Protein AF-0000000078901087 (afdb_homodimer)

Structure (mmCIF, N/CA/C/O backbone):
data_AF-0000000078901087-model_v1
#
loop_
_entity.id
_entity.type
_entity.pdbx_description
1 polymer 'Transport permease protein'
#
loop_
_atom_site.group_PDB
_atom_site.id
_atom_site.type_symbol
_atom_site.label_atom_id
_atom_site.label_alt_id
_atom_site.label_comp_id
_atom_site.label_asym_id
_atom_site.label_entity_id
_atom_site.label_seq_id
_atom_site.pdbx_PDB_ins_code
_atom_site.Cartn_x
_atom_site.Cartn_y
_atom_site.Cartn_z
_atom_site.occupancy
_atom_site.B_iso_or_equiv
_atom_site.auth_seq_id
_atom_site.auth_comp_id
_atom_site.auth_asym_id
_atom_site.auth_atom_id
_atom_site.pdbx_PDB_model_num
ATOM 1 N N . MET A 1 1 ? -42.688 49.938 19.875 1 32.69 1 MET A N 1
ATOM 2 C CA . MET A 1 1 ? -42.188 48.719 20.484 1 32.69 1 MET A CA 1
ATOM 3 C C . MET A 1 1 ? -41.594 47.781 19.422 1 32.69 1 MET A C 1
ATOM 5 O O . MET A 1 1 ? -42.25 47.469 18.438 1 32.69 1 MET A O 1
ATOM 9 N N . PRO A 1 2 ? -40.25 47.781 19.188 1 42.66 2 PRO A N 1
ATOM 10 C CA . PRO A 1 2 ? -39.625 47.094 18.047 1 42.66 2 PRO A CA 1
ATOM 11 C C . PRO A 1 2 ? -39.875 45.594 18.031 1 42.66 2 PRO A C 1
ATOM 13 O O . PRO A 1 2 ? -39.938 44.969 19.109 1 42.66 2 PRO A O 1
ATOM 16 N N . ASP A 1 3 ? -40.875 45 17.25 1 37.03 3 ASP A N 1
ATOM 17 C CA . ASP A 1 3 ? -41.25 43.594 17.047 1 37.03 3 ASP A CA 1
ATOM 18 C C . ASP A 1 3 ? -40.062 42.75 16.688 1 37.03 3 ASP A C 1
ATOM 20 O O . ASP A 1 3 ? -39.469 42.875 15.609 1 37.03 3 ASP A O 1
ATOM 24 N N . HIS A 1 4 ? -39.062 42.5 17.594 1 38.31 4 HIS A N 1
ATOM 25 C CA . HIS A 1 4 ? -37.906 41.625 17.422 1 38.31 4 HIS A CA 1
ATOM 26 C C . HIS A 1 4 ? -38.375 40.188 17.094 1 38.31 4 HIS A C 1
ATOM 28 O O . HIS A 1 4 ? -38.625 39.406 18 1 38.31 4 HIS A O 1
ATOM 34 N N . SER A 1 5 ? -39.188 39.906 16.078 1 38.16 5 SER A N 1
ATOM 35 C CA . SER A 1 5 ? -39.5 38.562 15.672 1 38.16 5 SER A CA 1
ATOM 36 C C . SER A 1 5 ? -38.25 37.719 15.523 1 38.16 5 SER A C 1
ATOM 38 O O . SER A 1 5 ? -37.375 38 14.695 1 38.16 5 SER A O 1
ATOM 40 N N . PHE A 1 6 ? -37.75 37.156 16.609 1 39.09 6 PHE A N 1
ATOM 41 C CA . PHE A 1 6 ? -36.688 36.188 16.594 1 39.09 6 PHE A CA 1
ATOM 42 C C . PHE A 1 6 ? -36.938 35.094 15.547 1 39.09 6 PHE A C 1
ATOM 44 O O . PHE A 1 6 ? -38.062 34.688 15.344 1 39.09 6 PHE A O 1
ATOM 51 N N . PRO A 1 7 ? -36.219 35.094 14.422 1 41.56 7 PRO A N 1
ATOM 52 C CA . PRO A 1 7 ? -36.438 34.031 13.438 1 41.56 7 PRO A CA 1
ATOM 53 C C . PRO A 1 7 ? -36.625 32.656 14.086 1 41.56 7 PRO A C 1
ATOM 55 O O . PRO A 1 7 ? -36.125 32.406 15.172 1 41.56 7 PRO A O 1
ATOM 58 N N . MET A 1 8 ? -37.844 32.062 14.078 1 38.94 8 MET A N 1
ATOM 59 C CA . MET A 1 8 ? -38.156 30.719 14.57 1 38.94 8 MET A CA 1
ATOM 60 C C . MET A 1 8 ? -37.062 29.719 14.219 1 38.94 8 MET A C 1
ATOM 62 O O . MET A 1 8 ? -36.531 29.75 13.117 1 38.94 8 MET A O 1
ATOM 66 N N . PRO A 1 9 ? -36.375 29.172 15.164 1 42.06 9 PRO A N 1
ATOM 67 C CA . PRO A 1 9 ? -35.469 28.062 14.836 1 42.06 9 PRO A CA 1
ATOM 68 C C . PRO A 1 9 ? -36.062 27.109 13.797 1 42.06 9 PRO A C 1
ATOM 70 O O . PRO A 1 9 ? -37.25 26.859 13.797 1 42.06 9 PRO A O 1
ATOM 73 N N . ARG A 1 10 ? -35.812 27.25 12.5 1 41.56 10 ARG A N 1
ATOM 74 C CA . ARG A 1 10 ? -36.25 26.234 11.547 1 41.56 10 ARG A CA 1
ATOM 75 C C . ARG A 1 10 ? -36.312 24.859 12.203 1 41.56 10 ARG A C 1
ATOM 77 O O . ARG A 1 10 ? -35.375 24.422 12.852 1 41.56 10 ARG A O 1
ATOM 84 N N . SER A 1 11 ? -37.375 24.344 12.594 1 41.78 11 SER A N 1
ATOM 85 C CA . SER A 1 11 ? -37.594 22.984 13.055 1 41.78 11 SER A CA 1
ATOM 86 C C . SER A 1 11 ? -36.906 21.969 12.148 1 41.78 11 SER A C 1
ATOM 88 O O . SER A 1 11 ? -37.281 21.797 10.992 1 41.78 11 SER A O 1
ATOM 90 N N . VAL A 1 12 ? -35.625 22.016 12 1 49.22 12 VAL A N 1
ATOM 91 C CA . VAL A 1 12 ? -35 20.922 11.266 1 49.22 12 VAL A CA 1
ATOM 92 C C . VAL A 1 12 ? -35.656 19.594 11.633 1 49.22 12 VAL A C 1
ATOM 94 O O . VAL A 1 12 ? -35.812 19.281 12.812 1 49.22 12 VAL A O 1
ATOM 97 N N . GLY A 1 13 ? -36.594 19.156 10.93 1 50.19 13 GLY A N 1
ATOM 98 C CA . GLY A 1 13 ? -37.219 17.859 11.164 1 50.19 13 GLY A CA 1
ATOM 99 C C . GLY A 1 13 ? -36.312 16.859 11.844 1 50.19 13 GLY A C 1
ATOM 100 O O . GLY A 1 13 ? -35.156 17.188 12.156 1 50.19 13 GLY A O 1
ATOM 101 N N . ALA A 1 14 ? -36.812 15.656 12.188 1 61.31 14 ALA A N 1
ATOM 102 C CA . ALA A 1 14 ? -36.094 14.578 12.883 1 61.31 14 ALA A CA 1
ATOM 103 C C . ALA A 1 14 ? -34.781 14.266 12.195 1 61.31 14 ALA A C 1
ATOM 105 O O . ALA A 1 14 ? -33.781 13.977 12.867 1 61.31 14 ALA A O 1
ATOM 106 N N . VAL A 1 15 ? -34.844 14.289 10.773 1 74.44 15 VAL A N 1
ATOM 107 C CA . VAL A 1 15 ? -33.625 14.031 9.977 1 74.44 15 VAL A CA 1
ATOM 108 C C . VAL A 1 15 ? -33.312 15.25 9.117 1 74.44 15 VAL A C 1
ATOM 110 O O . VAL A 1 15 ? -34.188 15.773 8.422 1 74.44 15 VAL A O 1
ATOM 113 N N . ASN A 1 16 ? -32.219 15.922 9.25 1 86.75 16 ASN A N 1
ATOM 114 C CA . ASN A 1 16 ? -31.734 17.016 8.422 1 86.75 16 ASN A CA 1
ATOM 115 C C . ASN A 1 16 ? -31.203 16.516 7.082 1 86.75 16 ASN A C 1
ATOM 117 O O . ASN A 1 16 ? -29.984 16.438 6.887 1 86.75 16 ASN A O 1
ATOM 121 N N . TRP A 1 17 ? -32.031 16.297 6.129 1 87.19 17 TRP A N 1
ATOM 122 C CA . TRP A 1 17 ? -31.703 15.719 4.828 1 87.19 17 TRP A CA 1
ATOM 123 C C . TRP A 1 17 ? -30.766 16.641 4.047 1 87.19 17 TRP A C 1
ATOM 125 O O . TRP A 1 17 ? -29.891 16.172 3.324 1 87.19 17 TRP A O 1
ATOM 135 N N . ILE A 1 18 ? -31.016 17.859 4.203 1 87.12 18 ILE A N 1
ATOM 136 C CA . ILE A 1 18 ? -30.203 18.828 3.469 1 87.12 18 ILE A CA 1
ATOM 137 C C . ILE A 1 18 ? -28.766 18.766 3.953 1 87.12 18 ILE A C 1
ATOM 139 O O . ILE A 1 18 ? -27.828 18.688 3.145 1 87.12 18 ILE A O 1
ATOM 143 N N . GLY A 1 19 ? -28.688 18.766 5.234 1 87.19 19 GLY A N 1
ATOM 144 C CA . GLY A 1 19 ? -27.344 18.656 5.805 1 87.19 19 GLY A CA 1
ATOM 145 C C . GLY A 1 19 ? -26.656 17.359 5.445 1 87.19 19 GLY A C 1
ATOM 146 O O . GLY A 1 19 ? -25.469 17.359 5.113 1 87.19 19 GLY A O 1
ATOM 147 N N . LEU A 1 20 ? -27.391 16.344 5.539 1 91.31 20 LEU A N 1
ATOM 148 C CA . LEU A 1 20 ? -26.859 15.023 5.188 1 91.31 20 LEU A CA 1
ATOM 149 C C . LEU A 1 20 ? -26.391 15 3.736 1 91.31 20 LEU A C 1
ATOM 151 O O . LEU A 1 20 ? -25.281 14.555 3.445 1 91.31 20 LEU A O 1
ATOM 155 N N . TRP A 1 21 ? -27.156 15.477 2.854 1 93.12 21 TRP A N 1
ATOM 156 C CA . TRP A 1 21 ? -26.828 15.453 1.431 1 93.12 21 TRP A CA 1
ATOM 157 C C . TRP A 1 21 ? -25.672 16.391 1.119 1 93.12 21 TRP A C 1
ATOM 159 O O . TRP A 1 21 ? -24.844 16.109 0.258 1 93.12 21 TRP A O 1
ATOM 169 N N . THR A 1 22 ? -25.641 17.469 1.812 1 92.12 22 THR A N 1
ATOM 170 C CA . THR A 1 22 ? -24.562 18.422 1.602 1 92.12 22 THR A CA 1
ATOM 171 C C . THR A 1 22 ? -23.219 17.828 2.002 1 92.12 22 THR A C 1
ATOM 173 O O . THR A 1 22 ? -22.234 17.922 1.26 1 92.12 22 THR A O 1
ATOM 176 N N . LEU A 1 23 ? -23.281 17.188 3.098 1 91.88 23 LEU A N 1
ATOM 177 C CA . LEU A 1 23 ? -22.047 16.562 3.559 1 91.88 23 LEU A CA 1
ATOM 178 C C . LEU A 1 23 ? -21.656 15.398 2.662 1 91.88 23 LEU A C 1
ATOM 180 O O . LEU A 1 23 ? -20.484 15.203 2.367 1 91.88 23 LEU A O 1
ATOM 184 N N . THR A 1 24 ? -22.609 14.664 2.309 1 95.25 24 THR A N 1
ATOM 185 C CA . THR A 1 24 ? -22.344 13.555 1.399 1 95.25 24 THR A CA 1
ATOM 186 C C . THR A 1 24 ? -21.766 14.062 0.083 1 95.25 24 THR A C 1
ATOM 188 O O . THR A 1 24 ? -20.781 13.516 -0.421 1 95.25 24 THR A O 1
ATOM 191 N N . ARG A 1 25 ? -22.297 15.055 -0.426 1 95.62 25 ARG A N 1
ATOM 192 C CA . ARG A 1 25 ? -21.828 15.648 -1.672 1 95.62 25 ARG A CA 1
ATOM 193 C C . ARG A 1 25 ? -20.406 16.188 -1.513 1 95.62 25 ARG A C 1
ATOM 195 O O . ARG A 1 25 ? -19.594 16.109 -2.439 1 95.62 25 ARG A O 1
ATOM 202 N N . ARG A 1 26 ? -20.25 16.672 -0.377 1 93.88 26 ARG A N 1
ATOM 203 C CA . ARG A 1 26 ? -18.922 17.172 -0.089 1 93.88 26 ARG A CA 1
ATOM 204 C C . ARG A 1 26 ? -17.891 16.047 -0.098 1 93.88 26 ARG A C 1
ATOM 206 O O . ARG A 1 26 ? -16.812 16.188 -0.669 1 93.88 26 ARG A O 1
ATOM 213 N N . GLU A 1 27 ? -18.266 15.016 0.495 1 94.69 27 GLU A N 1
ATOM 214 C CA . GLU A 1 27 ? -17.359 13.859 0.538 1 94.69 27 GLU A CA 1
ATOM 215 C C . GLU A 1 27 ? -17.109 13.32 -0.863 1 94.69 27 GLU A C 1
ATOM 217 O O . GLU A 1 27 ? -15.969 12.961 -1.191 1 94.69 27 GLU A O 1
ATOM 222 N N . ILE A 1 28 ? -18.094 13.297 -1.66 1 96.81 28 ILE A N 1
ATOM 223 C CA . ILE A 1 28 ? -17.984 12.773 -3.018 1 96.81 28 ILE A CA 1
ATOM 224 C C . ILE A 1 28 ? -17.156 13.742 -3.871 1 96.81 28 ILE A C 1
ATOM 226 O O . ILE A 1 28 ? -16.297 13.32 -4.648 1 96.81 28 ILE A O 1
ATOM 230 N N . ARG A 1 29 ? -17.391 14.984 -3.699 1 95.56 29 ARG A N 1
ATOM 231 C CA . ARG A 1 29 ? -16.656 16 -4.449 1 95.56 29 ARG A CA 1
ATOM 232 C C . ARG A 1 29 ? -15.18 16 -4.066 1 95.56 29 ARG A C 1
ATOM 234 O O . ARG A 1 29 ? -14.312 16.234 -4.914 1 95.56 29 ARG A O 1
ATOM 241 N N . ARG A 1 30 ? -15.008 15.742 -2.846 1 92.44 30 ARG A N 1
ATOM 242 C CA . ARG A 1 30 ? -13.641 15.742 -2.33 1 92.44 30 ARG A CA 1
ATOM 243 C C . ARG A 1 30 ? -12.781 14.719 -3.055 1 92.44 30 ARG A C 1
ATOM 245 O O . ARG A 1 30 ? -11.695 15.047 -3.545 1 92.44 30 ARG A O 1
ATOM 252 N N . PHE A 1 31 ? -13.211 13.5 -3.154 1 93 31 PHE A N 1
ATOM 253 C CA . PHE A 1 31 ? -12.352 12.516 -3.795 1 93 31 PHE A CA 1
ATOM 254 C C . PHE A 1 31 ? -12.398 12.648 -5.312 1 93 31 PHE A C 1
ATOM 256 O O . PHE A 1 31 ? -11.445 12.305 -6.004 1 93 31 PHE A O 1
ATOM 263 N N . LEU A 1 32 ? -13.477 13.172 -5.883 1 95 32 LEU A N 1
ATOM 264 C CA . LEU A 1 32 ? -13.578 13.336 -7.332 1 95 32 LEU A CA 1
ATOM 265 C C . LEU A 1 32 ? -12.672 14.469 -7.812 1 95 32 LEU A C 1
ATOM 267 O O . LEU A 1 32 ? -12.266 14.492 -8.977 1 95 32 LEU A O 1
ATOM 271 N N . LYS A 1 33 ? -12.391 15.406 -6.914 1 92.06 33 LYS A N 1
ATOM 272 C CA . LYS A 1 33 ? -11.477 16.5 -7.25 1 92.06 33 LYS A CA 1
ATOM 273 C C . LYS A 1 33 ? -10.07 15.977 -7.531 1 92.06 33 LYS A C 1
ATOM 275 O O . LYS A 1 33 ? -9.352 16.531 -8.359 1 92.06 33 LYS A O 1
ATOM 280 N N . VAL A 1 34 ? -9.766 14.922 -6.871 1 90.12 34 VAL A N 1
ATOM 281 C CA . VAL A 1 34 ? -8.461 14.305 -7.074 1 90.12 34 VAL A CA 1
ATOM 282 C C . VAL A 1 34 ? -8.641 12.875 -7.586 1 90.12 34 VAL A C 1
ATOM 284 O O . VAL A 1 34 ? -8 11.945 -7.09 1 90.12 34 VAL A O 1
ATOM 287 N N . TRP A 1 35 ? -9.461 12.719 -8.539 1 92.25 35 TRP A N 1
ATOM 288 C CA . TRP A 1 35 ? -9.883 11.414 -9.039 1 92.25 35 TRP A CA 1
ATOM 289 C C . TRP A 1 35 ? -8.68 10.625 -9.555 1 92.25 35 TRP A C 1
ATOM 291 O O . TRP A 1 35 ? -8.68 9.391 -9.508 1 92.25 35 TRP A O 1
ATOM 301 N N . VAL A 1 36 ? -7.703 11.25 -9.992 1 89.44 36 VAL A N 1
ATOM 302 C CA . VAL A 1 36 ? -6.512 10.57 -10.492 1 89.44 36 VAL A CA 1
ATOM 303 C C . VAL A 1 36 ? -5.859 9.773 -9.367 1 89.44 36 VAL A C 1
ATOM 305 O O . VAL A 1 36 ? -5.453 8.625 -9.57 1 89.44 36 VAL A O 1
ATOM 308 N N . GLN A 1 37 ?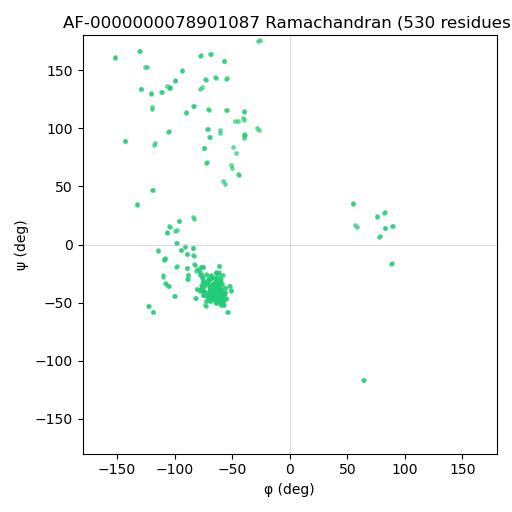 -5.887 10.352 -8.227 1 88.62 37 GLN A N 1
ATOM 309 C CA . GLN A 1 37 ? -5.242 9.719 -7.074 1 88.62 37 GLN A CA 1
ATOM 310 C C . GLN A 1 37 ? -6.207 8.789 -6.352 1 88.62 37 GLN A C 1
ATOM 312 O O . GLN A 1 37 ? -5.789 7.797 -5.75 1 88.62 37 GLN A O 1
ATOM 317 N N . THR A 1 38 ? -7.461 9.133 -6.426 1 92.81 38 THR A N 1
ATOM 318 C CA . THR A 1 38 ? -8.383 8.406 -5.559 1 92.81 38 THR A CA 1
ATOM 319 C C . THR A 1 38 ? -9.086 7.293 -6.328 1 92.81 38 THR A C 1
ATOM 321 O O . THR A 1 38 ? -9.602 6.348 -5.727 1 92.81 38 THR A O 1
ATOM 324 N N . VAL A 1 39 ? -9.07 7.402 -7.582 1 95.12 39 VAL A N 1
ATOM 325 C CA . VAL A 1 39 ? -9.758 6.387 -8.367 1 95.12 39 VAL A CA 1
ATOM 326 C C . VAL A 1 39 ? -8.773 5.734 -9.344 1 95.12 39 VAL A C 1
ATOM 328 O O . VAL A 1 39 ? -8.492 4.539 -9.242 1 95.12 39 VAL A O 1
ATOM 331 N N . ALA A 1 40 ? -8.117 6.492 -10.086 1 94.75 40 ALA A N 1
ATOM 332 C CA . ALA A 1 40 ? -7.25 5.957 -11.141 1 94.75 40 ALA A CA 1
ATOM 333 C C . ALA A 1 40 ? -6.07 5.199 -10.539 1 94.75 40 ALA A C 1
ATOM 335 O O . ALA A 1 40 ? -5.742 4.098 -10.992 1 94.75 40 ALA A O 1
ATOM 336 N N . ALA A 1 41 ? -5.492 5.773 -9.555 1 93.25 41 ALA A N 1
ATOM 337 C CA . ALA A 1 41 ? -4.289 5.168 -8.984 1 93.25 41 ALA A CA 1
ATOM 338 C C . ALA A 1 41 ? -4.594 3.797 -8.383 1 93.25 41 ALA A C 1
ATOM 340 O O . ALA A 1 41 ? -3.912 2.816 -8.688 1 93.25 41 ALA A O 1
ATOM 341 N N . PRO A 1 42 ? -5.629 3.74 -7.617 1 94.44 42 PRO A N 1
ATOM 342 C CA . PRO A 1 42 ? -5.957 2.422 -7.07 1 94.44 42 PRO A CA 1
ATOM 343 C C . PRO A 1 42 ? -6.309 1.405 -8.156 1 94.44 42 PRO A C 1
ATOM 345 O O . PRO A 1 42 ? -5.969 0.226 -8.031 1 94.44 42 PRO A O 1
ATOM 348 N N . VAL A 1 43 ? -6.938 1.827 -9.18 1 95.88 43 VAL A N 1
ATOM 349 C CA . VAL A 1 43 ? -7.285 0.936 -10.281 1 95.88 43 VAL A CA 1
ATOM 350 C C . VAL A 1 43 ? -6.012 0.427 -10.953 1 95.88 43 VAL A C 1
ATOM 352 O O . VAL A 1 43 ? -5.852 -0.778 -11.164 1 95.88 43 VAL A O 1
ATOM 355 N N . VAL A 1 44 ? -5.141 1.295 -11.195 1 93.69 44 VAL A N 1
ATOM 356 C CA . VAL A 1 44 ? -3.879 0.937 -11.836 1 93.69 44 VAL A CA 1
ATOM 357 C C . VAL A 1 44 ? -3.096 -0.021 -10.945 1 93.69 44 VAL A C 1
ATOM 359 O O . VAL A 1 44 ? -2.553 -1.021 -11.422 1 93.69 44 VAL A O 1
ATOM 362 N N . THR A 1 45 ? -3.084 0.266 -9.664 1 92.5 45 THR A N 1
ATOM 363 C CA . THR A 1 45 ? -2.357 -0.575 -8.719 1 92.5 45 THR A CA 1
ATOM 364 C C . THR A 1 45 ? -2.928 -1.99 -8.703 1 92.5 45 THR A C 1
ATOM 366 O O . THR A 1 45 ? -2.178 -2.969 -8.734 1 92.5 45 THR A O 1
ATOM 369 N N . THR A 1 46 ? -4.188 -2.033 -8.664 1 93.94 46 THR A N 1
ATOM 370 C CA . THR A 1 46 ? -4.828 -3.344 -8.656 1 93.94 46 THR A CA 1
ATOM 371 C C . THR A 1 46 ? -4.523 -4.105 -9.938 1 93.94 46 THR A C 1
ATOM 373 O O . THR A 1 46 ? -4.258 -5.309 -9.906 1 93.94 46 THR A O 1
ATOM 376 N N . LEU A 1 47 ? -4.547 -3.416 -11.039 1 93.69 47 LEU A N 1
ATOM 377 C CA . LEU A 1 47 ? -4.266 -4.055 -12.32 1 93.69 47 LEU A CA 1
ATOM 378 C C . LEU A 1 47 ? -2.814 -4.512 -12.398 1 93.69 47 LEU A C 1
ATOM 380 O O . LEU A 1 47 ? -2.516 -5.543 -13 1 93.69 47 LEU A O 1
ATOM 384 N N . LEU A 1 48 ? -1.991 -3.73 -11.805 1 88.75 48 LEU A N 1
ATOM 385 C CA . LEU A 1 48 ? -0.593 -4.141 -11.742 1 88.75 48 LEU A CA 1
ATOM 386 C C . LEU A 1 48 ? -0.433 -5.402 -10.898 1 88.75 48 LEU A C 1
ATOM 388 O O . LEU A 1 48 ? 0.292 -6.32 -11.289 1 88.75 48 LEU A O 1
ATOM 392 N N . PHE A 1 49 ? -1.132 -5.324 -9.844 1 87.88 49 PHE A N 1
ATOM 393 C CA . PHE A 1 49 ? -1.09 -6.496 -8.969 1 87.88 49 PHE A CA 1
ATOM 394 C C . PHE A 1 49 ? -1.624 -7.727 -9.695 1 87.88 49 PHE A C 1
ATOM 396 O O . PHE A 1 49 ? -1.027 -8.805 -9.625 1 87.88 49 PHE A O 1
ATOM 403 N N . TYR A 1 50 ? -2.701 -7.566 -10.344 1 90.12 50 TYR A N 1
ATOM 404 C CA . TYR A 1 50 ? -3.283 -8.641 -11.148 1 90.12 50 TYR A CA 1
ATOM 405 C C . TYR A 1 50 ? -2.293 -9.141 -12.188 1 90.12 50 TYR A C 1
ATOM 407 O O . TYR A 1 50 ? -2.119 -10.352 -12.367 1 90.12 50 TYR A O 1
ATOM 415 N N . SER A 1 51 ? -1.607 -8.273 -12.828 1 86.62 51 SER A N 1
ATOM 416 C CA . SER A 1 51 ? -0.662 -8.609 -13.891 1 86.62 51 SER A CA 1
ATOM 417 C C . SER A 1 51 ? 0.547 -9.352 -13.336 1 86.62 51 SER A C 1
ATOM 419 O O . SER A 1 51 ? 1.096 -10.242 -13.992 1 86.62 51 SER A O 1
ATOM 421 N N . VAL A 1 52 ? 0.912 -8.984 -12.195 1 84.12 52 VAL A N 1
ATOM 422 C CA . VAL A 1 52 ? 2.051 -9.625 -11.555 1 84.12 52 VAL A CA 1
ATOM 423 C C . VAL A 1 52 ? 1.744 -11.102 -11.32 1 84.12 52 VAL A C 1
ATOM 425 O O . VAL A 1 52 ? 2.594 -11.969 -11.555 1 84.12 52 VAL A O 1
ATOM 428 N N . PHE A 1 53 ? 0.604 -11.383 -10.867 1 84 53 PHE A N 1
ATOM 429 C CA . PHE A 1 53 ? 0.223 -12.773 -10.656 1 84 53 PHE A CA 1
ATOM 430 C C . PHE A 1 53 ? 0.128 -13.516 -11.984 1 84 53 PHE A C 1
ATOM 432 O O . PHE A 1 53 ? 0.544 -14.672 -12.086 1 84 53 PHE A O 1
ATOM 439 N N . ALA A 1 54 ? -0.376 -12.859 -12.922 1 82.44 54 ALA A N 1
ATOM 440 C CA . ALA A 1 54 ? -0.471 -13.477 -14.242 1 82.44 54 ALA A CA 1
ATOM 441 C C . ALA A 1 54 ? 0.913 -13.805 -14.789 1 82.44 54 ALA A C 1
ATOM 443 O O . ALA A 1 54 ? 1.123 -14.891 -15.344 1 82.44 54 ALA A O 1
ATOM 444 N N . LEU A 1 55 ? 1.809 -12.922 -14.609 1 79.25 55 LEU A N 1
ATOM 445 C CA . LEU A 1 55 ? 3.158 -13.109 -15.125 1 79.25 55 LEU A CA 1
ATOM 446 C C . LEU A 1 55 ? 3.93 -14.125 -14.297 1 79.25 55 LEU A C 1
ATOM 448 O O . LEU A 1 55 ? 4.727 -14.898 -14.836 1 79.25 55 LEU A O 1
ATOM 452 N N . ALA A 1 56 ? 3.725 -14.031 -13.023 1 76.75 56 ALA A N 1
ATOM 453 C CA . ALA A 1 56 ? 4.414 -14.953 -12.125 1 76.75 56 ALA A CA 1
ATOM 454 C C . ALA A 1 56 ? 4 -16.391 -12.391 1 76.75 56 ALA A C 1
ATOM 456 O O . ALA A 1 56 ? 4.797 -17.312 -12.219 1 76.75 56 ALA A O 1
ATOM 457 N N . LEU A 1 57 ? 2.848 -16.594 -12.836 1 73.75 57 LEU A N 1
ATOM 458 C CA . LEU A 1 57 ? 2.357 -17.938 -13.109 1 73.75 57 LEU A CA 1
ATOM 459 C C . LEU A 1 57 ? 2.801 -18.406 -14.492 1 73.75 57 LEU A C 1
ATOM 461 O O . LEU A 1 57 ? 2.785 -19.609 -14.789 1 73.75 57 LEU A O 1
ATOM 465 N N . GLY A 1 58 ? 3.463 -17.578 -15.219 1 62.56 58 GLY A N 1
ATOM 466 C CA . GLY A 1 58 ? 4.172 -17.922 -16.438 1 62.56 58 GLY A CA 1
ATOM 467 C C . GLY A 1 58 ? 3.289 -18.609 -17.469 1 62.56 58 GLY A C 1
ATOM 468 O O . GLY A 1 58 ? 3.73 -19.531 -18.172 1 62.56 58 GLY A O 1
ATOM 469 N N . GLY A 1 59 ? 2.213 -18.344 -17.609 1 59.44 59 GLY A N 1
ATOM 470 C CA . GLY A 1 59 ? 1.381 -18.938 -18.641 1 59.44 59 GLY A CA 1
ATOM 471 C C . GLY A 1 59 ? 0.713 -20.219 -18.203 1 59.44 59 GLY A C 1
ATOM 472 O O . GLY A 1 59 ? -0.086 -20.797 -18.953 1 59.44 59 GLY A O 1
ATOM 473 N N . VAL A 1 60 ? 1.232 -20.719 -17.172 1 59 60 VAL A N 1
ATOM 474 C CA . VAL A 1 60 ? 0.588 -21.938 -16.719 1 59 60 VAL A CA 1
ATOM 475 C C . VAL A 1 60 ? -0.795 -21.625 -16.156 1 59 60 VAL A C 1
ATOM 477 O O . VAL A 1 60 ? -0.943 -20.719 -15.336 1 59 60 VAL A O 1
ATOM 480 N N . VAL A 1 61 ? -1.708 -22.172 -16.875 1 62.94 61 VAL A N 1
ATOM 481 C CA . VAL A 1 61 ? -3.064 -22.031 -16.359 1 62.94 61 VAL A CA 1
ATOM 482 C C . VAL A 1 61 ? -3.221 -22.859 -15.086 1 62.94 61 VAL A C 1
ATOM 484 O O . VAL A 1 61 ? -3.236 -24.078 -15.133 1 62.94 61 VAL A O 1
ATOM 487 N N . ARG A 1 62 ? -2.998 -22.219 -14.07 1 71.69 62 ARG A N 1
ATOM 488 C CA . ARG A 1 62 ? -3.268 -22.844 -12.781 1 71.69 62 ARG A CA 1
ATOM 489 C C . ARG A 1 62 ? -4.762 -22.828 -12.469 1 71.69 62 ARG A C 1
ATOM 491 O O . ARG A 1 62 ? -5.441 -21.844 -12.727 1 71.69 62 ARG A O 1
ATOM 498 N N . MET A 1 63 ? -5.137 -24 -12.039 1 75.62 63 MET A N 1
ATOM 499 C CA . MET A 1 63 ? -6.562 -24.141 -11.75 1 75.62 63 MET A CA 1
ATOM 500 C C . MET A 1 63 ? -6.82 -24.125 -10.25 1 75.62 63 MET A C 1
ATOM 502 O O . MET A 1 63 ? -6.023 -24.656 -9.477 1 75.62 63 MET A O 1
ATOM 506 N N . VAL A 1 64 ? -7.77 -23.438 -9.859 1 73.06 64 VAL A N 1
ATOM 507 C CA . VAL A 1 64 ? -8.344 -23.531 -8.523 1 73.06 64 VAL A CA 1
ATOM 508 C C . VAL A 1 64 ? -9.688 -24.266 -8.594 1 73.06 64 VAL A C 1
ATOM 510 O O . VAL A 1 64 ? -10.711 -23.656 -8.938 1 73.06 64 VAL A O 1
ATOM 513 N N . GLY A 1 65 ? -9.586 -25.453 -8.305 1 73.56 65 GLY A N 1
ATOM 514 C CA . GLY A 1 65 ? -10.734 -26.281 -8.648 1 73.56 65 GLY A CA 1
ATOM 515 C C . GLY A 1 65 ? -10.992 -26.344 -10.141 1 73.56 65 GLY A C 1
ATOM 516 O O . GLY A 1 65 ? -10.109 -26.734 -10.914 1 73.56 65 GLY A O 1
ATOM 517 N N . ASP A 1 66 ? -12.133 -25.844 -10.523 1 78.5 66 ASP A N 1
ATOM 518 C CA . ASP A 1 66 ? -12.508 -25.891 -11.938 1 78.5 66 ASP A CA 1
ATOM 519 C C . ASP A 1 66 ? -12.398 -24.516 -12.578 1 78.5 66 ASP A C 1
ATOM 521 O O . ASP A 1 66 ? -12.844 -24.312 -13.711 1 78.5 66 ASP A O 1
ATOM 525 N N . VAL A 1 67 ? -11.82 -23.656 -11.867 1 84.62 67 VAL A N 1
ATOM 526 C CA . VAL A 1 67 ? -11.75 -22.281 -12.359 1 84.62 67 VAL A CA 1
ATOM 527 C C . VAL A 1 67 ? -10.289 -21.859 -12.5 1 84.62 67 VAL A C 1
ATOM 529 O O . VAL A 1 67 ? -9.477 -22.094 -11.609 1 84.62 67 VAL A O 1
ATOM 532 N N . PRO A 1 68 ? -9.992 -21.344 -13.648 1 85.88 68 PRO A N 1
ATOM 533 C CA . PRO A 1 68 ? -8.633 -20.812 -13.773 1 85.88 68 PRO A CA 1
ATOM 534 C C . PRO A 1 68 ? -8.297 -19.781 -12.695 1 85.88 68 PRO A C 1
ATOM 536 O O . PRO A 1 68 ? -9.164 -19 -12.297 1 85.88 68 PRO A O 1
ATOM 539 N N . PHE A 1 69 ? -7.141 -19.766 -12.219 1 85.69 69 PHE A N 1
ATOM 540 C CA . PHE A 1 69 ? -6.703 -18.938 -11.102 1 85.69 69 PHE A CA 1
ATOM 541 C C . PHE A 1 69 ? -6.973 -17.469 -11.383 1 85.69 69 PHE A C 1
ATOM 543 O O . PHE A 1 69 ? -7.41 -16.734 -10.492 1 85.69 69 PHE A O 1
ATOM 550 N N . LEU A 1 70 ? -6.727 -17.031 -12.57 1 86.44 70 LEU A N 1
ATOM 551 C CA . LEU A 1 70 ? -6.887 -15.617 -12.875 1 86.44 70 LEU A CA 1
ATOM 552 C C . LEU A 1 70 ? -8.352 -15.211 -12.828 1 86.44 70 LEU A C 1
ATOM 554 O O . LEU A 1 70 ? -8.68 -14.07 -12.5 1 86.44 70 LEU A O 1
ATOM 558 N N . VAL A 1 71 ? -9.219 -16.125 -13.07 1 88.88 71 VAL A N 1
ATOM 559 C CA . VAL A 1 71 ? -10.656 -15.875 -12.961 1 88.88 71 VAL A CA 1
ATOM 560 C C . VAL A 1 71 ? -11.062 -15.852 -11.492 1 88.88 71 VAL A C 1
ATOM 562 O O . VAL A 1 71 ? -11.945 -15.086 -11.102 1 88.88 71 VAL A O 1
ATOM 565 N N . PHE A 1 72 ? -10.406 -16.703 -10.789 1 88.69 72 PHE A N 1
ATOM 566 C CA . PHE A 1 72 ? -10.609 -16.75 -9.344 1 88.69 72 PHE A CA 1
ATOM 567 C C . PHE A 1 72 ? -10.109 -15.469 -8.688 1 88.69 72 PHE A C 1
ATOM 569 O O . PHE A 1 72 ? -10.75 -14.945 -7.777 1 88.69 72 PHE A O 1
ATOM 576 N N . LEU A 1 73 ? -9.008 -14.906 -9.148 1 90.62 73 LEU A N 1
ATOM 577 C CA . LEU A 1 73 ? -8.281 -13.789 -8.547 1 90.62 73 LEU A CA 1
ATOM 578 C C . LEU A 1 73 ? -8.992 -12.469 -8.82 1 90.62 73 LEU A C 1
ATOM 580 O O . LEU A 1 73 ? -9.039 -11.594 -7.945 1 90.62 73 LEU A O 1
ATOM 584 N N . GLY A 1 74 ? -9.594 -12.305 -9.938 1 92.81 74 GLY A N 1
ATOM 585 C CA . GLY A 1 74 ? -10.195 -11.055 -10.391 1 92.81 74 GLY A CA 1
ATOM 586 C C . GLY A 1 74 ? -11.195 -10.484 -9.391 1 92.81 74 GLY A C 1
ATOM 587 O O . GLY A 1 74 ? -10.984 -9.391 -8.859 1 92.81 74 GLY A O 1
ATOM 588 N N . PRO A 1 75 ? -12.203 -11.258 -9.062 1 94.12 75 PRO A N 1
ATOM 589 C CA . PRO A 1 75 ? -13.211 -10.766 -8.125 1 94.12 75 PRO A CA 1
ATOM 590 C C . PRO A 1 75 ? -12.633 -10.461 -6.746 1 94.12 75 PRO A C 1
ATOM 592 O O . PRO A 1 75 ? -13.062 -9.516 -6.086 1 94.12 75 PRO A O 1
ATOM 595 N N . GLY A 1 76 ? -11.727 -11.25 -6.363 1 93.12 76 GLY A N 1
ATOM 596 C CA . GLY A 1 76 ? -11.078 -11.008 -5.082 1 93.12 76 GLY A CA 1
ATOM 597 C C . GLY A 1 76 ? -10.359 -9.672 -5.02 1 93.12 76 GLY A C 1
ATOM 598 O O . GLY A 1 76 ? -10.5 -8.93 -4.043 1 93.12 76 GLY A O 1
ATOM 599 N N . LEU A 1 77 ? -9.617 -9.328 -6.027 1 94.25 77 LEU A N 1
ATOM 600 C CA . LEU A 1 77 ? -8.867 -8.078 -6.066 1 94.25 77 LEU A CA 1
ATOM 601 C C . LEU A 1 77 ? -9.805 -6.883 -6.176 1 94.25 77 LEU A C 1
ATOM 603 O O . LEU A 1 77 ? -9.547 -5.828 -5.59 1 94.25 77 LEU A O 1
ATOM 607 N N . VAL A 1 78 ? -10.859 -7.066 -6.938 1 96.5 78 VAL A N 1
ATOM 608 C CA . VAL A 1 78 ? -11.859 -6.008 -7.035 1 96.5 78 VAL A CA 1
ATOM 609 C C . VAL A 1 78 ? -12.445 -5.715 -5.656 1 96.5 78 VAL A C 1
ATOM 611 O O . VAL A 1 78 ? -12.547 -4.555 -5.254 1 96.5 78 VAL A O 1
ATOM 614 N N . MET A 1 79 ? -12.766 -6.746 -4.988 1 96.56 79 MET A N 1
ATOM 615 C CA . MET A 1 79 ? -13.367 -6.594 -3.67 1 96.56 79 MET A CA 1
ATOM 616 C C . MET A 1 79 ? -12.391 -5.945 -2.695 1 96.56 79 MET A C 1
ATOM 618 O O . MET A 1 79 ? -12.781 -5.102 -1.886 1 96.56 79 MET A O 1
ATOM 622 N N . MET A 1 80 ? -11.188 -6.379 -2.77 1 95.19 80 MET A N 1
ATOM 623 C CA . MET A 1 80 ? -10.18 -5.746 -1.921 1 95.19 80 MET A CA 1
ATOM 624 C C . MET A 1 80 ? -10.078 -4.254 -2.211 1 95.19 80 MET A C 1
ATOM 626 O O . MET A 1 80 ? -9.945 -3.445 -1.291 1 95.19 80 MET A O 1
ATOM 630 N N . SER A 1 81 ? -10.078 -3.951 -3.422 1 96.31 81 SER A N 1
ATOM 631 C CA . SER A 1 81 ? -10.008 -2.549 -3.82 1 96.31 81 SER A CA 1
ATOM 632 C C . SER A 1 81 ? -11.203 -1.762 -3.287 1 96.31 81 SER A C 1
ATOM 634 O O . SER A 1 81 ? -11.039 -0.643 -2.797 1 96.31 81 SER A O 1
ATOM 636 N N . ILE A 1 82 ? -12.367 -2.336 -3.398 1 97.75 82 ILE A N 1
ATOM 637 C CA . ILE A 1 82 ? -13.57 -1.691 -2.881 1 97.75 82 ILE A CA 1
ATOM 638 C C . ILE A 1 82 ? -13.406 -1.406 -1.39 1 97.75 82 ILE A C 1
ATOM 640 O O . ILE A 1 82 ? -13.57 -0.268 -0.947 1 97.75 82 ILE A O 1
ATOM 644 N N . ALA A 1 83 ? -13.055 -2.4 -0.696 1 96.56 83 ALA A N 1
ATOM 645 C CA . ALA A 1 83 ? -12.969 -2.322 0.76 1 96.56 83 ALA A CA 1
ATOM 646 C C . ALA A 1 83 ? -11.906 -1.323 1.197 1 96.56 83 ALA A C 1
ATOM 648 O O . ALA A 1 83 ? -12.156 -0.467 2.049 1 96.56 83 ALA A O 1
ATOM 649 N N . GLN A 1 84 ? -10.742 -1.405 0.589 1 95.38 84 GLN A N 1
ATOM 650 C CA . GLN A 1 84 ? -9.625 -0.567 1.003 1 95.38 84 GLN A CA 1
ATOM 651 C C . GLN A 1 84 ? -9.883 0.9 0.672 1 95.38 84 GLN A C 1
ATOM 653 O O . GLN A 1 84 ? -9.508 1.79 1.438 1 95.38 84 GLN A O 1
ATOM 658 N N . ASN A 1 85 ? -10.508 1.156 -0.411 1 97 85 ASN A N 1
ATOM 659 C CA . ASN A 1 85 ? -10.773 2.539 -0.795 1 97 85 ASN A CA 1
ATOM 660 C C . ASN A 1 85 ? -11.906 3.146 0.025 1 97 85 ASN A C 1
ATOM 662 O O . ASN A 1 85 ? -11.898 4.344 0.318 1 97 85 ASN A O 1
ATOM 666 N N . ALA A 1 86 ? -12.836 2.336 0.418 1 98.31 86 ALA A N 1
ATOM 667 C CA . ALA A 1 86 ? -13.875 2.816 1.329 1 98.31 86 ALA A CA 1
ATOM 668 C C . ALA A 1 86 ? -13.281 3.211 2.678 1 98.31 86 ALA A C 1
ATOM 670 O O . ALA A 1 86 ? -13.578 4.281 3.207 1 98.31 86 ALA A O 1
ATOM 671 N N . PHE A 1 87 ? -12.453 2.404 3.154 1 97.62 87 PHE A N 1
ATOM 672 C CA . PHE A 1 87 ? -11.758 2.684 4.402 1 97.62 87 PHE A CA 1
ATOM 673 C C . PHE A 1 87 ? -10.945 3.971 4.297 1 97.62 87 PHE A C 1
ATOM 675 O O . PHE A 1 87 ? -11.016 4.828 5.18 1 97.62 87 PHE A O 1
ATOM 682 N N . ALA A 1 88 ? -10.211 4.031 3.221 1 94.75 88 ALA A N 1
ATOM 683 C CA . ALA A 1 88 ? -9.32 5.172 3.02 1 94.75 88 ALA A CA 1
ATOM 684 C C . ALA A 1 88 ? -10.102 6.477 2.932 1 94.75 88 ALA A C 1
ATOM 686 O O . ALA A 1 88 ? -9.656 7.512 3.42 1 94.75 88 ALA A O 1
ATOM 687 N N . ASN A 1 89 ? -11.219 6.457 2.344 1 96.12 89 ASN A N 1
ATOM 688 C CA . ASN A 1 89 ? -12.016 7.672 2.176 1 96.12 89 ASN A CA 1
ATOM 689 C C . ASN A 1 89 ? -12.469 8.234 3.52 1 96.12 89 ASN A C 1
ATOM 691 O O . ASN A 1 89 ? -12.234 9.406 3.814 1 96.12 89 ASN A O 1
ATOM 695 N N . THR A 1 90 ? -13.016 7.414 4.297 1 96.75 90 THR A N 1
ATOM 696 C CA . THR A 1 90 ? -13.57 7.895 5.555 1 96.75 90 THR A CA 1
ATOM 697 C C . THR A 1 90 ? -12.461 8.195 6.559 1 96.75 90 THR A C 1
ATOM 699 O O . THR A 1 90 ? -12.516 9.211 7.262 1 96.75 90 THR A O 1
ATOM 702 N N . SER A 1 91 ? -11.484 7.352 6.582 1 95.12 91 SER A N 1
ATOM 703 C CA . SER A 1 91 ? -10.398 7.555 7.527 1 95.12 91 SER A CA 1
ATOM 704 C C . SER A 1 91 ? -9.641 8.844 7.227 1 95.12 91 SER A C 1
ATOM 706 O O . SER A 1 91 ? -9.352 9.625 8.133 1 95.12 91 SER A O 1
ATOM 708 N N . SER A 1 92 ? -9.328 9.062 5.988 1 90.38 92 SER A N 1
ATOM 709 C CA . SER A 1 92 ? -8.57 10.258 5.625 1 90.38 92 SER A CA 1
ATOM 710 C C . SER A 1 92 ? -9.398 11.523 5.824 1 90.38 92 SER A C 1
ATOM 712 O O . SER A 1 92 ? -8.867 12.562 6.227 1 90.38 92 SER A O 1
ATOM 714 N N . SER A 1 93 ? -10.648 11.43 5.484 1 92.25 93 SER A N 1
ATOM 715 C CA . SER A 1 93 ? -11.523 12.594 5.637 1 92.25 93 SER A CA 1
ATOM 716 C C . SER A 1 93 ? -11.547 13.078 7.082 1 92.25 93 SER A C 1
ATOM 718 O O . SER A 1 93 ? -11.32 14.258 7.352 1 92.25 93 SER A O 1
ATOM 720 N N . VAL A 1 94 ? -11.695 12.203 8.008 1 91.81 94 VAL A N 1
ATOM 721 C CA . VAL A 1 94 ? -11.805 12.57 9.414 1 91.81 94 VAL A CA 1
ATOM 722 C C . VAL A 1 94 ? -10.43 12.961 9.953 1 91.81 94 VAL A C 1
ATOM 724 O O . VAL A 1 94 ? -10.289 13.992 10.609 1 91.81 94 VAL A O 1
ATOM 727 N N . LEU A 1 95 ? -9.469 12.219 9.609 1 88.12 95 LEU A N 1
ATOM 728 C CA . LEU A 1 95 ? -8.133 12.461 10.156 1 88.12 95 LEU A CA 1
ATOM 729 C C . LEU A 1 95 ? -7.57 13.789 9.656 1 88.12 95 LEU A C 1
ATOM 731 O O . LEU A 1 95 ? -7 14.555 10.43 1 88.12 95 LEU A O 1
ATOM 735 N N . VAL A 1 96 ? -7.703 14.031 8.438 1 83.81 96 VAL A N 1
ATOM 736 C CA . VAL A 1 96 ? -7.164 15.25 7.852 1 83.81 96 VAL A CA 1
ATOM 737 C C . VAL A 1 96 ? -7.859 16.469 8.469 1 83.81 96 VAL A C 1
ATOM 739 O O . VAL A 1 96 ? -7.211 17.469 8.773 1 83.81 96 VAL A O 1
ATOM 742 N N . SER A 1 97 ? -9.141 16.359 8.594 1 86.44 97 SER A N 1
ATOM 743 C CA . SER A 1 97 ? -9.867 17.453 9.227 1 86.44 97 SER A CA 1
ATOM 744 C C . SER A 1 97 ? -9.391 17.672 10.664 1 86.44 97 SER A C 1
ATOM 746 O O . SER A 1 97 ? -9.328 18.812 11.125 1 86.44 97 SER A O 1
ATOM 748 N N . LYS A 1 98 ? -9.039 16.656 11.266 1 85.81 98 LYS A N 1
ATOM 749 C CA . LYS A 1 98 ? -8.539 16.75 12.641 1 85.81 98 LYS A CA 1
ATOM 750 C C . LYS A 1 98 ? -7.141 17.359 12.672 1 85.81 98 LYS A C 1
ATOM 752 O O . LYS A 1 98 ? -6.875 18.281 13.461 1 85.81 98 LYS A O 1
ATOM 757 N N . VAL A 1 99 ? -6.352 16.859 11.867 1 78.31 99 VAL A N 1
ATOM 758 C CA . VAL A 1 99 ? -4.957 17.297 11.859 1 78.31 99 VAL A CA 1
ATOM 759 C C . VAL A 1 99 ? -4.871 18.75 11.406 1 78.31 99 VAL A C 1
ATOM 761 O O . VAL A 1 99 ? -4.027 19.5 11.891 1 78.31 99 VAL A O 1
ATOM 764 N N . GLN A 1 100 ? -5.77 19.109 10.516 1 79.69 100 GLN A N 1
ATOM 765 C CA . GLN A 1 100 ? -5.777 20.469 10.016 1 79.69 100 GLN A CA 1
ATOM 766 C C . GLN A 1 100 ? -6.547 21.406 10.961 1 79.69 100 GLN A C 1
ATOM 768 O O . GLN A 1 100 ? -6.555 22.609 10.773 1 79.69 100 GLN A O 1
ATOM 773 N N . GLY A 1 101 ? -7.238 20.906 11.945 1 79.5 101 GLY A N 1
ATOM 774 C CA . GLY A 1 101 ? -7.957 21.672 12.938 1 79.5 101 GLY A CA 1
ATOM 775 C C . GLY A 1 101 ? -9.328 22.125 12.469 1 79.5 101 GLY A C 1
ATOM 776 O O . GLY A 1 101 ? -9.914 23.047 13.039 1 79.5 101 GLY A O 1
ATOM 777 N N . ASN A 1 102 ? -9.805 21.562 11.414 1 81.38 102 ASN A N 1
ATOM 778 C CA . ASN A 1 102 ? -11.094 22 10.883 1 81.38 102 ASN A CA 1
ATOM 779 C C . ASN A 1 102 ? -12.203 21.016 11.203 1 81.38 102 ASN A C 1
ATOM 781 O O . ASN A 1 102 ? -13.266 21.031 10.57 1 81.38 102 ASN A O 1
ATOM 785 N N . ILE A 1 103 ? -11.898 20.156 12.133 1 80.31 103 ILE A N 1
ATOM 786 C CA . ILE A 1 103 ? -12.891 19.156 12.492 1 80.31 103 ILE A CA 1
ATOM 787 C C . ILE A 1 103 ? -14.125 19.844 13.086 1 80.31 103 ILE A C 1
ATOM 789 O O . ILE A 1 103 ? -15.25 19.359 12.93 1 80.31 103 ILE A O 1
ATOM 793 N N . VAL A 1 104 ? -13.922 21 13.602 1 75.5 104 VAL A N 1
ATOM 794 C CA . VAL A 1 104 ? -15 21.75 14.242 1 75.5 104 VAL A CA 1
ATOM 795 C C . VAL A 1 104 ? -15.977 22.25 13.18 1 75.5 104 VAL A C 1
ATOM 797 O O . VAL A 1 104 ? -17.172 22.344 13.43 1 75.5 104 VAL A O 1
ATOM 800 N N . ASP A 1 105 ? -15.445 22.469 12.055 1 75.44 105 ASP A N 1
ATOM 801 C CA . ASP A 1 105 ? -16.281 22.938 10.961 1 75.44 105 ASP A CA 1
ATOM 802 C C . ASP A 1 105 ? -17.266 21.875 10.508 1 75.44 105 ASP A C 1
ATOM 804 O O . ASP A 1 105 ? -18.375 22.188 10.07 1 75.44 105 ASP A O 1
ATOM 808 N N . VAL A 1 106 ? -16.891 20.672 10.688 1 72.5 106 VAL A N 1
ATOM 809 C CA . VAL A 1 106 ? -17.719 19.562 10.258 1 72.5 106 VAL A CA 1
ATOM 810 C C . VAL A 1 106 ? -18.812 19.297 11.297 1 72.5 106 VAL A C 1
ATOM 812 O O . VAL A 1 106 ? -19.891 18.828 10.961 1 72.5 106 VAL A O 1
ATOM 815 N N . LEU A 1 107 ? -18.516 19.734 12.43 1 70.56 107 LEU A N 1
ATOM 816 C CA . LEU A 1 107 ? -19.438 19.453 13.531 1 70.56 107 LEU A CA 1
ATOM 817 C C . LEU A 1 107 ? -20.359 20.641 13.789 1 70.56 107 LEU A C 1
ATOM 819 O O . LEU A 1 107 ? -21.281 20.547 14.594 1 70.56 107 LEU A O 1
ATOM 823 N N . MET A 1 108 ? -20.219 21.656 13.016 1 72 108 MET A N 1
ATOM 824 C CA . MET A 1 108 ? -20.984 22.875 13.25 1 72 108 MET A CA 1
ATOM 825 C C . MET A 1 108 ? -22.422 22.734 12.758 1 72 108 MET A C 1
ATOM 827 O O . MET A 1 108 ? -23.359 23.203 13.406 1 72 108 MET A O 1
ATOM 831 N N . PRO A 1 109 ? -22.516 22.078 11.609 1 70.06 109 PRO A N 1
ATOM 832 C CA . PRO A 1 109 ? -23.906 21.906 11.188 1 70.06 109 PRO A CA 1
ATOM 833 C C . PRO A 1 109 ? -24.719 21.031 12.148 1 70.06 109 PRO A C 1
ATOM 835 O O . PRO A 1 109 ? -24.156 20.109 12.758 1 70.06 109 PRO A O 1
ATOM 838 N N . PRO A 1 110 ? -25.906 21.438 12.273 1 82.06 110 PRO A N 1
ATOM 839 C CA . PRO A 1 110 ? -26.719 20.656 13.203 1 82.06 110 PRO A CA 1
ATOM 840 C C . PRO A 1 110 ? -27.094 19.281 12.656 1 82.06 110 PRO A C 1
ATOM 842 O O . PRO A 1 110 ? -28.25 19.047 12.289 1 82.06 110 PRO A O 1
ATOM 845 N N . LEU A 1 111 ? -26.156 18.469 12.578 1 87.94 111 LEU A N 1
ATOM 846 C CA . LEU A 1 111 ? -26.375 17.078 12.148 1 87.94 111 LEU A CA 1
ATOM 847 C C . LEU A 1 111 ? -26.312 16.125 13.336 1 87.94 111 LEU A C 1
ATOM 849 O O . LEU A 1 111 ? -25.484 16.297 14.234 1 87.94 111 LEU A O 1
ATOM 853 N N . SER A 1 112 ? -27.281 15.297 13.266 1 90.5 112 SER A N 1
ATOM 854 C CA . SER A 1 112 ? -27.234 14.25 14.289 1 90.5 112 SER A CA 1
ATOM 855 C C . SER A 1 112 ? -26.078 13.305 14.047 1 90.5 112 SER A C 1
ATOM 857 O O . SER A 1 112 ? -25.469 13.297 12.969 1 90.5 112 SER A O 1
ATOM 859 N N . ALA A 1 113 ? -25.719 12.531 15.047 1 91.06 113 ALA A N 1
ATOM 860 C CA . ALA A 1 113 ? -24.656 11.539 14.93 1 91.06 113 ALA A CA 1
ATOM 861 C C . ALA A 1 113 ? -24.922 10.57 13.789 1 91.06 113 ALA A C 1
ATOM 863 O O . ALA A 1 113 ? -24.016 10.18 13.062 1 91.06 113 ALA A O 1
ATOM 864 N N . GLY A 1 114 ? -26.141 10.25 13.648 1 93.75 114 GLY A N 1
ATOM 865 C CA . GLY A 1 114 ? -26.516 9.336 12.586 1 93.75 114 GLY A CA 1
ATOM 866 C C . GLY A 1 114 ? -26.359 9.938 11.203 1 93.75 114 GLY A C 1
ATOM 867 O O . GLY A 1 114 ? -25.938 9.25 10.273 1 93.75 114 GLY A O 1
ATOM 868 N N . GLU A 1 115 ? -26.703 11.148 11.117 1 93.31 115 GLU A N 1
ATOM 869 C CA . GLU A 1 115 ? -26.594 11.844 9.836 1 93.31 115 GLU A CA 1
ATOM 870 C C . GLU A 1 115 ? -25.125 12.008 9.43 1 93.31 115 GLU A C 1
ATOM 872 O O . GLU A 1 115 ? -24.766 11.828 8.266 1 93.31 115 GLU A O 1
ATOM 877 N N . LEU A 1 116 ? -24.375 12.312 10.422 1 93 116 LEU A N 1
ATOM 878 C CA . LEU A 1 116 ? -22.953 12.469 10.18 1 93 116 LEU A CA 1
ATOM 879 C C . LEU A 1 116 ? -22.328 11.148 9.727 1 93 116 LEU A C 1
ATOM 881 O O . LEU A 1 116 ? -21.609 11.109 8.719 1 93 116 LEU A O 1
ATOM 885 N N . ALA A 1 117 ? -22.656 10.164 10.469 1 95.38 117 ALA A N 1
ATOM 886 C CA . ALA A 1 117 ? -22.141 8.844 10.133 1 95.38 117 ALA A CA 1
ATOM 887 C C . ALA A 1 117 ? -22.578 8.422 8.734 1 95.38 117 ALA A C 1
ATOM 889 O O . ALA A 1 117 ? -21.781 7.914 7.949 1 95.38 117 ALA A O 1
ATOM 890 N N . ALA A 1 118 ? -23.781 8.656 8.461 1 96.56 118 ALA A N 1
ATOM 891 C CA . ALA A 1 118 ? -24.328 8.258 7.168 1 96.56 118 ALA A CA 1
ATOM 892 C C . ALA A 1 118 ? -23.641 8.992 6.027 1 96.56 118 ALA A C 1
ATOM 894 O O . ALA A 1 118 ? -23.359 8.406 4.98 1 96.56 118 ALA A O 1
ATOM 895 N N . ALA A 1 119 ? -23.391 10.219 6.215 1 95.69 119 ALA A N 1
ATOM 896 C CA . ALA A 1 119 ? -22.766 11.016 5.164 1 95.69 119 ALA A CA 1
ATOM 897 C C . ALA A 1 119 ? -21.359 10.523 4.859 1 95.69 119 ALA A C 1
ATOM 899 O O . ALA A 1 119 ? -21 10.336 3.695 1 95.69 119 ALA A O 1
ATOM 900 N N . TYR A 1 120 ? -20.641 10.266 5.945 1 96.38 120 TYR A N 1
ATOM 901 C CA . TYR A 1 120 ? -19.281 9.773 5.766 1 96.38 120 TYR A CA 1
ATOM 902 C C . TYR A 1 120 ? -19.281 8.398 5.117 1 96.38 120 TYR A C 1
ATOM 904 O O . TYR A 1 120 ? -18.5 8.141 4.195 1 96.38 120 TYR A O 1
ATOM 912 N N . VAL A 1 121 ? -20.125 7.59 5.598 1 97.94 121 VAL A N 1
ATOM 913 C CA . VAL A 1 121 ? -20.172 6.219 5.105 1 97.94 121 VAL A CA 1
ATOM 914 C C . VAL A 1 121 ? -20.609 6.211 3.643 1 97.94 121 VAL A C 1
ATOM 916 O O . VAL A 1 121 ? -20.062 5.465 2.828 1 97.94 121 VAL A O 1
ATOM 919 N N . MET A 1 122 ? -21.562 7.047 3.318 1 98.06 122 MET A N 1
ATOM 920 C CA . MET A 1 122 ? -22 7.117 1.93 1 98.06 122 MET A CA 1
ATOM 921 C C . MET A 1 122 ? -20.875 7.594 1.021 1 98.06 122 MET A C 1
ATOM 923 O O . MET A 1 122 ? -20.766 7.145 -0.12 1 98.06 122 MET A O 1
ATOM 927 N N . GLY A 1 123 ? -20.125 8.5 1.524 1 97.69 123 GLY A N 1
ATOM 928 C CA . GLY A 1 123 ? -18.953 8.922 0.773 1 97.69 123 GLY A CA 1
ATOM 929 C C . GLY A 1 123 ? -17.969 7.793 0.522 1 97.69 123 GLY A C 1
ATOM 930 O O . GLY A 1 123 ? -17.5 7.605 -0.604 1 97.69 123 GLY A O 1
ATOM 931 N N . GLY A 1 124 ? -17.703 7.031 1.591 1 98.25 124 GLY A N 1
ATOM 932 C CA . GLY A 1 124 ? -16.812 5.891 1.468 1 98.25 124 GLY A CA 1
ATOM 933 C C . GLY A 1 124 ? -17.344 4.812 0.544 1 98.25 124 GLY A C 1
ATOM 934 O O . GLY A 1 124 ? -16.594 4.25 -0.259 1 98.25 124 GLY A O 1
ATOM 935 N N . VAL A 1 125 ? -18.594 4.586 0.666 1 98.56 125 VAL A N 1
ATOM 936 C CA . VAL A 1 125 ? -19.219 3.578 -0.18 1 98.56 125 VAL A CA 1
ATOM 937 C C . VAL A 1 125 ? -19.156 4.02 -1.641 1 98.56 125 VAL A C 1
ATOM 939 O O . VAL A 1 125 ? -18.859 3.215 -2.525 1 98.56 125 VAL A O 1
ATOM 942 N N . ALA A 1 126 ? -19.391 5.242 -1.865 1 98.56 126 ALA A N 1
ATOM 943 C CA . ALA A 1 126 ? -19.375 5.766 -3.229 1 98.56 126 ALA A CA 1
ATOM 944 C C . ALA A 1 126 ? -18 5.602 -3.859 1 98.56 126 ALA A C 1
ATOM 946 O O . ALA A 1 126 ? -17.875 5.113 -4.984 1 98.56 126 ALA A O 1
ATOM 947 N N . ARG A 1 127 ? -17.031 5.957 -3.121 1 98.31 127 ARG A N 1
ATOM 948 C CA . ARG A 1 127 ? -15.688 5.824 -3.654 1 98.31 127 ARG A CA 1
ATOM 949 C C . ARG A 1 127 ? -15.32 4.355 -3.854 1 98.31 127 ARG A C 1
ATOM 951 O O . ARG A 1 127 ? -14.773 3.984 -4.895 1 98.31 127 ARG A O 1
ATOM 958 N N . GLY A 1 128 ? -15.594 3.58 -2.857 1 98.44 128 GLY A N 1
ATOM 959 C CA . GLY A 1 128 ? -15.305 2.16 -2.975 1 98.44 128 GLY A CA 1
ATOM 960 C C . GLY A 1 128 ? -15.961 1.512 -4.18 1 98.44 128 GLY A C 1
ATOM 961 O O . GLY A 1 128 ? -15.297 0.808 -4.945 1 98.44 128 GLY A O 1
ATOM 962 N N . LEU A 1 129 ? -17.156 1.804 -4.332 1 98.56 129 LEU A N 1
ATOM 963 C CA . LEU A 1 129 ? -17.906 1.196 -5.434 1 98.56 129 LEU A CA 1
ATOM 964 C C . LEU A 1 129 ? -17.406 1.721 -6.777 1 98.56 129 LEU A C 1
ATOM 966 O O . LEU A 1 129 ? -17.344 0.976 -7.758 1 98.56 129 LEU A O 1
ATOM 970 N N . LEU A 1 130 ? -17.109 2.951 -6.816 1 98.5 130 LEU A N 1
ATOM 971 C CA . LEU A 1 130 ? -16.594 3.523 -8.055 1 98.5 130 LEU A CA 1
ATOM 972 C C . LEU A 1 130 ? -15.281 2.869 -8.461 1 98.5 130 LEU A C 1
ATOM 974 O O . LEU A 1 130 ? -15.109 2.467 -9.609 1 98.5 130 LEU A O 1
ATOM 978 N N . VAL A 1 131 ? -14.398 2.73 -7.512 1 98 131 VAL A N 1
ATOM 979 C CA . VAL A 1 131 ? -13.102 2.104 -7.77 1 98 131 VAL A CA 1
ATOM 980 C C . VAL A 1 131 ? -13.305 0.637 -8.141 1 98 131 VAL A C 1
ATOM 982 O O . VAL A 1 131 ? -12.664 0.129 -9.062 1 98 131 VAL A O 1
ATOM 985 N N . GLY A 1 132 ? -14.211 -0.011 -7.41 1 97.88 132 GLY A N 1
ATOM 986 C CA . GLY A 1 132 ? -14.508 -1.402 -7.711 1 97.88 132 GLY A CA 1
ATOM 987 C C . GLY A 1 132 ? -15.062 -1.605 -9.109 1 97.88 132 GLY A C 1
ATOM 988 O O . GLY A 1 132 ? -14.656 -2.533 -9.812 1 97.88 132 GLY A O 1
ATOM 989 N N . LEU A 1 133 ? -15.945 -0.758 -9.469 1 97.56 133 LEU A N 1
ATOM 990 C CA . LEU A 1 133 ? -16.547 -0.85 -10.797 1 97.56 133 LEU A CA 1
ATOM 991 C C . LEU A 1 133 ? -15.508 -0.612 -11.883 1 97.56 133 LEU A C 1
ATOM 993 O O . LEU A 1 133 ? -15.484 -1.326 -12.891 1 97.56 133 LEU A O 1
ATOM 997 N N . ALA A 1 134 ? -14.742 0.364 -11.688 1 97.75 134 ALA A N 1
ATOM 998 C CA . ALA A 1 134 ? -13.695 0.668 -12.664 1 97.75 134 ALA A CA 1
ATOM 999 C C . ALA A 1 134 ? -12.695 -0.483 -12.773 1 97.75 134 ALA A C 1
ATOM 1001 O O . ALA A 1 134 ? -12.281 -0.848 -13.875 1 97.75 134 ALA A O 1
ATOM 1002 N N . THR A 1 135 ? -12.344 -1.02 -11.656 1 96.94 135 THR A N 1
ATOM 1003 C CA . THR A 1 135 ? -11.398 -2.127 -11.633 1 96.94 135 THR A CA 1
ATOM 1004 C C . THR A 1 135 ? -11.992 -3.361 -12.305 1 96.94 135 THR A C 1
ATOM 1006 O O . THR A 1 135 ? -11.328 -4.02 -13.109 1 96.94 135 THR A O 1
ATOM 1009 N N . ALA A 1 136 ? -13.227 -3.65 -11.953 1 96.25 136 ALA A N 1
ATOM 1010 C CA . ALA A 1 136 ? -13.906 -4.797 -12.547 1 96.25 136 ALA A CA 1
ATOM 1011 C C . ALA A 1 136 ? -14.008 -4.645 -14.062 1 96.25 136 ALA A C 1
ATOM 1013 O O . ALA A 1 136 ? -13.789 -5.609 -14.805 1 96.25 136 ALA A O 1
ATOM 1014 N N . ALA A 1 137 ? -14.328 -3.496 -14.484 1 95.94 137 ALA A N 1
ATOM 1015 C CA . ALA A 1 137 ? -14.422 -3.229 -15.922 1 95.94 137 ALA A CA 1
ATOM 1016 C C . ALA A 1 137 ? -13.078 -3.43 -16.609 1 95.94 137 ALA A C 1
ATOM 1018 O O . ALA A 1 137 ? -13.008 -3.99 -17.703 1 95.94 137 ALA A O 1
ATOM 1019 N N . ALA A 1 138 ? -12.062 -3.014 -15.977 1 95.19 138 ALA A N 1
ATOM 1020 C CA . ALA A 1 138 ? -10.727 -3.15 -16.547 1 95.19 138 ALA A CA 1
ATOM 1021 C C . ALA A 1 138 ? -10.312 -4.617 -16.625 1 95.19 138 ALA A C 1
ATOM 1023 O O . ALA A 1 138 ? -9.766 -5.055 -17.641 1 95.19 138 ALA A O 1
ATOM 1024 N N . ILE A 1 139 ? -10.547 -5.348 -15.562 1 92.75 139 ILE A N 1
ATOM 1025 C CA . ILE A 1 139 ? -10.18 -6.758 -15.539 1 92.75 139 ILE A CA 1
ATOM 1026 C C . ILE A 1 139 ? -11.016 -7.531 -16.547 1 92.75 139 ILE A C 1
ATOM 1028 O O . ILE A 1 139 ? -10.523 -8.469 -17.188 1 92.75 139 ILE A O 1
ATOM 1032 N N . TRP A 1 140 ? -12.266 -7.078 -16.703 1 91.25 140 TRP A N 1
ATOM 1033 C CA . TRP A 1 140 ? -13.195 -7.742 -17.625 1 91.25 140 TRP A CA 1
ATOM 1034 C C . TRP A 1 140 ? -12.68 -7.684 -19.062 1 91.25 140 TRP A C 1
ATOM 1036 O O . TRP A 1 140 ? -13.023 -8.539 -19.875 1 91.25 140 TRP A O 1
ATOM 1046 N N . ILE A 1 141 ? -11.891 -6.746 -19.312 1 88.75 141 ILE A N 1
ATOM 1047 C CA . ILE A 1 141 ? -11.305 -6.617 -20.641 1 88.75 141 ILE A CA 1
ATOM 1048 C C . ILE A 1 141 ? -10.32 -7.762 -20.891 1 88.75 141 ILE A C 1
ATOM 1050 O O . ILE A 1 141 ? -10.18 -8.234 -22.016 1 88.75 141 ILE A O 1
ATOM 1054 N N . PHE A 1 142 ? -9.727 -8.344 -19.859 1 82.56 142 PHE A N 1
ATOM 1055 C CA . PHE A 1 142 ? -8.68 -9.344 -20 1 82.56 142 PHE A CA 1
ATOM 1056 C C . PHE A 1 142 ? -9.219 -10.734 -19.672 1 82.56 142 PHE A C 1
ATOM 1058 O O . PHE A 1 142 ? -8.719 -11.734 -20.188 1 82.56 142 PHE A O 1
ATOM 1065 N N . VAL A 1 143 ? -10.078 -10.742 -18.75 1 82.12 143 VAL A N 1
ATOM 1066 C CA . VAL A 1 143 ? -10.625 -12.023 -18.328 1 82.12 143 VAL A CA 1
ATOM 1067 C C . VAL A 1 143 ? -12.156 -11.953 -18.312 1 82.12 143 VAL A C 1
ATOM 1069 O O . VAL A 1 143 ? -12.734 -10.984 -17.812 1 82.12 143 VAL A O 1
ATOM 1072 N N . PRO A 1 144 ? -12.68 -12.914 -18.844 1 82.12 144 PRO A N 1
ATOM 1073 C CA . PRO A 1 144 ? -14.148 -12.93 -18.828 1 82.12 144 PRO A CA 1
ATOM 1074 C C . PRO A 1 144 ? -14.727 -13.195 -17.438 1 82.12 144 PRO A C 1
ATOM 1076 O O . PRO A 1 144 ? -14.609 -14.312 -16.922 1 82.12 144 PRO A O 1
ATOM 1079 N N . LEU A 1 145 ? -15.078 -12.172 -16.875 1 80.94 145 LEU A N 1
ATOM 1080 C CA . LEU A 1 145 ? -15.766 -12.352 -15.602 1 80.94 145 LEU A CA 1
ATOM 1081 C C . LEU A 1 145 ? -17.25 -12.633 -15.828 1 80.94 145 LEU A C 1
ATOM 1083 O O . LEU A 1 145 ? -17.938 -11.891 -16.531 1 80.94 145 LEU A O 1
ATOM 1087 N N . GLY A 1 146 ? -17.703 -13.781 -15.383 1 82.44 146 GLY A N 1
ATOM 1088 C CA . GLY A 1 146 ? -19.125 -14.102 -15.492 1 82.44 146 GLY A CA 1
ATOM 1089 C C . GLY A 1 146 ? -19.984 -13.414 -14.453 1 82.44 146 GLY A C 1
ATOM 1090 O O . GLY A 1 146 ? -19.453 -12.719 -13.578 1 82.44 146 GLY A O 1
ATOM 1091 N N . LEU A 1 147 ? -21.297 -13.344 -14.68 1 89.06 147 LEU A N 1
ATOM 1092 C CA . LEU A 1 147 ? -22.281 -12.844 -13.719 1 89.06 147 LEU A CA 1
ATOM 1093 C C . LEU A 1 147 ? -23.266 -13.945 -13.32 1 89.06 147 LEU A C 1
ATOM 1095 O O . LEU A 1 147 ? -24.359 -14.039 -13.875 1 89.06 147 LEU A O 1
ATOM 1099 N N . TYR A 1 148 ? -22.875 -14.68 -12.328 1 90.38 148 TYR A N 1
ATOM 1100 C CA . TYR A 1 148 ? -23.672 -15.82 -11.883 1 90.38 148 TYR A CA 1
ATOM 1101 C C . TYR A 1 148 ? -24.797 -15.367 -10.961 1 90.38 148 TYR A C 1
ATOM 1103 O O . TYR A 1 148 ? -25.953 -15.75 -11.148 1 90.38 148 TYR A O 1
ATOM 1111 N N . ALA A 1 149 ? -24.531 -14.516 -10 1 93.75 149 ALA A N 1
ATOM 1112 C CA . ALA A 1 149 ? -25.516 -14.039 -9.031 1 93.75 149 ALA A CA 1
ATOM 1113 C C . ALA A 1 149 ? -25.281 -12.57 -8.695 1 93.75 149 ALA A C 1
ATOM 1115 O O . ALA A 1 149 ? -24.719 -12.242 -7.648 1 93.75 149 ALA A O 1
ATOM 1116 N N . PRO A 1 150 ? -25.875 -11.656 -9.453 1 94.12 150 PRO A N 1
ATOM 1117 C CA . PRO A 1 150 ? -25.641 -10.219 -9.297 1 94.12 150 PRO A CA 1
ATOM 1118 C C . PRO A 1 150 ? -26.094 -9.688 -7.941 1 94.12 150 PRO A C 1
ATOM 1120 O O . PRO A 1 150 ? -25.531 -8.711 -7.438 1 94.12 150 PRO A O 1
ATOM 1123 N N . GLN A 1 151 ? -27.109 -10.359 -7.402 1 94 151 GLN A N 1
ATOM 1124 C CA . GLN A 1 151 ? -27.594 -9.906 -6.105 1 94 151 GLN A CA 1
ATOM 1125 C C . GLN A 1 151 ? -26.531 -10.062 -5.031 1 94 151 GLN A C 1
ATOM 1127 O O . GLN A 1 151 ? -26.422 -9.234 -4.125 1 94 151 GLN A O 1
ATOM 1132 N N . PHE A 1 152 ? -25.734 -11.125 -5.121 1 94.06 152 PHE A N 1
ATOM 1133 C CA . PHE A 1 152 ? -24.656 -11.352 -4.164 1 94.06 152 PHE A CA 1
ATOM 1134 C C . PHE A 1 152 ? -23.516 -10.367 -4.391 1 94.06 152 PHE A C 1
ATOM 1136 O O . PHE A 1 152 ? -22.891 -9.914 -3.434 1 94.06 152 PHE A O 1
ATOM 1143 N N . ILE A 1 153 ? -23.281 -10.008 -5.625 1 95.69 153 ILE A N 1
ATOM 1144 C CA . ILE A 1 153 ? -22.234 -9.039 -5.965 1 95.69 153 ILE A CA 1
ATOM 1145 C C . ILE A 1 153 ? -22.562 -7.684 -5.348 1 95.69 153 ILE A C 1
ATOM 1147 O O . ILE A 1 153 ? -21.734 -7.09 -4.656 1 95.69 153 ILE A O 1
ATOM 1151 N N . LEU A 1 154 ? -23.766 -7.316 -5.547 1 96.5 154 LEU A N 1
ATOM 1152 C CA . LEU A 1 154 ? -24.188 -6.004 -5.066 1 96.5 154 LEU A CA 1
ATOM 1153 C C . LEU A 1 154 ? -24.219 -5.969 -3.543 1 96.5 154 LEU A C 1
ATOM 1155 O O . LEU A 1 154 ? -23.719 -5.023 -2.93 1 96.5 154 LEU A O 1
ATOM 1159 N N . PHE A 1 155 ? -24.781 -6.973 -2.943 1 96.38 155 PHE A N 1
ATOM 1160 C CA . PHE A 1 155 ? -24.891 -7.02 -1.491 1 96.38 155 PHE A CA 1
ATOM 1161 C C . PHE A 1 155 ? -23.516 -6.965 -0.839 1 96.38 155 PHE A C 1
ATOM 1163 O O . PHE A 1 155 ? -23.281 -6.152 0.056 1 96.38 155 PHE A O 1
ATOM 1170 N N . HIS A 1 156 ? -22.641 -7.816 -1.267 1 96.31 156 HIS A N 1
ATOM 1171 C CA . HIS A 1 156 ? -21.344 -7.918 -0.613 1 96.31 156 HIS A CA 1
ATOM 1172 C C . HIS A 1 156 ? -20.469 -6.707 -0.921 1 96.31 156 HIS A C 1
ATOM 1174 O O . HIS A 1 156 ? -19.672 -6.285 -0.085 1 96.31 156 HIS A O 1
ATOM 1180 N N . ALA A 1 157 ? -20.625 -6.125 -2.113 1 97.81 157 ALA A N 1
ATOM 1181 C CA . ALA A 1 157 ? -19.891 -4.906 -2.449 1 97.81 157 ALA A CA 1
ATOM 1182 C C . ALA A 1 157 ? -20.281 -3.758 -1.521 1 97.81 157 ALA A C 1
ATOM 1184 O O . ALA A 1 157 ? -19.422 -3.094 -0.945 1 97.81 157 ALA A O 1
ATOM 1185 N N . VAL A 1 158 ? -21.547 -3.615 -1.347 1 98.12 158 VAL A N 1
ATOM 1186 C CA . VAL A 1 158 ? -22.047 -2.52 -0.523 1 98.12 158 VAL A CA 1
ATOM 1187 C C . VAL A 1 158 ? -21.734 -2.797 0.947 1 98.12 158 VAL A C 1
ATOM 1189 O O . VAL A 1 158 ? -21.297 -1.903 1.677 1 98.12 158 VAL A O 1
ATOM 1192 N N . ALA A 1 159 ? -21.953 -4.004 1.338 1 97.44 159 ALA A N 1
ATOM 1193 C CA . ALA A 1 159 ? -21.734 -4.371 2.732 1 97.44 159 ALA A CA 1
ATOM 1194 C C . ALA A 1 159 ? -20.266 -4.199 3.109 1 97.44 159 ALA A C 1
ATOM 1196 O O . ALA A 1 159 ? -19.938 -3.715 4.199 1 97.44 159 ALA A O 1
ATOM 1197 N N . ALA A 1 160 ? -19.406 -4.613 2.246 1 97.38 160 ALA A N 1
ATOM 1198 C CA . ALA A 1 160 ? -17.969 -4.484 2.5 1 97.38 160 ALA A CA 1
ATOM 1199 C C . ALA A 1 160 ? -17.562 -3.016 2.539 1 97.38 160 ALA A C 1
ATOM 1201 O O . ALA A 1 160 ? -16.781 -2.607 3.408 1 97.38 160 ALA A O 1
ATOM 1202 N N . ALA A 1 161 ? -18.047 -2.26 1.587 1 98.5 161 ALA A N 1
ATOM 1203 C CA . ALA A 1 161 ? -17.734 -0.83 1.561 1 98.5 161 ALA A CA 1
ATOM 1204 C C . ALA A 1 161 ? -18.234 -0.143 2.834 1 98.5 161 ALA A C 1
ATOM 1206 O O . ALA A 1 161 ? -17.531 0.713 3.389 1 98.5 161 ALA A O 1
ATOM 1207 N N . MET A 1 162 ? -19.391 -0.547 3.23 1 98.31 162 MET A N 1
ATOM 1208 C CA . MET A 1 162 ? -19.938 0.022 4.457 1 98.31 162 MET A CA 1
ATOM 1209 C C . MET A 1 162 ? -19.094 -0.358 5.664 1 98.31 162 MET A C 1
ATOM 1211 O O . MET A 1 162 ? -18.781 0.493 6.496 1 98.31 162 MET A O 1
ATOM 1215 N N . LEU A 1 163 ? -18.781 -1.57 5.734 1 97.88 163 LEU A N 1
ATOM 1216 C CA . LEU A 1 163 ? -18.016 -2.082 6.863 1 97.88 163 LEU A CA 1
ATOM 1217 C C . LEU A 1 163 ? -16.688 -1.344 6.992 1 97.88 163 LEU A C 1
ATOM 1219 O O . LEU A 1 163 ? -16.344 -0.86 8.078 1 97.88 163 LEU A O 1
ATOM 1223 N N . LEU A 1 164 ? -16 -1.25 5.918 1 98 164 LEU A N 1
ATOM 1224 C CA . LEU A 1 164 ? -14.672 -0.643 5.969 1 98 164 LEU A CA 1
ATOM 1225 C C . LEU A 1 164 ? -14.773 0.874 6.09 1 98 164 LEU A C 1
ATOM 1227 O O . LEU A 1 164 ? -13.883 1.518 6.648 1 98 164 LEU A O 1
ATOM 1231 N N . SER A 1 165 ? -15.844 1.458 5.562 1 98.44 165 SER A N 1
ATOM 1232 C CA . SER A 1 165 ? -16.078 2.875 5.816 1 98.44 165 SER A CA 1
ATOM 1233 C C . SER A 1 165 ? -16.281 3.141 7.305 1 98.44 165 SER A C 1
ATOM 1235 O O . SER A 1 165 ? -15.766 4.121 7.844 1 98.44 165 SER A O 1
ATOM 1237 N N . LEU A 1 166 ? -17.062 2.271 7.902 1 98.31 166 LEU A N 1
ATOM 1238 C CA . LEU A 1 166 ? -17.312 2.412 9.336 1 98.31 166 LEU A CA 1
ATOM 1239 C C . LEU A 1 166 ? -16.031 2.23 10.133 1 98.31 166 LEU A C 1
ATOM 1241 O O . LEU A 1 166 ? -15.766 2.988 11.07 1 98.31 166 LEU A O 1
ATOM 1245 N N . LEU A 1 167 ? -15.305 1.254 9.766 1 97.44 167 LEU A N 1
ATOM 1246 C CA . LEU A 1 167 ? -14.016 1.052 10.414 1 97.44 167 LEU A CA 1
ATOM 1247 C C . LEU A 1 167 ? -13.109 2.264 10.219 1 97.44 167 LEU A C 1
ATOM 1249 O O . LEU A 1 167 ? -12.383 2.654 11.133 1 97.44 167 LEU A O 1
ATOM 1253 N N . GLY A 1 168 ? -13.164 2.797 9.047 1 97.19 168 GLY A N 1
ATOM 1254 C CA . GLY A 1 168 ? -12.406 4.012 8.781 1 97.19 168 GLY A CA 1
ATOM 1255 C C . GLY A 1 168 ? -12.828 5.184 9.641 1 97.19 168 GLY A C 1
ATOM 1256 O O . GLY A 1 168 ? -11.992 5.965 10.094 1 97.19 168 GLY A O 1
ATOM 1257 N N . LEU A 1 169 ? -14.078 5.293 9.773 1 96.56 169 LEU A N 1
ATOM 1258 C CA . LEU A 1 169 ? -14.594 6.352 10.633 1 96.56 169 LEU A CA 1
ATOM 1259 C 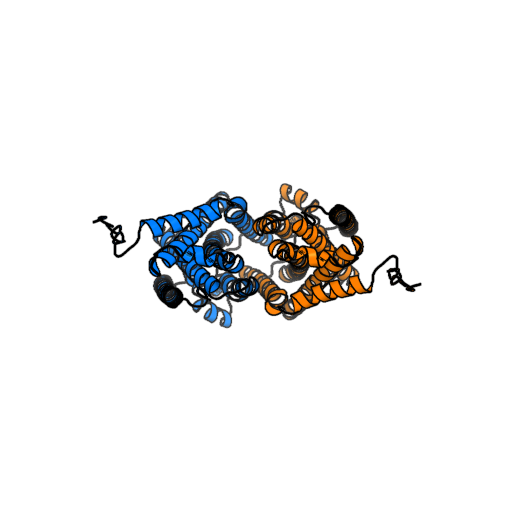C . LEU A 1 169 ? -14.117 6.168 12.07 1 96.56 169 LEU A C 1
ATOM 1261 O O . LEU A 1 169 ? -13.672 7.125 12.703 1 96.56 169 LEU A O 1
ATOM 1265 N N . ILE A 1 170 ? -14.195 4.996 12.555 1 96.88 170 ILE A N 1
ATOM 1266 C CA . ILE A 1 170 ? -13.75 4.688 13.906 1 96.88 170 ILE A CA 1
ATOM 1267 C C . ILE A 1 170 ? -12.258 5.004 14.047 1 96.88 170 ILE A C 1
ATOM 1269 O O . ILE A 1 170 ? -11.852 5.68 14.992 1 96.88 170 ILE A O 1
ATOM 1273 N N . GLY A 1 171 ? -11.516 4.488 13.102 1 94.94 171 GLY A N 1
ATOM 1274 C CA . GLY A 1 171 ? -10.086 4.773 13.109 1 94.94 171 GLY A CA 1
ATOM 1275 C C . GLY A 1 171 ? -9.773 6.258 13.023 1 94.94 171 GLY A C 1
ATOM 1276 O O . GLY A 1 171 ? -8.891 6.75 13.719 1 94.94 171 GLY A O 1
ATOM 1277 N N . GLY A 1 172 ? -10.477 6.934 12.172 1 93.12 172 GLY A N 1
ATOM 1278 C CA . GLY A 1 172 ? -10.281 8.367 12.023 1 93.12 172 GLY A CA 1
ATOM 1279 C C . GLY A 1 172 ? -10.586 9.148 13.289 1 93.12 172 GLY A C 1
ATOM 1280 O O . GLY A 1 172 ? -9.883 10.102 13.617 1 93.12 172 GLY A O 1
ATOM 1281 N N . ILE A 1 173 ? -11.617 8.734 13.93 1 92.75 173 ILE A N 1
ATOM 1282 C CA . ILE A 1 173 ? -12.016 9.406 15.164 1 92.75 173 ILE A CA 1
ATOM 1283 C C . ILE A 1 173 ? -10.992 9.125 16.266 1 92.75 173 ILE A C 1
ATOM 1285 O O . ILE A 1 173 ? -10.625 10.016 17.016 1 92.75 173 ILE A O 1
ATOM 1289 N N . TRP A 1 174 ? -10.531 7.965 16.25 1 93.5 174 TRP A N 1
ATOM 1290 C CA . TRP A 1 174 ? -9.609 7.52 17.297 1 93.5 174 TRP A CA 1
ATOM 1291 C C . TRP A 1 174 ? -8.211 8.094 17.062 1 93.5 174 TRP A C 1
ATOM 1293 O O . TRP A 1 174 ? -7.531 8.484 18.016 1 93.5 174 TRP A O 1
ATOM 1303 N N . ALA A 1 175 ? -7.773 8.164 15.867 1 91.44 175 ALA A N 1
ATOM 1304 C CA . ALA A 1 175 ? -6.414 8.562 15.516 1 91.44 175 ALA A CA 1
ATOM 1305 C C . ALA A 1 175 ? -6.211 10.062 15.711 1 91.44 175 ALA A C 1
ATOM 1307 O O . ALA A 1 175 ? -7.098 10.859 15.398 1 91.44 175 ALA A O 1
ATOM 1308 N N . GLU A 1 176 ? -5.023 10.398 16.188 1 87.44 176 GLU A N 1
ATOM 1309 C CA . GLU A 1 176 ? -4.676 11.805 16.391 1 87.44 176 GLU A CA 1
ATOM 1310 C C . GLU A 1 176 ? -3.623 12.266 15.383 1 87.44 176 GLU A C 1
ATOM 1312 O O . GLU A 1 176 ? -3.52 13.453 15.086 1 87.44 176 GLU A O 1
ATOM 1317 N N . LYS A 1 177 ? -2.902 11.266 15.016 1 83.56 177 LYS A N 1
ATOM 1318 C CA . LYS A 1 177 ? -1.834 11.539 14.062 1 83.56 177 LYS A CA 1
ATOM 1319 C C . LYS A 1 177 ? -1.878 10.562 12.891 1 83.56 177 LYS A C 1
ATOM 1321 O O . LYS A 1 177 ? -2.547 9.523 12.961 1 83.56 177 LYS A O 1
ATOM 1326 N N . PHE A 1 178 ? -1.201 10.898 11.969 1 78.62 178 PHE A N 1
ATOM 1327 C CA . PHE A 1 178 ? -1.167 10.07 10.766 1 78.62 178 PHE A CA 1
ATOM 1328 C C . PHE A 1 178 ? -0.549 8.711 11.07 1 78.62 178 PHE A C 1
ATOM 1330 O O . PHE A 1 178 ? -0.931 7.707 10.461 1 78.62 178 PHE A O 1
ATOM 1337 N N . ASP A 1 179 ? 0.317 8.711 12.031 1 81.19 179 ASP A N 1
ATOM 1338 C CA . ASP A 1 179 ? 0.979 7.449 12.359 1 81.19 179 ASP A CA 1
ATOM 1339 C C . ASP A 1 179 ? 0.003 6.469 13 1 81.19 179 ASP A C 1
ATOM 1341 O O . ASP A 1 179 ? 0.122 5.254 12.82 1 81.19 179 ASP A O 1
ATOM 1345 N N . HIS A 1 180 ? -0.94 7.012 13.703 1 86.69 180 HIS A N 1
ATOM 1346 C CA . HIS A 1 180 ? -1.973 6.16 14.281 1 86.69 180 HIS A CA 1
ATOM 1347 C C . HIS A 1 180 ? -2.789 5.469 13.195 1 86.69 180 HIS A C 1
ATOM 1349 O O . HIS A 1 180 ? -3.035 4.262 13.266 1 86.69 180 HIS A O 1
ATOM 1355 N N . MET A 1 181 ? -3.121 6.289 12.25 1 87.44 181 MET A N 1
ATOM 1356 C CA . MET A 1 181 ? -3.932 5.742 11.164 1 87.44 181 MET A CA 1
ATOM 1357 C C . MET A 1 181 ? -3.133 4.742 10.336 1 87.44 181 MET A C 1
ATOM 1359 O O . MET A 1 181 ? -3.672 3.729 9.891 1 87.44 181 MET A O 1
ATOM 1363 N N . ALA A 1 182 ? -1.908 5.02 10.133 1 85.31 182 ALA A N 1
ATOM 1364 C CA . ALA A 1 182 ? -1.027 4.098 9.43 1 85.31 182 ALA A CA 1
ATOM 1365 C C . ALA A 1 182 ? -0.94 2.756 10.148 1 85.31 182 ALA A C 1
ATOM 1367 O O . ALA A 1 182 ? -0.925 1.7 9.508 1 85.31 182 ALA A O 1
ATOM 1368 N N . ALA A 1 183 ? -0.91 2.838 11.422 1 87.31 183 ALA A N 1
ATOM 1369 C CA . ALA A 1 183 ? -0.873 1.613 12.219 1 87.31 183 ALA A CA 1
ATOM 1370 C C . ALA A 1 183 ? -2.131 0.777 12 1 87.31 183 ALA A C 1
ATOM 1372 O O . ALA A 1 183 ? -2.049 -0.438 11.812 1 87.31 183 ALA A O 1
ATOM 1373 N N . VAL A 1 184 ? -3.221 1.443 12.023 1 91.25 184 VAL A N 1
ATOM 1374 C CA . VAL A 1 184 ? -4.484 0.747 11.805 1 91.25 184 VAL A CA 1
ATOM 1375 C C . VAL A 1 184 ? -4.496 0.106 10.422 1 91.25 184 VAL A C 1
ATOM 1377 O O . VAL A 1 184 ? -4.848 -1.066 10.273 1 91.25 184 VAL A O 1
ATOM 1380 N N . THR A 1 185 ? -4.105 0.873 9.469 1 92.06 185 THR A N 1
ATOM 1381 C CA . THR A 1 185 ? -4.082 0.383 8.094 1 92.06 185 THR A CA 1
ATOM 1382 C C . THR A 1 185 ? -3.146 -0.814 7.965 1 92.06 185 THR A C 1
ATOM 1384 O O . THR A 1 185 ? -3.545 -1.867 7.461 1 92.06 185 THR A O 1
ATOM 1387 N N . ASN A 1 186 ? -2.029 -0.774 8.562 1 90.06 186 ASN A N 1
ATOM 1388 C CA . ASN A 1 186 ? -0.975 -1.75 8.305 1 90.06 186 ASN A CA 1
ATOM 1389 C C . ASN A 1 186 ? -1.115 -2.977 9.203 1 90.06 186 ASN A C 1
ATOM 1391 O O . ASN A 1 186 ? -0.728 -4.082 8.812 1 90.06 186 ASN A O 1
ATOM 1395 N N . PHE A 1 187 ? -1.727 -2.77 10.328 1 91.06 187 PHE A N 1
ATOM 1396 C CA . PHE A 1 187 ? -1.739 -3.887 11.266 1 91.06 187 PHE A CA 1
ATOM 1397 C C . PHE A 1 187 ? -3.133 -4.496 11.359 1 91.06 187 PHE A C 1
ATOM 1399 O O . PHE A 1 187 ? -3.303 -5.586 11.914 1 91.06 187 PHE A O 1
ATOM 1406 N N . ILE A 1 188 ? -4.051 -3.812 10.828 1 91.25 188 ILE A N 1
ATOM 1407 C CA . ILE A 1 188 ? -5.402 -4.355 10.914 1 91.25 188 ILE A CA 1
ATOM 1408 C C . ILE A 1 188 ? -5.949 -4.602 9.508 1 91.25 188 ILE A C 1
ATOM 1410 O O . ILE A 1 188 ? -6.133 -5.75 9.094 1 91.25 188 ILE A O 1
ATOM 1414 N N . VAL A 1 189 ? -5.988 -3.584 8.742 1 92.44 189 VAL A N 1
ATOM 1415 C CA . VAL A 1 189 ? -6.672 -3.652 7.457 1 92.44 189 VAL A CA 1
ATOM 1416 C C . VAL A 1 189 ? -5.879 -4.531 6.496 1 92.44 189 VAL A C 1
ATOM 1418 O O . VAL A 1 189 ? -6.426 -5.457 5.895 1 92.44 189 VAL A O 1
ATOM 1421 N N . THR A 1 190 ? -4.605 -4.32 6.453 1 91.44 190 THR A N 1
ATOM 1422 C CA . THR A 1 190 ? -3.779 -5.012 5.465 1 91.44 190 THR A CA 1
ATOM 1423 C C . THR A 1 190 ? -3.689 -6.5 5.781 1 91.44 190 THR A C 1
ATOM 1425 O O . THR A 1 190 ? -4.004 -7.34 4.938 1 91.44 190 THR A O 1
ATOM 1428 N N . PRO A 1 191 ? -3.408 -6.852 6.973 1 89.69 191 PRO A N 1
ATOM 1429 C CA . PRO A 1 191 ? -3.363 -8.289 7.258 1 89.69 191 PRO A CA 1
ATOM 1430 C C . PRO A 1 191 ? -4.703 -8.977 7.031 1 89.69 191 PRO A C 1
ATOM 1432 O O . PRO A 1 191 ? -4.75 -10.078 6.48 1 89.69 191 PRO A O 1
ATOM 1435 N N . LEU A 1 192 ? -5.727 -8.336 7.422 1 89.94 192 LEU A N 1
ATOM 1436 C CA . LEU A 1 192 ? -7.043 -8.93 7.23 1 89.94 192 LEU A CA 1
ATOM 1437 C C . LEU A 1 192 ? -7.367 -9.078 5.75 1 89.94 192 LEU A C 1
ATOM 1439 O O . LEU A 1 192 ? -8 -10.055 5.344 1 89.94 192 LEU A O 1
ATOM 1443 N N . SER A 1 193 ? -6.934 -8.117 4.996 1 89.81 193 SER A N 1
ATOM 1444 C CA . SER A 1 193 ? -7.16 -8.164 3.555 1 89.81 193 SER A CA 1
ATOM 1445 C C . SER A 1 193 ? -6.383 -9.312 2.91 1 89.81 193 SER A C 1
ATOM 1447 O O . SER A 1 193 ? -6.922 -10.039 2.07 1 89.81 193 SER A O 1
ATOM 1449 N N . PHE A 1 194 ? -5.195 -9.508 3.33 1 86.69 194 PHE A N 1
ATOM 1450 C CA . PHE A 1 194 ? -4.344 -10.531 2.734 1 86.69 194 PHE A CA 1
ATOM 1451 C C . PHE A 1 194 ? -4.758 -11.922 3.203 1 86.69 194 PHE A C 1
ATOM 1453 O O . PHE A 1 194 ? -4.586 -12.906 2.48 1 86.69 194 PHE A O 1
ATOM 1460 N N . LEU A 1 195 ? -5.34 -11.961 4.348 1 84.75 195 LEU A N 1
ATOM 1461 C CA . LEU A 1 195 ? -5.762 -13.25 4.895 1 84.75 195 LEU A CA 1
ATOM 1462 C C . LEU A 1 195 ? -7.234 -13.508 4.594 1 84.75 195 LEU A C 1
ATOM 1464 O O . LEU A 1 195 ? -7.871 -14.328 5.258 1 84.75 195 LEU A O 1
ATOM 1468 N N . SER A 1 196 ? -7.82 -12.852 3.619 1 87.44 196 SER A N 1
ATOM 1469 C CA . SER A 1 196 ? -9.258 -12.891 3.359 1 87.44 196 SER A CA 1
ATOM 1470 C C . SER A 1 196 ? -9.602 -13.953 2.322 1 87.44 196 SER A C 1
ATOM 1472 O O . SER A 1 196 ? -10.773 -14.141 1.986 1 87.44 196 SER A O 1
ATOM 1474 N N . GLY A 1 197 ? -8.711 -14.617 1.715 1 84.06 197 GLY A N 1
ATOM 1475 C CA . GLY A 1 197 ? -8.961 -15.625 0.693 1 84.06 197 GLY A CA 1
ATOM 1476 C C . GLY A 1 197 ? -9 -15.047 -0.71 1 84.06 197 GLY A C 1
ATOM 1477 O O . GLY A 1 197 ? -9.562 -15.656 -1.621 1 84.06 197 GLY A O 1
ATOM 1478 N N . THR A 1 198 ? -8.516 -13.898 -0.853 1 87.44 198 THR A N 1
ATOM 1479 C CA . THR A 1 198 ? -8.453 -13.266 -2.166 1 87.44 198 THR A CA 1
ATOM 1480 C C . THR A 1 198 ? -7.574 -14.07 -3.113 1 87.44 198 THR A C 1
ATOM 1482 O O . THR A 1 198 ? -7.891 -14.219 -4.297 1 87.44 198 THR A O 1
ATOM 1485 N N . PHE A 1 199 ? -6.57 -14.672 -2.523 1 85.56 199 PHE A N 1
ATOM 1486 C CA . PHE A 1 199 ? -5.535 -15.25 -3.365 1 85.56 199 PHE A CA 1
ATOM 1487 C C . PHE A 1 199 ? -5.52 -16.766 -3.236 1 85.56 199 PHE A C 1
ATOM 1489 O O . PHE A 1 199 ? -4.754 -17.453 -3.922 1 85.56 199 PHE A O 1
ATOM 1496 N N . TYR A 1 200 ? -6.32 -17.25 -2.381 1 82.25 200 TYR A N 1
ATOM 1497 C CA . TYR A 1 200 ? -6.301 -18.672 -2.104 1 82.25 200 TYR A CA 1
ATOM 1498 C C . TYR A 1 200 ? -7.668 -19.172 -1.64 1 82.25 200 TYR A C 1
ATOM 1500 O O . TYR A 1 200 ? -8.523 -18.359 -1.261 1 82.25 200 TYR A O 1
ATOM 1508 N N . THR A 1 201 ? -7.754 -20.406 -1.773 1 80.56 201 THR A N 1
ATOM 1509 C CA . THR A 1 201 ? -8.938 -21.031 -1.209 1 80.56 201 THR A CA 1
ATOM 1510 C C . THR A 1 201 ? -8.672 -21.516 0.21 1 80.56 201 THR A C 1
ATOM 1512 O O . THR A 1 201 ? -7.523 -21.797 0.57 1 80.56 201 THR A O 1
ATOM 1515 N N . ILE A 1 202 ? -9.688 -21.516 0.953 1 77.56 202 ILE A N 1
ATOM 1516 C CA . ILE A 1 202 ? -9.555 -21.891 2.355 1 77.56 202 ILE A CA 1
ATOM 1517 C C . ILE A 1 202 ? -9.008 -23.312 2.459 1 77.56 202 ILE A C 1
ATOM 1519 O O . ILE A 1 202 ? -8.32 -23.641 3.428 1 77.56 202 ILE A O 1
ATOM 1523 N N . ASP A 1 203 ? -9.211 -24.094 1.511 1 75.44 203 ASP A N 1
ATOM 1524 C CA . ASP A 1 203 ? -8.773 -25.484 1.543 1 75.44 203 ASP A CA 1
ATOM 1525 C C . ASP A 1 203 ? -7.27 -25.594 1.328 1 75.44 203 ASP A C 1
ATOM 1527 O O . ASP A 1 203 ? -6.66 -26.609 1.665 1 75.44 203 ASP A O 1
ATOM 1531 N N . SER A 1 204 ? -6.672 -24.594 0.791 1 74.5 204 SER A N 1
ATOM 1532 C CA . SER A 1 204 ? -5.238 -24.641 0.51 1 74.5 204 SER A CA 1
ATOM 1533 C C . SER A 1 204 ? -4.43 -24.094 1.685 1 74.5 204 SER A C 1
ATOM 1535 O O . SER A 1 204 ? -3.199 -24.125 1.664 1 74.5 204 SER A O 1
ATOM 1537 N N . VAL A 1 205 ? -5.156 -23.672 2.695 1 76.25 205 VAL A N 1
ATOM 1538 C CA . VAL A 1 205 ? -4.48 -23.047 3.824 1 76.25 205 VAL A CA 1
ATOM 1539 C C . VAL A 1 205 ? -4.32 -24.047 4.961 1 76.25 205 VAL A C 1
ATOM 1541 O O . VAL A 1 205 ? -5.219 -24.859 5.219 1 76.25 205 VAL A O 1
ATOM 1544 N N . PRO A 1 206 ? -3.123 -23.953 5.629 1 77.94 206 PRO A N 1
ATOM 1545 C CA . PRO A 1 206 ? -2.955 -24.812 6.801 1 77.94 206 PRO A CA 1
ATOM 1546 C C . PRO A 1 206 ? -4.039 -24.594 7.852 1 77.94 206 PRO A C 1
ATOM 1548 O O . PRO A 1 206 ? -4.629 -23.516 7.922 1 77.94 206 PRO A O 1
ATOM 1551 N N . PRO A 1 207 ? -4.23 -25.562 8.664 1 78.31 207 PRO A N 1
ATOM 1552 C CA . PRO A 1 207 ? -5.332 -25.516 9.625 1 78.31 207 PRO A CA 1
ATOM 1553 C C . PRO A 1 207 ? -5.25 -24.328 10.57 1 78.31 207 PRO A C 1
ATOM 1555 O O . PRO A 1 207 ? -6.277 -23.734 10.914 1 78.31 207 PRO A O 1
ATOM 1558 N N . ALA A 1 208 ? -4.094 -24 11 1 76.81 208 ALA A N 1
ATOM 1559 C CA . ALA A 1 208 ? -3.947 -22.891 11.922 1 76.81 208 ALA A CA 1
ATOM 1560 C C . ALA A 1 208 ? -4.449 -21.594 11.297 1 76.81 208 ALA A C 1
ATOM 1562 O O . ALA A 1 208 ? -5.066 -20.766 11.977 1 76.81 208 ALA A O 1
ATOM 1563 N N . PHE A 1 209 ? -4.32 -21.484 10.047 1 77.56 209 PHE A N 1
ATOM 1564 C CA . PHE A 1 209 ? -4.727 -20.25 9.359 1 77.56 209 PHE A CA 1
ATOM 1565 C C . PHE A 1 209 ? -6.188 -20.328 8.938 1 77.56 209 PHE A C 1
ATOM 1567 O O . PHE A 1 209 ? -6.824 -19.297 8.703 1 77.56 209 PHE A O 1
ATOM 1574 N N . ARG A 1 210 ? -6.609 -21.531 8.883 1 80.19 210 ARG A N 1
ATOM 1575 C CA . ARG A 1 210 ? -8.008 -21.734 8.516 1 80.19 210 ARG A CA 1
ATOM 1576 C C . ARG A 1 210 ? -8.938 -21.141 9.562 1 80.19 210 ARG A C 1
ATOM 1578 O O . ARG A 1 210 ? -9.945 -20.516 9.234 1 80.19 210 ARG A O 1
ATOM 1585 N N . PHE A 1 211 ? -8.523 -21.328 10.773 1 79.31 211 PHE A N 1
ATOM 1586 C CA . PHE A 1 211 ? -9.32 -20.812 11.875 1 79.31 211 PHE A CA 1
ATOM 1587 C C . PHE A 1 211 ? -9.32 -19.281 11.859 1 79.31 211 PHE A C 1
ATOM 1589 O O . PHE A 1 211 ? -10.375 -18.656 12.016 1 79.31 211 PHE A O 1
ATOM 1596 N N . ILE A 1 212 ? -8.289 -18.672 11.578 1 80.25 212 ILE A N 1
ATOM 1597 C CA . ILE A 1 212 ? -8.148 -17.219 11.547 1 80.25 212 ILE A CA 1
ATOM 1598 C C . ILE A 1 212 ? -8.953 -16.656 10.375 1 80.25 212 ILE A C 1
ATOM 1600 O O . ILE A 1 212 ? -9.586 -15.602 10.508 1 80.25 212 ILE A O 1
ATOM 1604 N N . ALA A 1 213 ? -8.922 -17.359 9.398 1 79.12 213 ALA A N 1
ATOM 1605 C CA . ALA A 1 213 ? -9.648 -16.922 8.211 1 79.12 213 ALA A CA 1
ATOM 1606 C C . ALA A 1 213 ? -11.156 -16.891 8.461 1 79.12 213 ALA A C 1
ATOM 1608 O O . ALA A 1 213 ? -11.852 -15.977 8.016 1 79.12 213 ALA A O 1
ATOM 1609 N N . HIS A 1 214 ? -11.57 -17.812 9.273 1 81.12 214 HIS A N 1
ATOM 1610 C CA . HIS A 1 214 ? -13.008 -17.906 9.531 1 81.12 214 HIS A CA 1
ATOM 1611 C C . HIS A 1 214 ? -13.461 -16.812 10.5 1 81.12 214 HIS A C 1
ATOM 1613 O O . HIS A 1 214 ? -14.641 -16.469 10.531 1 81.12 214 HIS A O 1
ATOM 1619 N N . LEU A 1 215 ? -12.531 -16.312 11.164 1 84.44 215 LEU A N 1
ATOM 1620 C CA . LEU A 1 215 ? -12.859 -15.242 12.094 1 84.44 215 LEU A CA 1
ATOM 1621 C C . LEU A 1 215 ? -12.773 -13.883 11.406 1 84.44 215 LEU A C 1
ATOM 1623 O O . LEU A 1 215 ? -13.242 -12.883 11.945 1 84.44 215 LEU A O 1
ATOM 1627 N N . ASN A 1 216 ? -12.297 -13.859 10.227 1 88.06 216 ASN A N 1
ATOM 1628 C CA . ASN A 1 216 ? -12.062 -12.641 9.469 1 88.06 216 ASN A CA 1
ATOM 1629 C C . ASN A 1 216 ? -13.289 -12.258 8.641 1 88.06 216 ASN A C 1
ATOM 1631 O O . ASN A 1 216 ? -13.625 -12.945 7.672 1 88.06 216 ASN A O 1
ATOM 1635 N N . PRO A 1 217 ? -13.891 -11.148 9 1 89.06 217 PRO A N 1
ATOM 1636 C CA . PRO A 1 217 ? -15.055 -10.758 8.203 1 89.06 217 PRO A CA 1
ATOM 1637 C C . PRO A 1 217 ? -14.711 -10.508 6.734 1 89.06 217 PRO A C 1
ATOM 1639 O O . PRO A 1 217 ? -15.586 -10.578 5.867 1 89.06 217 PRO A O 1
ATOM 1642 N N . PHE A 1 218 ? -13.484 -10.305 6.445 1 91.25 218 PHE A N 1
ATOM 1643 C CA . PHE A 1 218 ? -13.055 -10.055 5.074 1 91.25 218 PHE A CA 1
ATOM 1644 C C . PHE A 1 218 ? -13.219 -11.305 4.219 1 91.25 218 PHE A C 1
ATOM 1646 O O . PHE A 1 218 ? -13.508 -11.211 3.023 1 91.25 218 PHE A O 1
ATOM 1653 N N . PHE A 1 219 ? -13.109 -12.383 4.871 1 91.25 219 PHE A N 1
ATOM 1654 C CA . PHE A 1 219 ? -13.258 -13.648 4.164 1 91.25 219 PHE A CA 1
ATOM 1655 C C . PHE A 1 219 ? -14.664 -13.805 3.611 1 91.25 219 PHE A C 1
ATOM 1657 O O . PHE A 1 219 ? -14.852 -14.234 2.471 1 91.25 219 PHE A O 1
ATOM 1664 N N . TYR A 1 220 ? -15.578 -13.32 4.285 1 91.5 220 TYR A N 1
ATOM 1665 C CA . TYR A 1 220 ? -16.969 -13.562 3.938 1 91.5 220 TYR A CA 1
ATOM 1666 C C . TYR A 1 220 ? -17.422 -12.648 2.807 1 91.5 220 TYR A C 1
ATOM 1668 O O . TYR A 1 220 ? -18.172 -13.062 1.924 1 91.5 220 TYR A O 1
ATOM 1676 N N . PHE A 1 221 ? -16.953 -11.422 2.846 1 92.06 221 PHE A N 1
ATOM 1677 C CA . PHE A 1 221 ? -17.422 -10.578 1.755 1 92.06 221 PHE A CA 1
ATOM 1678 C C . PHE A 1 221 ? -16.672 -10.875 0.469 1 92.06 221 PHE A C 1
ATOM 1680 O O . PHE A 1 221 ? -17.219 -10.742 -0.627 1 92.06 221 PHE A O 1
ATOM 1687 N N . ILE A 1 222 ? -15.5 -11.414 0.628 1 92.94 222 ILE A N 1
ATOM 1688 C CA . ILE A 1 222 ? -14.773 -11.797 -0.576 1 92.94 222 ILE A CA 1
ATOM 1689 C C . ILE A 1 222 ? -15.383 -13.07 -1.16 1 92.94 222 ILE A C 1
ATOM 1691 O O . ILE A 1 222 ? -15.617 -13.156 -2.369 1 92.94 222 ILE A O 1
ATOM 1695 N N . ASP A 1 223 ? -15.688 -14.023 -0.284 1 92.31 223 ASP A N 1
ATOM 1696 C CA . ASP A 1 223 ? -16.281 -15.289 -0.728 1 92.31 223 ASP A CA 1
ATOM 1697 C C . ASP A 1 223 ? -17.641 -15.055 -1.374 1 92.31 223 ASP A C 1
ATOM 1699 O O . ASP A 1 223 ? -17.938 -15.602 -2.438 1 92.31 223 ASP A O 1
ATOM 1703 N N . GLY A 1 224 ? -18.406 -14.266 -0.715 1 93.19 224 GLY A N 1
ATOM 1704 C CA . GLY A 1 224 ? -19.719 -13.977 -1.256 1 93.19 224 GLY A CA 1
ATOM 1705 C C . GLY A 1 224 ? -19.672 -13.211 -2.564 1 93.19 224 GLY A C 1
ATOM 1706 O O . GLY A 1 224 ? -20.453 -13.477 -3.475 1 93.19 224 GLY A O 1
ATOM 1707 N N . PHE A 1 225 ? -18.797 -12.305 -2.625 1 95.06 225 PHE A N 1
ATOM 1708 C CA . PHE A 1 225 ? -18.641 -11.516 -3.842 1 95.06 225 PHE A CA 1
ATOM 1709 C C . PHE A 1 225 ? -18.156 -12.391 -4.992 1 95.06 225 PHE A C 1
ATOM 1711 O O . PHE A 1 225 ? -18.672 -12.297 -6.105 1 95.06 225 PHE A O 1
ATOM 1718 N N . ARG A 1 226 ? -17.219 -13.219 -4.727 1 93.44 226 ARG A N 1
ATOM 1719 C CA . ARG A 1 226 ? -16.703 -14.125 -5.746 1 93.44 226 ARG A CA 1
ATOM 1720 C C . ARG A 1 226 ? -17.781 -15.094 -6.215 1 93.44 226 ARG A C 1
ATOM 1722 O O . ARG A 1 226 ? -17.859 -15.414 -7.402 1 93.44 226 ARG A O 1
ATOM 1729 N N . TYR A 1 227 ? -18.531 -15.578 -5.27 1 92.94 227 TYR A N 1
ATOM 1730 C CA . TYR A 1 227 ? -19.641 -16.453 -5.625 1 92.94 227 TYR A CA 1
ATOM 1731 C C . TYR A 1 227 ? -20.531 -15.812 -6.68 1 92.94 227 TYR A C 1
ATOM 1733 O O . TYR A 1 227 ? -21.047 -16.5 -7.57 1 92.94 227 TYR A O 1
ATOM 1741 N N . GLY A 1 228 ? -20.672 -14.57 -6.582 1 93.62 228 GLY A N 1
ATOM 1742 C CA . GLY A 1 228 ? -21.516 -13.859 -7.531 1 93.62 228 GLY A CA 1
ATOM 1743 C C . GLY A 1 228 ? -21 -13.922 -8.953 1 93.62 228 GLY A C 1
ATOM 1744 O O . GLY A 1 228 ? -21.766 -13.805 -9.906 1 93.62 228 GLY A O 1
ATOM 1745 N N . PHE A 1 229 ? -19.734 -14.148 -9.109 1 92.88 229 PHE A N 1
ATOM 1746 C CA . PHE A 1 229 ? -19.125 -14.156 -10.438 1 92.88 229 PHE A CA 1
ATOM 1747 C C . PHE A 1 229 ? -18.922 -15.586 -10.922 1 92.88 229 PHE A C 1
ATOM 1749 O O . PHE A 1 229 ? -19.25 -15.914 -12.062 1 92.88 229 PHE A O 1
ATOM 1756 N N . ILE A 1 230 ? -18.422 -16.469 -10.078 1 88 230 ILE A N 1
ATOM 1757 C CA . ILE A 1 230 ? -17.938 -17.766 -10.555 1 88 230 ILE A CA 1
ATOM 1758 C C . ILE A 1 230 ? -18.891 -18.875 -10.094 1 88 230 ILE A C 1
ATOM 1760 O O . ILE A 1 230 ? -18.828 -20 -10.578 1 88 230 ILE A O 1
ATOM 1764 N N . GLY A 1 231 ? -19.734 -18.594 -9.234 1 86.44 231 GLY A N 1
ATOM 1765 C CA . GLY A 1 231 ? -20.734 -19.547 -8.797 1 86.44 231 GLY A CA 1
ATOM 1766 C C . GLY A 1 231 ? -20.188 -20.578 -7.828 1 86.44 231 GLY A C 1
ATOM 1767 O O . GLY A 1 231 ? -20.859 -21.562 -7.516 1 86.44 231 GLY A O 1
ATOM 1768 N N . GLN A 1 232 ? -18.953 -20.391 -7.426 1 82.12 232 GLN A N 1
ATOM 1769 C CA . GLN A 1 232 ? -18.328 -21.281 -6.461 1 82.12 232 GLN A CA 1
ATOM 1770 C C . GLN A 1 232 ? -18.109 -20.578 -5.125 1 82.12 232 GLN A C 1
ATOM 1772 O O . GLN A 1 232 ? -17.75 -19.391 -5.094 1 82.12 232 GLN A O 1
ATOM 1777 N N . THR A 1 233 ? -18.562 -21.328 -4.074 1 76.81 233 THR A N 1
ATOM 1778 C CA . THR A 1 233 ? -18.391 -20.75 -2.746 1 76.81 233 THR A CA 1
ATOM 1779 C C . THR A 1 233 ? -17.641 -21.703 -1.83 1 76.81 233 THR A C 1
ATOM 1781 O O . THR A 1 233 ? -17.609 -22.906 -2.062 1 76.81 233 THR A O 1
ATOM 1784 N N . ASP A 1 234 ? -16.969 -21.094 -0.885 1 73.56 234 ASP A N 1
ATOM 1785 C CA . ASP A 1 234 ? -16.312 -21.891 0.15 1 73.56 234 ASP A CA 1
ATOM 1786 C C . ASP A 1 234 ? -17.297 -22.266 1.255 1 73.56 234 ASP A C 1
ATOM 1788 O O . ASP A 1 234 ? -16.891 -22.594 2.373 1 73.56 234 ASP A O 1
ATOM 1792 N N . GLY A 1 235 ? -18.547 -22.25 0.955 1 65.06 235 GLY A N 1
ATOM 1793 C CA . GLY A 1 235 ? -19.578 -22.781 1.828 1 65.06 235 GLY A CA 1
ATOM 1794 C C . GLY A 1 235 ? -20 -21.797 2.908 1 65.06 235 GLY A C 1
ATOM 1795 O O . GLY A 1 235 ? -20.531 -22.203 3.945 1 65.06 235 GLY A O 1
ATOM 1796 N N . THR A 1 236 ? -19.906 -20.625 2.691 1 73.69 236 THR A N 1
ATOM 1797 C CA . THR A 1 236 ? -20.125 -19.719 3.811 1 73.69 236 THR A CA 1
ATOM 1798 C C . THR A 1 236 ? -21.078 -18.594 3.408 1 73.69 236 THR A C 1
ATOM 1800 O O . THR A 1 236 ? -21.031 -17.5 3.982 1 73.69 236 THR A O 1
ATOM 1803 N N . LEU A 1 237 ? -22.047 -18.922 2.533 1 83.19 237 LEU A N 1
ATOM 1804 C CA . LEU A 1 237 ? -22.812 -17.797 2 1 83.19 237 LEU A CA 1
ATOM 1805 C C . LEU A 1 237 ? -23.75 -17.219 3.061 1 83.19 237 LEU A C 1
ATOM 1807 O O . LEU A 1 237 ? -23.703 -16.031 3.361 1 83.19 237 LEU A O 1
ATOM 1811 N N . THR A 1 238 ? -24.547 -18.141 3.648 1 86.88 238 THR A N 1
ATOM 1812 C CA . THR A 1 238 ? -25.484 -17.672 4.664 1 86.88 238 THR A CA 1
ATOM 1813 C C . THR A 1 238 ? -24.734 -17.141 5.883 1 86.88 238 THR A C 1
ATOM 1815 O O . THR A 1 238 ? -25.078 -16.062 6.406 1 86.88 238 THR A O 1
ATOM 1818 N N . THR A 1 239 ? -23.797 -17.875 6.293 1 88.06 239 THR A N 1
ATOM 1819 C CA . THR A 1 239 ? -22.984 -17.422 7.414 1 88.06 239 THR A CA 1
ATOM 1820 C C . THR A 1 239 ? -22.312 -16.078 7.094 1 88.06 239 THR A C 1
ATOM 1822 O O . THR A 1 239 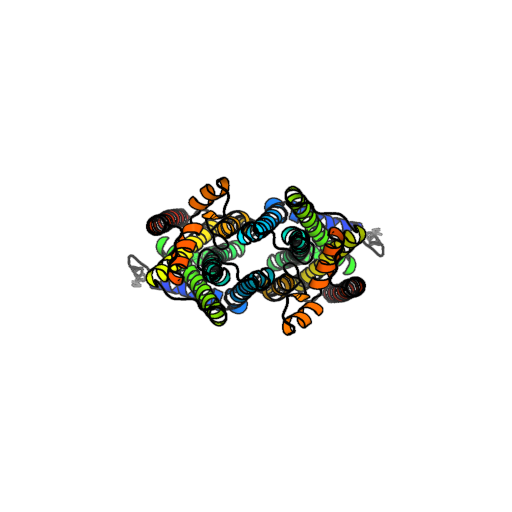? -22.203 -15.219 7.965 1 88.06 239 THR A O 1
ATOM 1825 N N . GLY A 1 240 ? -21.984 -15.906 5.855 1 89.5 240 GLY A N 1
ATOM 1826 C CA . GLY A 1 240 ? -21.344 -14.672 5.438 1 89.5 240 GLY A CA 1
ATOM 1827 C C . GLY A 1 240 ? -22.266 -13.469 5.516 1 89.5 240 GLY A C 1
ATOM 1828 O O . GLY A 1 240 ? -21.859 -12.406 6 1 89.5 240 GLY A O 1
ATOM 1829 N N . ILE A 1 241 ? -23.438 -13.703 5.109 1 92.69 241 ILE A N 1
ATOM 1830 C CA . ILE A 1 241 ? -24.422 -12.625 5.145 1 92.69 241 ILE A CA 1
ATOM 1831 C C . ILE A 1 241 ? -24.688 -12.211 6.59 1 92.69 241 ILE A C 1
ATOM 1833 O O . ILE A 1 241 ? -24.75 -11.023 6.902 1 92.69 241 ILE A O 1
ATOM 1837 N N . LEU A 1 242 ? -24.766 -13.188 7.426 1 93.44 242 LEU A N 1
ATOM 1838 C CA . LEU A 1 242 ? -25.062 -12.914 8.828 1 93.44 242 LEU A CA 1
ATOM 1839 C C . LEU A 1 242 ? -23.891 -12.211 9.5 1 93.44 242 LEU A C 1
ATOM 1841 O O . LEU A 1 242 ? -24.078 -11.242 10.242 1 93.44 242 LEU A O 1
ATOM 1845 N N . VAL A 1 243 ? -22.75 -12.641 9.242 1 92 243 VAL A N 1
ATOM 1846 C CA . VAL A 1 243 ? -21.547 -12.07 9.852 1 92 243 VAL A CA 1
ATOM 1847 C C . VAL A 1 243 ? -21.344 -10.641 9.344 1 92 243 VAL A C 1
ATOM 1849 O O . VAL A 1 243 ? -21.062 -9.734 10.125 1 92 243 VAL A O 1
ATOM 1852 N N . MET A 1 244 ? -21.547 -10.461 8.094 1 93.19 244 MET A N 1
ATOM 1853 C CA . MET A 1 244 ? -21.344 -9.133 7.508 1 93.19 244 MET A CA 1
ATOM 1854 C C . MET A 1 244 ? -22.391 -8.148 8.031 1 93.19 244 MET A C 1
ATOM 1856 O O . MET A 1 244 ? -22.047 -7.016 8.383 1 93.19 244 MET A O 1
ATOM 1860 N N . THR A 1 245 ? -23.578 -8.617 8.047 1 95.69 245 THR A N 1
ATOM 1861 C CA . THR A 1 245 ? -24.641 -7.75 8.547 1 95.69 245 THR A CA 1
ATOM 1862 C C . THR A 1 245 ? -24.438 -7.449 10.031 1 95.69 245 THR A C 1
ATOM 1864 O O . THR A 1 245 ? -24.578 -6.305 10.461 1 95.69 245 THR A O 1
ATOM 1867 N N . GLY A 1 246 ? -24.125 -8.492 10.75 1 96.44 246 GLY A N 1
ATOM 1868 C CA . GLY A 1 246 ? -23.844 -8.305 12.172 1 96.44 246 GLY A CA 1
ATOM 1869 C C . GLY A 1 246 ? -22.672 -7.387 12.438 1 96.44 246 GLY A C 1
ATOM 1870 O O . GLY A 1 246 ? -22.75 -6.5 13.289 1 96.44 246 GLY A O 1
ATOM 1871 N N . ALA A 1 247 ? -21.641 -7.559 11.734 1 95.94 247 ALA A N 1
ATOM 1872 C CA . ALA A 1 247 ? -20.453 -6.727 11.898 1 95.94 247 ALA A CA 1
ATOM 1873 C C . ALA A 1 247 ? -20.75 -5.27 11.555 1 95.94 247 ALA A C 1
ATOM 1875 O O . ALA A 1 247 ? -20.297 -4.359 12.25 1 95.94 247 ALA A O 1
ATOM 1876 N N . ASN A 1 248 ? -21.469 -5.07 10.531 1 97.44 248 ASN A N 1
ATOM 1877 C CA . ASN A 1 248 ? -21.844 -3.713 10.156 1 97.44 248 ASN A CA 1
ATOM 1878 C C . ASN A 1 248 ? -22.688 -3.045 11.242 1 97.44 248 ASN A C 1
ATOM 1880 O O . ASN A 1 248 ? -22.484 -1.873 11.562 1 97.44 248 ASN A O 1
ATOM 1884 N N . LEU A 1 249 ? -23.609 -3.77 11.797 1 97.69 249 LEU A N 1
ATOM 1885 C CA . LEU A 1 249 ? -24.469 -3.223 12.836 1 97.69 249 LEU A CA 1
ATOM 1886 C C . LEU A 1 249 ? -23.672 -2.881 14.086 1 97.69 249 LEU A C 1
ATOM 1888 O O . LEU A 1 249 ? -23.891 -1.836 14.703 1 97.69 249 LEU A O 1
ATOM 1892 N N . VAL A 1 250 ? -22.781 -3.727 14.43 1 97.81 250 VAL A N 1
ATOM 1893 C CA . VAL A 1 250 ? -21.953 -3.496 15.609 1 97.81 250 VAL A CA 1
ATOM 1894 C C . VAL A 1 250 ? -21.078 -2.26 15.391 1 97.81 250 VAL A C 1
ATOM 1896 O O . VAL A 1 250 ? -21 -1.384 16.25 1 97.81 250 VAL A O 1
ATOM 1899 N N . LEU A 1 251 ? -20.453 -2.168 14.227 1 97.81 251 LEU A N 1
ATOM 1900 C CA . LEU A 1 251 ? -19.594 -1.035 13.938 1 97.81 251 LEU A CA 1
ATOM 1901 C C . LEU A 1 251 ? -20.391 0.261 13.867 1 97.81 251 LEU A C 1
ATOM 1903 O O . LEU A 1 251 ? -19.906 1.315 14.289 1 97.81 251 LEU A O 1
ATOM 1907 N N . LEU A 1 252 ? -21.547 0.136 13.297 1 97.75 252 LEU A N 1
ATOM 1908 C CA . LEU A 1 252 ? -22.422 1.312 13.25 1 97.75 252 LEU A CA 1
ATOM 1909 C C . LEU A 1 252 ? -22.75 1.785 14.664 1 97.75 252 LEU A C 1
ATOM 1911 O O . LEU A 1 252 ? -22.719 2.986 14.945 1 97.75 252 LEU A O 1
ATOM 1915 N N . ALA A 1 253 ? -23.062 0.872 15.516 1 97.88 253 ALA A N 1
ATOM 1916 C CA . ALA A 1 253 ? -23.375 1.217 16.891 1 97.88 253 ALA A CA 1
ATOM 1917 C C . ALA A 1 253 ? -22.188 1.891 17.578 1 97.88 253 ALA A C 1
ATOM 1919 O O . ALA A 1 253 ? -22.344 2.871 18.297 1 97.88 253 ALA A O 1
ATOM 1920 N N . VAL A 1 254 ? -21.031 1.422 17.328 1 97.75 254 VAL A N 1
ATOM 1921 C CA . VAL A 1 254 ? -19.828 1.98 17.906 1 97.75 254 VAL A CA 1
ATOM 1922 C C . VAL A 1 254 ? -19.609 3.406 17.406 1 97.75 254 VAL A C 1
ATOM 1924 O O . VAL A 1 254 ? -19.328 4.312 18.188 1 97.75 254 VAL A O 1
ATOM 1927 N N . VAL A 1 255 ? -19.75 3.594 16.141 1 97.25 255 VAL A N 1
ATOM 1928 C CA . VAL A 1 255 ? -19.562 4.91 15.539 1 97.25 255 VAL A CA 1
ATOM 1929 C C . VAL A 1 255 ? -20.578 5.895 16.125 1 97.25 255 VAL A C 1
ATOM 1931 O O . VAL A 1 255 ? -20.234 7.023 16.469 1 97.25 255 VAL A O 1
ATOM 1934 N N . LEU A 1 256 ? -21.828 5.484 16.281 1 96 256 LEU A N 1
ATOM 1935 C CA . LEU A 1 256 ? -22.859 6.355 16.812 1 96 256 LEU A CA 1
ATOM 1936 C C . LEU A 1 256 ? -22.562 6.742 18.25 1 96 256 LEU A C 1
ATOM 1938 O O . LEU A 1 256 ? -22.766 7.891 18.641 1 96 256 LEU A O 1
ATOM 1942 N N . ARG A 1 257 ? -22.047 5.828 18.938 1 95.75 257 ARG A N 1
ATOM 1943 C CA . ARG A 1 257 ? -21.672 6.117 20.312 1 95.75 257 ARG A CA 1
ATOM 1944 C C . ARG A 1 257 ? -20.5 7.094 20.375 1 95.75 257 ARG A C 1
ATOM 1946 O O . ARG A 1 257 ? -20.5 8.016 21.203 1 95.75 257 ARG A O 1
ATOM 1953 N N . MET A 1 258 ? -19.547 6.891 19.516 1 94.5 258 MET A N 1
ATOM 1954 C CA . MET A 1 258 ? -18.391 7.766 19.484 1 94.5 258 MET A CA 1
ATOM 1955 C C . MET A 1 258 ? -18.781 9.188 19.094 1 94.5 258 MET A C 1
ATOM 1957 O O . MET A 1 258 ? -18.297 10.156 19.688 1 94.5 258 MET A O 1
ATOM 1961 N N . LEU A 1 259 ? -19.656 9.281 18.156 1 91.44 259 LEU A N 1
ATOM 1962 C CA . LEU A 1 259 ? -20.078 10.586 17.656 1 91.44 259 LEU A CA 1
ATOM 1963 C C . LEU A 1 259 ? -20.984 11.289 18.672 1 91.44 259 LEU A C 1
ATOM 1965 O O . LEU A 1 259 ? -20.891 12.508 18.844 1 91.44 259 LEU A O 1
ATOM 1969 N N . SER A 1 260 ? -21.766 10.617 19.344 1 90.38 260 SER A N 1
ATOM 1970 C CA . SER A 1 260 ? -22.688 11.203 20.297 1 90.38 260 SER A CA 1
ATOM 1971 C C . SER A 1 260 ? -21.969 11.641 21.578 1 90.38 260 SER A C 1
ATOM 1973 O O . SER A 1 260 ? -22.344 12.633 22.203 1 90.38 260 SER A O 1
ATOM 1975 N N . SER A 1 261 ? -20.953 10.906 21.906 1 90.0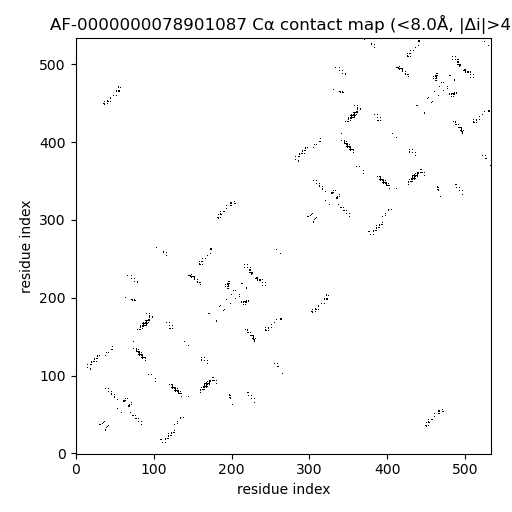6 261 SER A N 1
ATOM 1976 C CA . SER A 1 261 ? -20.203 11.234 23.109 1 90.06 261 SER A CA 1
ATOM 1977 C C . SER A 1 261 ? -19.188 12.328 22.859 1 90.06 261 SER A C 1
ATOM 1979 O O . SER A 1 261 ? -18.656 12.93 23.797 1 90.06 261 SER A O 1
ATOM 1981 N N . GLY A 1 262 ? -18.875 12.555 21.641 1 82.31 262 GLY A N 1
ATOM 1982 C CA . GLY A 1 262 ? -17.844 13.523 21.297 1 82.31 262 GLY A CA 1
ATOM 1983 C C . GLY A 1 262 ? -16.438 13.008 21.547 1 82.31 262 GLY A C 1
ATOM 1984 O O . GLY A 1 262 ? -15.508 13.797 21.75 1 82.31 262 GLY A O 1
ATOM 1985 N N . TYR A 1 263 ? -16.344 11.797 21.531 1 80.38 263 TYR A N 1
ATOM 1986 C CA . TYR A 1 263 ? -15.07 11.141 21.797 1 80.38 263 TYR A CA 1
ATOM 1987 C C . TYR A 1 263 ? -13.992 11.656 20.844 1 80.38 263 TYR A C 1
ATOM 1989 O O . TYR A 1 263 ? -14.07 11.445 19.625 1 80.38 263 TYR A O 1
ATOM 1997 N N . LYS A 1 264 ? -12.977 12.312 21.328 1 76.62 264 LYS A N 1
ATOM 1998 C CA . LYS A 1 264 ? -11.781 12.828 20.672 1 76.62 264 LYS A CA 1
ATOM 1999 C C . LYS A 1 264 ? -12.148 13.805 19.562 1 76.62 264 LYS A C 1
ATOM 2001 O O . LYS A 1 264 ? -11.398 13.945 18.594 1 76.62 264 LYS A O 1
ATOM 2006 N N . LEU A 1 265 ? -13.273 14.258 19.516 1 75 265 LEU A N 1
ATOM 2007 C CA . LEU A 1 265 ? -13.695 15.219 18.5 1 75 265 LEU A CA 1
ATOM 2008 C C . LEU A 1 265 ? -13.875 16.609 19.109 1 75 265 LEU A C 1
ATOM 2010 O O . LEU A 1 265 ? -13.781 17.609 18.391 1 75 265 LEU A O 1
ATOM 2014 N N . LYS A 1 266 ? -14.289 16.719 20.266 1 62.56 266 LYS A N 1
ATOM 2015 C CA . LYS A 1 266 ? -14.578 17.969 20.953 1 62.56 266 LYS A CA 1
ATOM 2016 C C . LYS A 1 266 ? -13.414 18.406 21.844 1 62.56 266 LYS A C 1
ATOM 2018 O O . LYS A 1 266 ? -13.484 19.438 22.5 1 62.56 266 LYS A O 1
ATOM 2023 N N . ALA A 1 267 ? -12.219 17.734 21.656 1 49.41 267 ALA A N 1
ATOM 2024 C CA . ALA A 1 267 ? -11.188 18.266 22.547 1 49.41 267 ALA A CA 1
ATOM 2025 C C . ALA A 1 267 ? -10.391 19.375 21.875 1 49.41 267 ALA A C 1
ATOM 2027 O O . ALA A 1 267 ? -10.242 19.391 20.656 1 49.41 267 ALA A O 1
ATOM 2028 N N . MET B 1 1 ? 35.562 52.938 25.969 1 32.94 1 MET B N 1
ATOM 2029 C CA . MET B 1 1 ? 35.344 52.375 24.625 1 32.94 1 MET B CA 1
ATOM 2030 C C . MET B 1 1 ? 34.844 50.938 24.703 1 32.94 1 MET B C 1
ATOM 2032 O O . MET B 1 1 ? 35.469 50.094 25.312 1 32.94 1 MET B O 1
ATOM 2036 N N . PRO B 1 2 ? 33.5 50.656 24.641 1 42.47 2 PRO B N 1
ATOM 2037 C CA . PRO B 1 2 ? 32.875 49.375 24.891 1 42.47 2 PRO B CA 1
ATOM 2038 C C . PRO B 1 2 ? 33.375 48.281 23.922 1 42.47 2 PRO B C 1
ATOM 2040 O O . PRO B 1 2 ? 33.594 48.562 22.75 1 42.47 2 PRO B O 1
ATOM 2043 N N . ASP B 1 3 ? 34.375 47.438 24.266 1 37.72 3 ASP B N 1
ATOM 2044 C CA . ASP B 1 3 ? 34.969 46.312 23.531 1 37.72 3 ASP B CA 1
ATOM 2045 C C . ASP B 1 3 ? 33.875 45.375 23.031 1 37.72 3 ASP B C 1
ATOM 2047 O O . ASP B 1 3 ? 33.25 44.656 23.828 1 37.72 3 ASP B O 1
ATOM 2051 N N . HIS B 1 4 ? 32.969 45.781 22.078 1 38.94 4 HIS B N 1
ATOM 2052 C CA . HIS B 1 4 ? 31.969 44.938 21.406 1 38.94 4 HIS B CA 1
ATOM 2053 C C . HIS B 1 4 ? 32.625 43.75 20.719 1 38.94 4 HIS B C 1
ATOM 2055 O O . HIS B 1 4 ? 33.031 43.844 19.562 1 38.94 4 HIS B O 1
ATOM 2061 N N . SER B 1 5 ? 33.438 42.938 21.344 1 38.78 5 SER B N 1
ATOM 2062 C CA . SER B 1 5 ? 33.906 41.688 20.734 1 38.78 5 SER B CA 1
ATOM 2063 C C . SER B 1 5 ? 32.781 40.906 20.109 1 38.78 5 SER B C 1
ATOM 2065 O O . SER B 1 5 ? 31.891 40.438 20.812 1 38.78 5 SER B O 1
ATOM 2067 N N . PHE B 1 6 ? 32.344 41.312 18.906 1 39.47 6 PHE B N 1
ATOM 2068 C CA . PHE B 1 6 ? 31.422 40.531 18.094 1 39.47 6 PHE B CA 1
ATOM 2069 C C . PHE B 1 6 ? 31.828 39.062 18.062 1 39.47 6 PHE B C 1
ATOM 2071 O O . PHE B 1 6 ? 33 38.75 18 1 39.47 6 PHE B O 1
ATOM 2078 N N . PRO B 1 7 ? 31.141 38.156 18.734 1 42.25 7 PRO B N 1
ATOM 2079 C CA . PRO B 1 7 ? 31.5 36.719 18.641 1 42.25 7 PRO B CA 1
ATOM 2080 C C . PRO B 1 7 ? 31.891 36.312 17.219 1 42.25 7 PRO B C 1
ATOM 2082 O O . PRO B 1 7 ? 31.375 36.875 16.25 1 42.25 7 PRO B O 1
ATOM 2085 N N . MET B 1 8 ? 33.156 36.062 16.891 1 39.47 8 MET B N 1
ATOM 2086 C CA . MET B 1 8 ? 33.656 35.562 15.609 1 39.47 8 MET B CA 1
ATOM 2087 C C . MET B 1 8 ? 32.719 34.5 15.047 1 39.47 8 MET B C 1
ATOM 2089 O O . MET B 1 8 ? 32.219 33.656 15.781 1 39.47 8 MET B O 1
ATOM 2093 N N . PRO B 1 9 ? 32.062 34.719 13.953 1 42.28 9 PRO B N 1
ATOM 2094 C CA . PRO B 1 9 ? 31.328 33.656 13.312 1 42.28 9 PRO B CA 1
ATOM 2095 C C . PRO B 1 9 ? 32.062 32.312 13.344 1 42.28 9 PRO B C 1
ATOM 2097 O O . PRO B 1 9 ? 33.312 32.312 13.219 1 42.28 9 PRO B O 1
ATOM 2100 N N . ARG B 1 10 ? 31.891 31.422 14.297 1 41.75 10 ARG B N 1
ATOM 2101 C CA . ARG B 1 10 ? 32.5 30.094 14.211 1 41.75 10 ARG B CA 1
ATOM 2102 C C . ARG B 1 10 ? 32.719 29.688 12.758 1 41.75 10 ARG B C 1
ATOM 2104 O O . ARG B 1 10 ? 31.781 29.75 11.953 1 41.75 10 ARG B O 1
ATOM 2111 N N . SER B 1 11 ? 33.812 29.797 12.195 1 42.03 11 SER B N 1
ATOM 2112 C CA . SER B 1 11 ? 34.156 29.266 10.883 1 42.03 11 SER B CA 1
ATOM 2113 C C . SER B 1 11 ? 33.656 27.844 10.703 1 42.03 11 SER B C 1
ATOM 2115 O O . SER B 1 11 ? 34.156 26.906 11.352 1 42.03 11 SER B O 1
ATOM 2117 N N . VAL B 1 12 ? 32.406 27.562 10.789 1 49.47 12 VAL B N 1
ATOM 2118 C CA . VAL B 1 12 ? 31.984 26.219 10.43 1 49.47 12 VAL B CA 1
ATOM 2119 C C . VAL B 1 12 ? 32.75 25.734 9.219 1 49.47 12 VAL B C 1
ATOM 2121 O O . VAL B 1 12 ? 32.875 26.438 8.211 1 49.47 12 VAL B O 1
ATOM 2124 N N . GLY B 1 13 ? 33.781 25.031 9.383 1 50.03 13 GLY B N 1
ATOM 2125 C CA . GLY B 1 13 ? 34.562 24.469 8.273 1 50.03 13 GLY B CA 1
ATOM 2126 C C . GLY B 1 13 ? 33.719 24.234 7.031 1 50.03 13 GLY B C 1
ATOM 2127 O O . GLY B 1 13 ? 32.5 24.516 7.027 1 50.03 13 GLY B O 1
ATOM 2128 N N . ALA B 1 14 ? 34.312 23.812 5.914 1 60.81 14 ALA B N 1
ATOM 2129 C CA . ALA B 1 14 ? 33.688 23.578 4.609 1 60.81 14 ALA B CA 1
ATOM 2130 C C . ALA B 1 14 ? 32.469 22.703 4.742 1 60.81 14 ALA B C 1
ATOM 2132 O O . ALA B 1 14 ? 31.453 22.906 4.047 1 60.81 14 ALA B O 1
ATOM 2133 N N . VAL B 1 15 ? 32.625 21.641 5.703 1 74.31 15 VAL B N 1
ATOM 2134 C CA . VAL B 1 15 ? 31.516 20.719 5.953 1 74.31 15 VAL B CA 1
ATOM 2135 C C . VAL B 1 15 ? 31.094 20.797 7.422 1 74.31 15 VAL B C 1
ATOM 2137 O O . VAL B 1 15 ? 31.938 20.703 8.312 1 74.31 15 VAL B O 1
ATOM 2140 N N . ASN B 1 16 ? 29.938 21.203 7.785 1 86.75 16 ASN B N 1
ATOM 2141 C CA . ASN B 1 16 ? 29.375 21.203 9.125 1 86.75 16 ASN B CA 1
ATOM 2142 C C . ASN B 1 16 ? 28.969 19.797 9.57 1 86.75 16 ASN B C 1
ATOM 2144 O O . ASN B 1 16 ? 27.781 19.453 9.578 1 86.75 16 ASN B O 1
ATOM 2148 N N . TRP B 1 17 ? 29.875 19.016 10.062 1 87.19 17 TRP B N 1
ATOM 2149 C CA . TRP B 1 17 ? 29.703 17.625 10.43 1 87.19 17 TRP B CA 1
ATOM 2150 C C . TRP B 1 17 ? 28.703 17.484 11.586 1 87.19 17 TRP B C 1
ATOM 2152 O O . TRP B 1 17 ? 27.922 16.531 11.641 1 87.19 17 TRP B O 1
ATOM 2162 N N . ILE B 1 18 ? 28.797 18.406 12.438 1 86.88 18 ILE B N 1
ATOM 2163 C CA . ILE B 1 18 ? 27.922 18.359 13.602 1 86.88 18 ILE B CA 1
ATOM 2164 C C . ILE B 1 18 ? 26.469 18.516 13.156 1 86.88 18 ILE B C 1
ATOM 2166 O O . ILE B 1 18 ? 25.609 17.734 13.578 1 86.88 18 ILE B O 1
ATOM 2170 N N . GLY B 1 19 ? 26.312 19.484 12.328 1 87.06 19 GLY B N 1
ATOM 2171 C CA . GLY B 1 19 ? 24.969 19.688 11.805 1 87.06 19 GLY B CA 1
ATOM 2172 C C . GLY B 1 19 ? 24.453 18.516 11.008 1 87.06 19 GLY B C 1
ATOM 2173 O O . GLY B 1 19 ? 23.297 18.109 11.156 1 87.06 19 GLY B O 1
ATOM 2174 N N . LEU B 1 20 ? 25.297 18.016 10.203 1 91.25 20 LEU B N 1
ATOM 2175 C CA . LEU B 1 20 ? 24.953 16.859 9.391 1 91.25 20 LEU B CA 1
ATOM 2176 C C . LEU B 1 20 ? 24.578 15.672 10.273 1 91.25 20 LEU B C 1
ATOM 2178 O O . LEU B 1 20 ? 23.547 15.039 10.062 1 91.25 20 LEU B O 1
ATOM 2182 N N . TRP B 1 21 ? 25.328 15.398 11.25 1 93.12 21 TRP B N 1
ATOM 2183 C CA . TRP B 1 21 ? 25.094 14.258 12.133 1 93.12 21 TRP B CA 1
ATOM 2184 C C . TRP B 1 21 ? 23.844 14.477 12.984 1 93.12 21 TRP B C 1
ATOM 2186 O O . TRP B 1 21 ? 23.109 13.531 13.266 1 93.12 21 TRP B O 1
ATOM 2196 N N . THR B 1 22 ? 23.656 15.688 13.359 1 92.12 22 THR B N 1
ATOM 2197 C CA . THR B 1 22 ? 22.484 16 14.164 1 92.12 22 THR B CA 1
ATOM 2198 C C . THR B 1 22 ? 21.203 15.758 13.375 1 92.12 22 THR B C 1
ATOM 2200 O O . THR B 1 22 ? 20.266 15.141 13.875 1 92.12 22 THR B O 1
ATOM 2203 N N . LEU B 1 23 ? 21.266 16.203 12.195 1 91.88 23 LEU B N 1
ATOM 2204 C CA . LEU B 1 23 ? 20.094 16.016 11.359 1 91.88 23 LEU B CA 1
ATOM 2205 C C . LEU B 1 23 ? 19.906 14.539 11.016 1 91.88 23 LEU B C 1
ATOM 2207 O O . LEU B 1 23 ? 18.766 14.047 10.992 1 91.88 23 LEU B O 1
ATOM 2211 N N . THR B 1 24 ? 20.953 13.922 10.719 1 95.19 24 THR B N 1
ATOM 2212 C CA . THR B 1 24 ? 20.875 12.492 10.438 1 95.19 24 THR B CA 1
ATOM 2213 C C . THR B 1 24 ? 20.312 11.734 11.641 1 95.19 24 THR B C 1
ATOM 2215 O O . THR B 1 24 ? 19.438 10.883 11.492 1 95.19 24 THR B O 1
ATOM 2218 N N . ARG B 1 25 ? 20.766 12.031 12.758 1 95.62 25 ARG B N 1
ATOM 2219 C CA . ARG B 1 25 ? 20.297 11.391 13.977 1 95.62 25 ARG B CA 1
ATOM 2220 C C . ARG B 1 25 ? 18.812 11.688 14.219 1 95.62 25 ARG B C 1
ATOM 2222 O O . ARG B 1 25 ? 18.078 10.828 14.711 1 95.62 25 ARG B O 1
ATOM 2229 N N . ARG B 1 26 ? 18.547 12.844 13.852 1 93.94 26 ARG B N 1
ATOM 2230 C CA . ARG B 1 26 ? 17.141 13.219 13.977 1 93.94 26 ARG B CA 1
ATOM 2231 C C . ARG B 1 26 ? 16.266 12.375 13.062 1 93.94 26 ARG B C 1
ATOM 2233 O O . ARG B 1 26 ? 15.203 11.898 13.477 1 93.94 26 ARG B O 1
ATOM 2240 N N . GLU B 1 27 ? 16.703 12.227 11.922 1 94.69 27 GLU B N 1
ATOM 2241 C CA . GLU B 1 27 ? 15.961 11.422 10.961 1 94.69 27 GLU B CA 1
ATOM 2242 C C . GLU B 1 27 ? 15.836 9.969 11.422 1 94.69 27 GLU B C 1
ATOM 2244 O O . GLU B 1 27 ? 14.773 9.359 11.297 1 94.69 27 GLU B O 1
ATOM 2249 N N . ILE B 1 28 ? 16.891 9.469 11.969 1 96.75 28 ILE B N 1
ATOM 2250 C CA . ILE B 1 28 ? 16.906 8.086 12.43 1 96.75 28 ILE B CA 1
ATOM 2251 C C . ILE B 1 28 ? 16.031 7.945 13.672 1 96.75 28 ILE B C 1
ATOM 2253 O O . ILE B 1 28 ? 15.273 6.98 13.805 1 96.75 28 ILE B O 1
ATOM 2257 N N . ARG B 1 29 ? 16.109 8.891 14.539 1 95.56 29 ARG B N 1
ATOM 2258 C CA . ARG B 1 29 ? 15.297 8.867 15.75 1 95.56 29 ARG B CA 1
ATOM 2259 C C . ARG B 1 29 ? 13.812 8.984 15.43 1 95.56 29 ARG B C 1
ATOM 2261 O O . ARG B 1 29 ? 12.977 8.367 16.094 1 95.56 29 ARG B O 1
ATOM 2268 N N . ARG B 1 30 ? 13.594 9.727 14.438 1 92.44 30 ARG B N 1
ATOM 2269 C CA . ARG B 1 30 ? 12.211 9.961 14.031 1 92.44 30 ARG B CA 1
ATOM 2270 C C . ARG B 1 30 ? 11.523 8.656 13.664 1 92.44 30 ARG B C 1
ATOM 2272 O O . ARG B 1 30 ? 10.438 8.352 14.164 1 92.44 30 ARG B O 1
ATOM 2279 N N . PHE B 1 31 ? 12.102 7.863 12.812 1 93 31 PHE B N 1
ATOM 2280 C CA . PHE B 1 31 ? 11.406 6.645 12.422 1 93 31 PHE B CA 1
ATOM 2281 C C . PHE B 1 31 ? 11.523 5.578 13.5 1 93 31 PHE B C 1
ATOM 2283 O O . PHE B 1 31 ? 10.656 4.715 13.625 1 93 31 PHE B O 1
ATOM 2290 N N . LEU B 1 32 ? 12.562 5.602 14.32 1 95 32 LEU B N 1
ATOM 2291 C CA . LEU B 1 32 ? 12.727 4.613 15.383 1 95 32 LEU B CA 1
ATOM 2292 C C . LEU B 1 32 ? 11.719 4.848 16.5 1 95 32 LEU B C 1
ATOM 2294 O O . LEU B 1 32 ? 11.375 3.922 17.234 1 95 32 LEU B O 1
ATOM 2298 N N . LYS B 1 33 ? 11.273 6.094 16.641 1 92.12 33 LYS B N 1
ATOM 2299 C CA . LYS B 1 33 ? 10.258 6.414 17.641 1 92.12 33 LYS B CA 1
ATOM 2300 C C . LYS B 1 33 ? 8.945 5.699 17.328 1 92.12 33 LYS B C 1
ATOM 2302 O O . LYS B 1 33 ? 8.203 5.336 18.25 1 92.12 33 LYS B O 1
ATOM 2307 N N . VAL B 1 34 ? 8.719 5.512 16.094 1 90.12 34 VAL B N 1
ATOM 2308 C CA . VAL B 1 34 ? 7.512 4.812 15.672 1 90.12 34 VAL B CA 1
ATOM 2309 C C . VAL B 1 34 ? 7.891 3.539 14.914 1 90.12 34 VAL B C 1
ATOM 2311 O O . VAL B 1 34 ? 7.34 3.254 13.852 1 90.12 34 VAL B O 1
ATOM 2314 N N . TRP B 1 35 ? 8.773 2.807 15.445 1 92.31 35 TRP B N 1
ATOM 2315 C CA . TRP B 1 35 ? 9.375 1.646 14.797 1 92.31 35 TRP B CA 1
ATOM 2316 C C . TRP B 1 35 ? 8.312 0.609 14.445 1 92.31 35 TRP B C 1
ATOM 2318 O O . TRP B 1 35 ? 8.453 -0.135 13.477 1 92.31 35 TRP B O 1
ATOM 2328 N N . VAL B 1 36 ? 7.293 0.546 15.164 1 89.69 36 VAL B N 1
ATOM 2329 C CA . VAL B 1 36 ? 6.219 -0.409 14.906 1 89.69 36 VAL B CA 1
ATOM 2330 C C . VAL B 1 36 ? 5.605 -0.131 13.531 1 89.69 36 VAL B C 1
ATOM 2332 O O . VAL B 1 36 ? 5.344 -1.058 12.766 1 89.69 36 VAL B O 1
ATOM 2335 N N . GLN B 1 37 ? 5.508 1.125 13.234 1 88.69 37 GLN B N 1
ATOM 2336 C CA . GLN B 1 37 ? 4.879 1.525 11.984 1 88.69 37 GLN B CA 1
ATOM 2337 C C . GLN B 1 37 ? 5.906 1.604 10.852 1 88.69 37 GLN B C 1
ATOM 2339 O O . GLN B 1 37 ? 5.578 1.383 9.688 1 88.69 37 GLN B O 1
ATOM 2344 N N . THR B 1 38 ? 7.109 1.915 11.227 1 92.88 38 THR B N 1
ATOM 2345 C CA . THR B 1 38 ? 8.062 2.23 10.172 1 92.88 38 THR B CA 1
ATOM 2346 C C . THR B 1 38 ? 8.938 1.021 9.852 1 92.88 38 THR B C 1
ATOM 2348 O O . THR B 1 38 ? 9.531 0.946 8.773 1 92.88 38 THR B O 1
ATOM 2351 N N . VAL B 1 39 ? 8.969 0.126 10.742 1 95.25 39 VAL B N 1
ATOM 2352 C CA . VAL B 1 39 ? 9.812 -1.037 10.508 1 95.25 39 VAL B CA 1
ATOM 2353 C C . VAL B 1 39 ? 8.977 -2.311 10.578 1 95.25 39 VAL B C 1
ATOM 2355 O O . VAL B 1 39 ? 8.836 -3.023 9.578 1 95.25 39 VAL B O 1
ATOM 2358 N N . ALA B 1 40 ? 8.273 -2.484 11.609 1 94.88 40 ALA B N 1
ATOM 2359 C CA . ALA B 1 40 ? 7.539 -3.729 11.828 1 94.88 40 ALA B CA 1
ATOM 2360 C C . ALA B 1 40 ? 6.422 -3.895 10.797 1 94.88 40 ALA B C 1
ATOM 2362 O O . ALA B 1 40 ? 6.258 -4.973 10.219 1 94.88 40 ALA B O 1
ATOM 2363 N N . ALA B 1 41 ? 5.73 -2.85 10.57 1 93.38 41 ALA B N 1
ATOM 2364 C CA . ALA B 1 41 ? 4.578 -2.939 9.68 1 93.38 41 ALA B CA 1
ATOM 2365 C C . ALA B 1 41 ? 5.008 -3.311 8.258 1 93.38 41 ALA B C 1
ATOM 2367 O O . ALA B 1 41 ? 4.469 -4.246 7.664 1 93.38 41 ALA B O 1
ATOM 2368 N N . PRO B 1 42 ? 5.996 -2.627 7.781 1 94.44 42 PRO B N 1
ATOM 2369 C CA . PRO B 1 42 ? 6.445 -2.998 6.438 1 94.44 42 PRO B CA 1
ATOM 2370 C C . PRO B 1 42 ? 6.977 -4.426 6.367 1 94.44 42 PRO B C 1
ATOM 2372 O O . PRO B 1 42 ? 6.773 -5.117 5.367 1 94.44 42 PRO B O 1
ATOM 2375 N N . VAL B 1 43 ? 7.617 -4.859 7.383 1 95.94 43 VAL B N 1
ATOM 2376 C CA . VAL B 1 43 ? 8.133 -6.223 7.422 1 95.94 43 VAL B CA 1
ATOM 2377 C C . VAL B 1 43 ? 6.969 -7.215 7.391 1 95.94 43 VAL B C 1
ATOM 2379 O O . VAL B 1 43 ? 6.965 -8.156 6.59 1 95.94 43 VAL B O 1
ATOM 2382 N N . VAL B 1 44 ? 6.016 -6.965 8.156 1 93.75 44 VAL B N 1
ATOM 2383 C CA . VAL B 1 44 ? 4.848 -7.84 8.227 1 93.75 44 VAL B CA 1
ATOM 2384 C C . VAL B 1 44 ? 4.133 -7.852 6.875 1 93.75 44 VAL B C 1
ATOM 2386 O O . VAL B 1 44 ? 3.744 -8.914 6.383 1 93.75 44 VAL B O 1
ATOM 2389 N N . THR B 1 45 ? 4.016 -6.691 6.277 1 92.5 45 THR B N 1
ATOM 2390 C CA . THR B 1 45 ? 3.338 -6.582 4.988 1 92.5 45 THR B CA 1
ATOM 2391 C C . THR B 1 45 ? 4.07 -7.395 3.924 1 92.5 45 THR B C 1
ATOM 2393 O O . THR B 1 45 ? 3.445 -8.125 3.152 1 92.5 45 THR B O 1
ATOM 2396 N N . THR B 1 46 ? 5.32 -7.234 3.928 1 93.94 46 THR B N 1
ATOM 2397 C CA . THR B 1 46 ? 6.113 -7.973 2.947 1 93.94 46 THR B CA 1
ATOM 2398 C C . THR B 1 46 ? 5.98 -9.477 3.166 1 93.94 46 THR B C 1
ATOM 2400 O O . THR B 1 46 ? 5.859 -10.242 2.207 1 93.94 46 THR B O 1
ATOM 2403 N N . LEU B 1 47 ? 5.988 -9.883 4.406 1 93.75 47 LEU B N 1
ATOM 2404 C CA . LEU B 1 47 ? 5.867 -11.305 4.719 1 93.75 47 LEU B CA 1
ATOM 2405 C C . LEU B 1 47 ? 4.484 -11.828 4.336 1 93.75 47 LEU B C 1
ATOM 2407 O O . LEU B 1 47 ? 4.352 -12.977 3.91 1 93.75 47 LEU B O 1
ATOM 2411 N N . LEU B 1 48 ? 3.541 -10.984 4.516 1 88.81 48 LEU B N 1
ATOM 2412 C CA . LEU B 1 48 ? 2.199 -11.367 4.086 1 88.81 48 LEU B CA 1
ATOM 2413 C C . LEU B 1 48 ? 2.143 -11.531 2.57 1 88.81 48 LEU B C 1
ATOM 2415 O O . LEU B 1 48 ? 1.558 -12.5 2.068 1 88.81 48 LEU B O 1
ATOM 2419 N N . PHE B 1 49 ? 2.758 -10.586 1.991 1 87.81 49 PHE B N 1
ATOM 2420 C CA . PHE B 1 49 ? 2.805 -10.656 0.536 1 87.81 49 PHE B CA 1
ATOM 2421 C C . PHE B 1 49 ? 3.527 -11.922 0.079 1 87.81 49 PHE B C 1
ATOM 2423 O O . PHE B 1 49 ? 3.062 -12.617 -0.826 1 87.81 49 PHE B O 1
ATOM 2430 N N . TYR B 1 50 ? 4.617 -12.188 0.675 1 90.19 50 TYR B N 1
ATOM 2431 C CA . TYR B 1 50 ? 5.371 -13.406 0.393 1 90.19 50 TYR B CA 1
ATOM 2432 C C . TYR B 1 50 ? 4.512 -14.641 0.622 1 90.19 50 TYR B C 1
ATOM 2434 O O . TYR B 1 50 ? 4.496 -15.555 -0.205 1 90.19 50 TYR B O 1
ATOM 2442 N N . SER B 1 51 ? 3.77 -14.672 1.656 1 86.69 51 SER B N 1
ATOM 2443 C CA . SER B 1 51 ? 2.936 -15.812 2.02 1 86.69 51 SER B CA 1
ATOM 2444 C C . SER B 1 51 ? 1.797 -16.016 1.024 1 86.69 51 SER B C 1
ATOM 2446 O O . SER B 1 51 ? 1.397 -17.141 0.741 1 86.69 51 SER B O 1
ATOM 2448 N N . VAL B 1 52 ? 1.321 -14.945 0.562 1 84.19 52 VAL B N 1
ATOM 2449 C CA . VAL B 1 52 ? 0.235 -15 -0.411 1 84.19 52 VAL B CA 1
ATOM 2450 C C . VAL B 1 52 ? 0.706 -15.719 -1.673 1 84.19 52 VAL B C 1
ATOM 2452 O O . VAL B 1 52 ? -0.018 -16.547 -2.229 1 84.19 52 VAL B O 1
ATOM 2455 N N . PHE B 1 53 ? 1.849 -15.406 -2.113 1 83.94 53 PHE B N 1
ATOM 2456 C CA . PHE B 1 53 ? 2.383 -16.078 -3.291 1 83.94 53 PHE B CA 1
ATOM 2457 C C . PHE B 1 53 ? 2.641 -17.562 -3.002 1 83.94 53 PHE B C 1
ATOM 2459 O O . PHE B 1 53 ? 2.373 -18.422 -3.844 1 83.94 53 PHE B O 1
ATOM 2466 N N . ALA B 1 54 ? 3.117 -17.797 -1.874 1 82.44 54 ALA B N 1
ATOM 2467 C CA . ALA B 1 54 ? 3.359 -19.188 -1.488 1 82.44 54 ALA B CA 1
ATOM 2468 C C . ALA B 1 54 ? 2.059 -19.984 -1.472 1 82.44 54 ALA B C 1
ATOM 2470 O O . ALA B 1 54 ? 2.012 -21.109 -1.958 1 82.44 54 ALA B O 1
ATOM 2471 N N . LEU B 1 55 ? 1.051 -19.391 -0.968 1 79.31 55 LEU B N 1
ATOM 2472 C CA . LEU B 1 55 ? -0.236 -20.062 -0.85 1 79.31 55 LEU B CA 1
ATOM 2473 C C . LEU B 1 55 ? -0.922 -20.172 -2.207 1 79.31 55 LEU B C 1
ATOM 2475 O O . LEU B 1 55 ? -1.587 -21.172 -2.498 1 79.31 55 LEU B O 1
ATOM 2479 N N . ALA B 1 56 ? -0.805 -19.109 -2.936 1 76.75 56 ALA B N 1
ATOM 2480 C CA . ALA B 1 56 ? -1.427 -19.078 -4.258 1 76.75 56 ALA B CA 1
ATOM 2481 C C . ALA B 1 56 ? -0.829 -20.156 -5.164 1 76.75 56 ALA B C 1
ATOM 2483 O O . ALA B 1 56 ? -1.519 -20.703 -6.027 1 76.75 56 ALA B O 1
ATOM 2484 N N . LEU B 1 57 ? 0.363 -20.484 -4.973 1 73.75 57 LEU B N 1
ATOM 2485 C CA . LEU B 1 57 ? 1.03 -21.484 -5.797 1 73.75 57 LEU B CA 1
ATOM 2486 C C . LEU B 1 57 ? 0.726 -22.891 -5.297 1 73.75 57 LEU B C 1
ATOM 2488 O O . LEU B 1 57 ? 0.904 -23.875 -6.027 1 73.75 57 LEU B O 1
ATOM 2492 N N . GLY B 1 58 ? -0 -23.016 -4.227 1 62.38 58 GLY B N 1
ATOM 2493 C CA . GLY B 1 58 ? -0.586 -24.266 -3.752 1 62.38 58 GLY B CA 1
ATOM 2494 C C . GLY B 1 58 ? 0.433 -25.375 -3.562 1 62.38 58 GLY B C 1
ATOM 2495 O O . GLY B 1 58 ? 0.146 -26.531 -3.832 1 62.38 58 GLY B O 1
ATOM 2496 N N . GLY B 1 59 ? 1.465 -25.188 -3.217 1 59.53 59 GLY B N 1
ATOM 2497 C CA . GLY B 1 59 ? 2.424 -26.25 -2.957 1 59.53 59 GLY B CA 1
ATOM 2498 C C . GLY B 1 59 ? 3.229 -26.641 -4.18 1 59.53 59 GLY B C 1
ATOM 2499 O O . GLY B 1 59 ? 4.137 -27.469 -4.094 1 59.53 59 GLY B O 1
ATOM 2500 N N . VAL B 1 60 ? 2.719 -26.219 -5.258 1 58.91 60 VAL B N 1
ATOM 2501 C CA . VAL B 1 60 ? 3.486 -26.578 -6.449 1 58.91 60 VAL B CA 1
ATOM 2502 C C . VAL B 1 60 ? 4.777 -25.766 -6.484 1 58.91 60 VAL B C 1
ATOM 2504 O O . VAL B 1 60 ? 4.758 -24.547 -6.297 1 58.91 60 VAL B O 1
ATOM 2507 N N . VAL B 1 61 ? 5.789 -26.547 -6.398 1 63.03 61 VAL B N 1
ATOM 2508 C CA . VAL B 1 61 ? 7.086 -25.875 -6.535 1 63.03 61 VAL B CA 1
ATOM 2509 C C . VAL B 1 61 ? 7.273 -25.406 -7.977 1 63.03 61 VAL B C 1
ATOM 2511 O O . VAL B 1 61 ? 7.477 -26.219 -8.883 1 63.03 61 VAL B O 1
ATOM 2514 N N . ARG B 1 62 ? 6.898 -24.266 -8.141 1 71.56 62 ARG B N 1
ATOM 2515 C CA . ARG B 1 62 ? 7.172 -23.641 -9.438 1 71.56 62 ARG B CA 1
ATOM 2516 C C . ARG B 1 62 ? 8.633 -23.219 -9.547 1 71.56 62 ARG B C 1
ATOM 2518 O O . ARG B 1 62 ? 9.203 -22.703 -8.578 1 71.56 62 ARG B O 1
ATOM 2525 N N . MET B 1 63 ? 9.117 -23.562 -10.711 1 75.81 63 MET B N 1
ATOM 2526 C CA . MET B 1 63 ? 10.531 -23.25 -10.906 1 75.81 63 MET B CA 1
ATOM 2527 C C . MET B 1 63 ? 10.703 -22.062 -11.852 1 75.81 63 MET B C 1
ATOM 2529 O O . MET B 1 63 ? 9.93 -21.906 -12.789 1 75.81 63 MET B O 1
ATOM 2533 N N . VAL B 1 64 ? 11.531 -21.234 -11.523 1 73.25 64 VAL B N 1
ATOM 253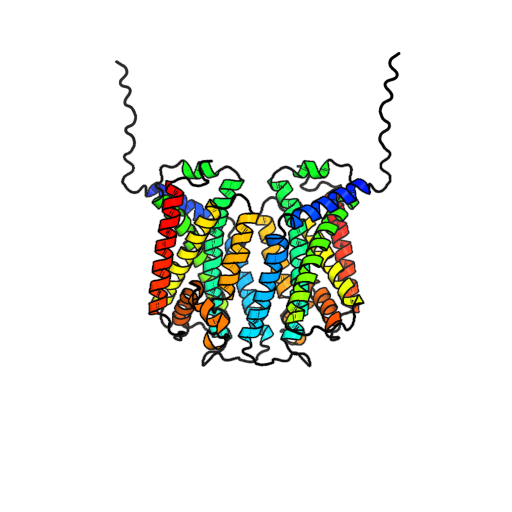4 C CA . VAL B 1 64 ? 12.039 -20.188 -12.414 1 73.25 64 VAL B CA 1
ATOM 2535 C C . VAL B 1 64 ? 13.461 -20.531 -12.852 1 73.25 64 VAL B C 1
ATOM 2537 O O . VAL B 1 64 ? 14.414 -20.297 -12.117 1 73.25 64 VAL B O 1
ATOM 2540 N N . GLY B 1 65 ? 13.484 -21.094 -13.969 1 73.81 65 GLY B N 1
ATOM 2541 C CA . GLY B 1 65 ? 14.742 -21.734 -14.312 1 73.81 65 GLY B CA 1
ATOM 2542 C C . GLY B 1 65 ? 15.094 -22.891 -13.398 1 73.81 65 GLY B C 1
ATOM 2543 O O . GLY B 1 65 ? 14.312 -23.828 -13.242 1 73.81 65 GLY B O 1
ATOM 2544 N N . ASP B 1 66 ? 16.188 -22.719 -12.703 1 78.5 66 ASP B N 1
ATOM 2545 C CA . ASP B 1 66 ? 16.656 -23.781 -11.82 1 78.5 66 ASP B CA 1
ATOM 2546 C C . ASP B 1 66 ? 16.406 -23.422 -10.352 1 78.5 66 ASP B C 1
ATOM 2548 O O . ASP B 1 66 ? 16.906 -24.109 -9.453 1 78.5 66 ASP B O 1
ATOM 2552 N N . VAL B 1 67 ? 15.688 -22.406 -10.172 1 84.69 67 VAL B N 1
ATOM 2553 C CA . VAL B 1 67 ? 15.484 -21.938 -8.805 1 84.69 67 VAL B CA 1
ATOM 2554 C C . VAL B 1 67 ? 13.992 -21.953 -8.477 1 84.69 67 VAL B C 1
ATOM 2556 O O . VAL B 1 67 ? 13.164 -21.5 -9.281 1 84.69 67 VAL B O 1
ATOM 2559 N N . PRO B 1 68 ? 13.695 -22.547 -7.363 1 85.88 68 PRO B N 1
ATOM 2560 C CA . PRO B 1 68 ? 12.289 -22.469 -6.957 1 85.88 68 PRO B CA 1
ATOM 2561 C C . PRO B 1 68 ? 11.773 -21.031 -6.883 1 85.88 68 PRO B C 1
ATOM 2563 O O . PRO B 1 68 ? 12.516 -20.125 -6.488 1 85.88 68 PRO B O 1
ATOM 2566 N N . PHE B 1 69 ? 10.594 -20.781 -7.242 1 85.69 69 PHE B N 1
ATOM 2567 C CA . PHE B 1 69 ? 10 -19.453 -7.348 1 85.69 69 PHE B CA 1
ATOM 2568 C C . PHE B 1 69 ? 10.109 -18.703 -6.027 1 85.69 69 PHE B C 1
ATOM 2570 O O . PHE B 1 69 ? 10.406 -17.516 -6.008 1 85.69 69 PHE B O 1
ATOM 2577 N N . LEU B 1 70 ? 9.883 -19.391 -4.938 1 86.5 70 LEU B N 1
ATOM 2578 C CA . LEU B 1 70 ? 9.891 -18.719 -3.645 1 86.5 70 LEU B CA 1
ATOM 2579 C C . LEU B 1 70 ? 11.297 -18.234 -3.287 1 86.5 70 LEU B C 1
ATOM 2581 O O . LEU B 1 70 ? 11.461 -17.234 -2.596 1 86.5 70 LEU B O 1
ATOM 2585 N N . VAL B 1 71 ? 12.273 -18.891 -3.781 1 88.94 71 VAL B N 1
ATOM 2586 C CA . VAL B 1 71 ? 13.656 -18.484 -3.582 1 88.94 71 VAL B CA 1
ATOM 2587 C C . VAL B 1 71 ? 13.984 -17.297 -4.48 1 88.94 71 VAL B C 1
ATOM 2589 O O . VAL B 1 71 ? 14.742 -16.406 -4.094 1 88.94 71 VAL B O 1
ATOM 2592 N N . PHE B 1 72 ? 13.398 -17.375 -5.625 1 88.75 72 PHE B N 1
ATOM 2593 C CA . PHE B 1 72 ? 13.523 -16.281 -6.57 1 88.75 72 PHE B CA 1
ATOM 2594 C C . PHE B 1 72 ? 12.836 -15.023 -6.039 1 88.75 72 PHE B C 1
ATOM 2596 O O . PHE B 1 72 ? 13.359 -13.914 -6.176 1 88.75 72 PHE B O 1
ATOM 2603 N N . LEU B 1 73 ? 11.703 -15.148 -5.379 1 90.56 73 LEU B N 1
ATOM 2604 C CA . LEU B 1 73 ? 10.812 -14.078 -4.949 1 90.56 73 LEU B CA 1
ATOM 2605 C C . LEU B 1 73 ? 11.375 -13.367 -3.721 1 90.56 73 LEU B C 1
ATOM 2607 O O . LEU B 1 73 ? 11.273 -12.141 -3.605 1 90.56 73 LEU B O 1
ATOM 2611 N N . GLY B 1 74 ? 12.008 -14.055 -2.838 1 92.81 74 GLY B N 1
ATOM 2612 C CA . GLY B 1 74 ? 12.484 -13.539 -1.562 1 92.81 74 GLY B CA 1
ATOM 2613 C C . GLY B 1 74 ? 13.344 -12.297 -1.7 1 92.81 74 GLY B C 1
ATOM 2614 O O . GLY B 1 74 ? 12.977 -11.227 -1.214 1 92.81 74 GLY B O 1
ATOM 2615 N N . PRO B 1 75 ? 14.422 -12.414 -2.441 1 94.12 75 PRO B N 1
ATOM 2616 C CA . PRO B 1 75 ? 15.305 -11.258 -2.605 1 94.12 75 PRO B CA 1
ATOM 2617 C C . PRO B 1 75 ? 14.617 -10.078 -3.287 1 94.12 75 PRO B C 1
ATOM 2619 O O . PRO B 1 75 ? 14.898 -8.922 -2.959 1 94.12 75 PRO B O 1
ATOM 2622 N N . GLY B 1 76 ? 13.789 -10.398 -4.195 1 93.12 76 GLY B N 1
ATOM 2623 C CA . GLY B 1 76 ? 13.055 -9.336 -4.859 1 93.12 76 GLY B CA 1
ATOM 2624 C C . GLY B 1 76 ? 12.172 -8.531 -3.916 1 93.12 76 GLY B C 1
ATOM 2625 O O . GLY B 1 76 ? 12.164 -7.305 -3.965 1 93.12 76 GLY B O 1
ATOM 2626 N N . LEU B 1 77 ? 11.453 -9.18 -3.049 1 94.25 77 LEU B N 1
ATOM 2627 C CA . LEU B 1 77 ? 10.555 -8.508 -2.107 1 94.25 77 LEU B CA 1
ATOM 2628 C C . LEU B 1 77 ? 11.352 -7.727 -1.067 1 94.25 77 LEU B C 1
ATOM 2630 O O . LEU B 1 77 ? 10.93 -6.648 -0.646 1 94.25 77 LEU B O 1
ATOM 2634 N N . VAL B 1 78 ? 12.445 -8.297 -0.666 1 96.5 78 VAL B N 1
ATOM 2635 C CA . VAL B 1 78 ? 13.32 -7.59 0.266 1 96.5 78 VAL B CA 1
ATOM 2636 C C . VAL B 1 78 ? 13.781 -6.277 -0.359 1 96.5 78 VAL B C 1
ATOM 2638 O O . VAL B 1 78 ? 13.727 -5.227 0.282 1 96.5 78 VAL B O 1
ATOM 2641 N N . MET B 1 79 ? 14.195 -6.383 -1.559 1 96.56 79 MET B N 1
ATOM 2642 C CA . MET B 1 79 ? 14.703 -5.203 -2.25 1 96.56 79 MET B CA 1
ATOM 2643 C C . MET B 1 79 ? 13.602 -4.164 -2.434 1 96.56 79 MET B C 1
ATOM 2645 O O . MET B 1 79 ? 13.836 -2.965 -2.283 1 96.56 79 MET B O 1
ATOM 2649 N N . MET B 1 80 ? 12.453 -4.637 -2.781 1 95.12 80 MET B N 1
ATOM 2650 C CA . MET B 1 80 ? 11.328 -3.711 -2.896 1 95.12 80 MET B CA 1
ATOM 2651 C C . MET B 1 80 ? 11.062 -3.006 -1.571 1 95.12 80 MET B C 1
ATOM 2653 O O . MET B 1 80 ? 10.781 -1.807 -1.547 1 95.12 80 MET B O 1
ATOM 2657 N N . SER B 1 81 ? 11.109 -3.736 -0.568 1 96.38 81 SER B N 1
ATOM 2658 C CA . SER B 1 81 ? 10.898 -3.168 0.758 1 96.38 81 SER B CA 1
ATOM 2659 C C . SER B 1 81 ? 11.953 -2.117 1.087 1 96.38 81 SER B C 1
ATOM 2661 O O . SER B 1 81 ? 11.633 -1.053 1.62 1 96.38 81 SER B O 1
ATOM 2663 N N . ILE B 1 82 ? 13.18 -2.414 0.783 1 97.75 82 ILE B N 1
ATOM 2664 C CA . ILE B 1 82 ? 14.258 -1.466 1.013 1 97.75 82 ILE B CA 1
ATOM 2665 C C . ILE B 1 82 ? 13.977 -0.164 0.267 1 97.75 82 ILE B C 1
ATOM 2667 O O . ILE B 1 82 ? 13.977 0.914 0.865 1 97.75 82 ILE B O 1
ATOM 2671 N N . ALA B 1 83 ? 13.711 -0.307 -0.957 1 96.56 83 ALA B N 1
ATOM 2672 C CA . ALA B 1 83 ? 13.531 0.848 -1.833 1 96.56 83 ALA B CA 1
ATOM 2673 C C . ALA B 1 83 ? 12.328 1.684 -1.405 1 96.56 83 ALA B C 1
ATOM 2675 O O . ALA B 1 83 ? 12.43 2.908 -1.285 1 96.56 83 ALA B O 1
ATOM 2676 N N . GLN B 1 84 ? 11.227 1.032 -1.153 1 95.38 84 GLN B N 1
ATOM 2677 C CA . GLN B 1 84 ? 9.992 1.741 -0.835 1 95.38 84 GLN B CA 1
ATOM 2678 C C . GLN B 1 84 ? 10.094 2.447 0.514 1 95.38 84 GLN B C 1
ATOM 2680 O O . GLN B 1 84 ? 9.578 3.553 0.682 1 95.38 84 GLN B O 1
ATOM 2685 N N . ASN B 1 85 ? 10.742 1.845 1.444 1 97 85 ASN B N 1
ATOM 2686 C CA . ASN B 1 85 ? 10.859 2.455 2.766 1 97 85 ASN B CA 1
ATOM 2687 C C . ASN B 1 85 ? 11.867 3.604 2.768 1 97 85 ASN B C 1
ATOM 2689 O O . ASN B 1 85 ? 11.695 4.582 3.498 1 97 85 ASN B O 1
ATOM 2693 N N . ALA B 1 86 ? 12.875 3.484 1.949 1 98.31 86 ALA B N 1
ATOM 2694 C CA . ALA B 1 86 ? 13.789 4.609 1.791 1 98.31 86 ALA B CA 1
ATOM 2695 C C . ALA B 1 86 ? 13.07 5.82 1.201 1 98.31 86 ALA B C 1
ATOM 2697 O O . ALA B 1 86 ? 13.219 6.941 1.699 1 98.31 86 ALA B O 1
ATOM 2698 N N . PHE B 1 87 ? 12.32 5.586 0.23 1 97.56 87 PHE B N 1
ATOM 2699 C CA . PHE B 1 87 ? 11.523 6.633 -0.396 1 97.56 87 PHE B CA 1
ATOM 2700 C C . PHE B 1 87 ? 10.57 7.262 0.614 1 97.56 87 PHE B C 1
ATOM 2702 O O . PHE B 1 87 ? 10.484 8.484 0.71 1 97.56 87 PHE B O 1
ATOM 2709 N N . ALA B 1 88 ? 9.891 6.41 1.294 1 94.56 88 ALA B N 1
ATOM 2710 C CA . ALA B 1 88 ? 8.883 6.871 2.244 1 94.56 88 ALA B CA 1
ATOM 2711 C C . ALA B 1 88 ? 9.516 7.727 3.34 1 94.56 88 ALA B C 1
ATOM 2713 O O . ALA B 1 88 ? 8.914 8.703 3.797 1 94.56 88 ALA B O 1
ATOM 2714 N N . ASN B 1 89 ? 10.664 7.402 3.766 1 96.12 89 ASN B N 1
ATOM 2715 C CA . ASN B 1 89 ? 11.312 8.141 4.848 1 96.12 89 ASN B CA 1
ATOM 2716 C C . ASN B 1 89 ? 11.609 9.578 4.445 1 96.12 89 ASN B C 1
ATOM 2718 O O . ASN B 1 89 ? 11.219 10.516 5.141 1 96.12 89 ASN B O 1
ATOM 2722 N N . THR B 1 90 ? 12.211 9.727 3.355 1 96.75 90 THR B N 1
ATOM 2723 C CA . THR B 1 90 ? 12.633 11.062 2.949 1 96.75 90 THR B CA 1
ATOM 2724 C C . THR B 1 90 ? 11.438 11.883 2.475 1 96.75 90 THR B C 1
ATOM 2726 O O . THR B 1 90 ? 11.32 13.07 2.801 1 96.75 90 THR B O 1
ATOM 2729 N N . SER B 1 91 ? 10.562 11.242 1.756 1 95.06 91 SER B N 1
ATOM 2730 C CA . SER B 1 91 ? 9.398 11.961 1.244 1 95.06 91 SER B CA 1
ATOM 2731 C C . SER B 1 91 ? 8.508 12.445 2.379 1 95.06 91 SER B C 1
ATOM 2733 O O . SER B 1 91 ? 8.078 13.602 2.385 1 95.06 91 SER B O 1
ATOM 2735 N N . SER B 1 92 ? 8.25 11.602 3.324 1 90.31 92 SER B N 1
ATOM 2736 C CA . SER B 1 92 ? 7.371 11.984 4.426 1 90.31 92 SER B CA 1
ATOM 2737 C C . SER B 1 92 ? 8.023 13.031 5.316 1 90.31 92 SER B C 1
ATOM 2739 O O . SER B 1 92 ? 7.348 13.93 5.82 1 90.31 92 SER B O 1
ATOM 2741 N N . SER B 1 93 ? 9.297 12.867 5.539 1 92.25 93 SER B N 1
ATOM 2742 C CA . SER B 1 93 ? 10.016 13.812 6.379 1 92.25 93 SER B CA 1
ATOM 2743 C C . SER B 1 93 ? 9.898 15.234 5.828 1 92.25 93 SER B C 1
ATOM 2745 O O . SER B 1 93 ? 9.516 16.156 6.551 1 92.25 93 SER B O 1
ATOM 2747 N N . VAL B 1 94 ? 10.109 15.414 4.59 1 91.81 94 VAL B N 1
ATOM 2748 C CA . VAL B 1 94 ? 10.094 16.734 3.977 1 91.81 94 VAL B CA 1
ATOM 2749 C C . VAL B 1 94 ? 8.656 17.234 3.85 1 91.81 94 VAL B C 1
ATOM 2751 O O . VAL B 1 94 ? 8.352 18.375 4.215 1 91.81 94 VAL B O 1
ATOM 2754 N N . LEU B 1 95 ? 7.809 16.375 3.441 1 87.94 95 LEU B N 1
ATOM 2755 C CA . LEU B 1 95 ? 6.43 16.797 3.199 1 87.94 95 LEU B CA 1
ATOM 2756 C C . LEU B 1 95 ? 5.742 17.172 4.504 1 87.94 95 LEU B C 1
ATOM 2758 O O . LEU B 1 95 ? 5.039 18.188 4.566 1 87.94 95 LEU B O 1
ATOM 2762 N N . VAL B 1 96 ? 5.91 16.406 5.477 1 83.88 96 VAL B N 1
ATOM 2763 C CA . VAL B 1 96 ? 5.266 16.672 6.758 1 83.88 96 VAL B CA 1
ATOM 2764 C C . VAL B 1 96 ? 5.77 17.984 7.336 1 83.88 96 VAL B C 1
ATOM 2766 O O . VAL B 1 96 ? 4.992 18.781 7.871 1 83.88 96 VAL B O 1
ATOM 2769 N N . SER B 1 97 ? 7.043 18.172 7.242 1 86.5 97 SER B N 1
ATOM 2770 C CA . SER B 1 97 ? 7.602 19.438 7.719 1 86.5 97 SER B CA 1
ATOM 2771 C C . SER B 1 97 ? 7.02 20.625 6.953 1 86.5 97 SER B C 1
ATOM 2773 O O . SER B 1 97 ? 6.797 21.688 7.527 1 86.5 97 SER B O 1
ATOM 2775 N N . LYS B 1 98 ? 6.754 20.406 5.754 1 85.75 98 LYS B N 1
ATOM 2776 C CA . LYS B 1 98 ? 6.172 21.453 4.934 1 85.75 98 LYS B CA 1
ATOM 2777 C C . LYS B 1 98 ? 4.711 21.703 5.305 1 85.75 98 LYS B C 1
ATOM 2779 O O . LYS B 1 98 ? 4.297 22.844 5.484 1 85.75 98 LYS B O 1
ATOM 2784 N N . VAL B 1 99 ? 4.035 20.672 5.379 1 78.12 99 VAL B N 1
ATOM 2785 C CA . VAL B 1 99 ? 2.604 20.766 5.641 1 78.12 99 VAL B CA 1
ATOM 2786 C C . VAL B 1 99 ? 2.371 21.328 7.043 1 78.12 99 VAL B C 1
ATOM 2788 O O . VAL B 1 99 ? 1.418 22.078 7.266 1 78.12 99 VAL B O 1
ATOM 2791 N N . GLN 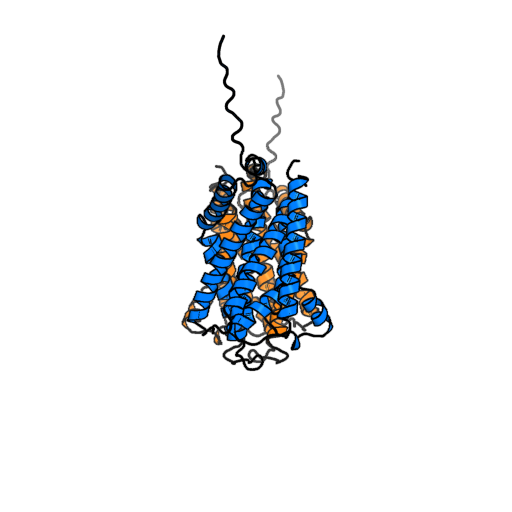B 1 100 ? 3.268 20.969 7.938 1 79.75 100 GLN B N 1
ATOM 2792 C CA . GLN B 1 100 ? 3.139 21.453 9.312 1 79.75 100 GLN B CA 1
ATOM 2793 C C . GLN B 1 100 ? 3.738 22.859 9.461 1 79.75 100 GLN B C 1
ATOM 2795 O O . GLN B 1 100 ? 3.605 23.484 10.516 1 79.75 100 GLN B O 1
ATOM 2800 N N . GLY B 1 101 ? 4.43 23.375 8.492 1 79.44 101 GLY B N 1
ATOM 2801 C CA . GLY B 1 101 ? 4.996 24.719 8.492 1 79.44 101 GLY B CA 1
ATOM 2802 C C . GLY B 1 101 ? 6.324 24.797 9.219 1 79.44 101 GLY B C 1
ATOM 2803 O O . GLY B 1 101 ? 6.77 25.891 9.586 1 79.44 101 GLY B O 1
ATOM 2804 N N . ASN B 1 102 ? 6.926 23.688 9.484 1 81.5 102 ASN B N 1
ATOM 2805 C CA . ASN B 1 102 ? 8.172 23.719 10.242 1 81.5 102 ASN B CA 1
ATOM 2806 C C . ASN B 1 102 ? 9.383 23.469 9.336 1 81.5 102 ASN B C 1
ATOM 2808 O O . ASN B 1 102 ? 10.461 23.141 9.812 1 81.5 102 ASN B O 1
ATOM 2812 N N . ILE B 1 103 ? 9.125 23.609 8.078 1 80.19 103 ILE B N 1
ATOM 2813 C CA . ILE B 1 103 ? 10.211 23.375 7.133 1 80.19 103 ILE B CA 1
ATOM 2814 C C . ILE B 1 103 ? 11.312 24.406 7.348 1 80.19 103 ILE B C 1
ATOM 2816 O O . ILE B 1 103 ? 12.492 24.125 7.141 1 80.19 103 ILE B O 1
ATOM 2820 N N . VAL B 1 104 ? 10.938 25.516 7.895 1 75.56 104 VAL B N 1
ATOM 2821 C CA . VAL B 1 104 ? 11.883 26.609 8.133 1 75.56 104 VAL B CA 1
ATOM 2822 C C . VAL B 1 104 ? 12.852 26.219 9.242 1 75.56 104 VAL B C 1
ATOM 2824 O O . VAL B 1 104 ? 14.016 26.625 9.227 1 75.56 104 VAL B O 1
ATOM 2827 N N . ASP B 1 105 ? 12.375 25.422 10.086 1 75.56 105 ASP B N 1
ATOM 2828 C CA . ASP B 1 105 ? 13.211 24.984 11.203 1 75.56 105 ASP B CA 1
ATOM 2829 C C . ASP B 1 105 ? 14.344 24.094 10.711 1 75.56 105 ASP B C 1
ATOM 2831 O O . ASP B 1 105 ? 15.43 24.078 11.297 1 75.56 105 ASP B O 1
ATOM 2835 N N . VAL B 1 106 ? 14.109 23.422 9.664 1 72.25 106 VAL B N 1
ATOM 2836 C CA . VAL B 1 106 ? 15.102 22.5 9.125 1 72.25 106 VAL B CA 1
ATOM 2837 C C . VAL B 1 106 ? 16.141 23.281 8.312 1 72.25 106 VAL B C 1
ATOM 2839 O O . VAL B 1 106 ? 17.297 22.859 8.234 1 72.25 106 VAL B O 1
ATOM 2842 N N . LEU B 1 107 ? 15.727 24.391 7.926 1 70.38 107 LEU B N 1
ATOM 2843 C CA . LEU B 1 107 ? 16.594 25.172 7.062 1 70.38 107 LEU B CA 1
ATOM 2844 C C . LEU B 1 107 ? 17.344 26.234 7.867 1 70.38 107 LEU B C 1
ATOM 2846 O O . LEU B 1 107 ? 18.219 26.922 7.332 1 70.38 107 LEU B O 1
ATOM 2850 N N . MET B 1 108 ? 17.141 26.266 9.125 1 72 108 MET B N 1
ATOM 2851 C CA . MET B 1 108 ? 17.734 27.297 9.953 1 72 108 MET B CA 1
ATOM 2852 C C . MET B 1 108 ? 19.203 27 10.242 1 72 108 MET B C 1
ATOM 2854 O O . MET B 1 108 ? 20.031 27.922 10.234 1 72 108 MET B O 1
ATOM 2858 N N . PRO B 1 109 ? 19.469 25.719 10.469 1 69.94 109 PRO B N 1
ATOM 2859 C CA . PRO B 1 109 ? 20.891 25.469 10.672 1 69.94 109 PRO B CA 1
ATOM 2860 C C . PRO B 1 109 ? 21.719 25.75 9.43 1 69.94 109 PRO B C 1
ATOM 2862 O O . PRO B 1 109 ? 21.25 25.562 8.305 1 69.94 109 PRO B O 1
ATOM 2865 N N . PRO B 1 110 ? 22.844 26.234 9.719 1 81.94 110 PRO B N 1
ATOM 2866 C CA . PRO B 1 110 ? 23.688 26.562 8.562 1 81.94 110 PRO B CA 1
ATOM 2867 C C . PRO B 1 110 ? 24.25 25.312 7.875 1 81.94 110 PRO B C 1
ATOM 2869 O O . PRO B 1 110 ? 25.453 25.031 7.98 1 81.94 110 PRO B O 1
ATOM 2872 N N . LEU B 1 111 ? 23.438 24.625 7.266 1 87.94 111 LEU B N 1
ATOM 2873 C CA . LEU B 1 111 ? 23.828 23.453 6.496 1 87.94 111 LEU B CA 1
ATOM 2874 C C . LEU B 1 111 ? 23.812 23.75 5 1 87.94 111 LEU B C 1
ATOM 2876 O O . LEU B 1 111 ? 22.922 24.438 4.516 1 87.94 111 LEU B O 1
ATOM 2880 N N . SER B 1 112 ? 24.875 23.281 4.465 1 90.44 112 SER B N 1
ATOM 2881 C CA . SER B 1 112 ? 24.891 23.406 3.012 1 90.44 112 SER B CA 1
ATOM 2882 C C . SER B 1 112 ? 23.859 22.469 2.369 1 90.44 112 SER B C 1
ATOM 2884 O O . SER B 1 112 ? 23.344 21.578 3.027 1 90.44 112 SER B O 1
ATOM 2886 N N . ALA B 1 113 ? 23.562 22.719 1.12 1 91 113 ALA B N 1
ATOM 2887 C CA . ALA B 1 113 ? 22.625 21.875 0.37 1 91 113 ALA B CA 1
ATOM 2888 C C . ALA B 1 113 ? 23.078 20.422 0.377 1 91 113 ALA B C 1
ATOM 2890 O O . ALA B 1 113 ? 22.266 19.5 0.491 1 91 113 ALA B O 1
ATOM 2891 N N . GLY B 1 114 ? 24.328 20.266 0.291 1 93.62 114 GLY B N 1
ATOM 2892 C CA . GLY B 1 114 ? 24.875 18.922 0.293 1 93.62 114 GLY B CA 1
ATOM 2893 C C . GLY B 1 114 ? 24.719 18.203 1.628 1 93.62 114 GLY B C 1
ATOM 2894 O O . GLY B 1 114 ? 24.438 17.016 1.675 1 93.62 114 GLY B O 1
ATOM 2895 N N . GLU B 1 115 ? 24.922 18.953 2.641 1 93.25 115 GLU B N 1
ATOM 2896 C CA . GLU B 1 115 ? 24.797 18.391 3.982 1 93.25 115 GLU B CA 1
ATOM 2897 C C . GLU B 1 115 ? 23.344 18.016 4.285 1 93.25 115 GLU B C 1
ATOM 2899 O O . GLU B 1 115 ? 23.094 16.953 4.875 1 93.25 115 GLU B O 1
ATOM 2904 N N . LEU B 1 116 ? 22.516 18.859 3.836 1 92.94 116 LEU B N 1
ATOM 2905 C CA . LEU B 1 116 ? 21.094 18.594 4.027 1 92.94 116 LEU B CA 1
ATOM 2906 C C . LEU B 1 116 ? 20.672 17.344 3.273 1 92.94 116 LEU B C 1
ATOM 2908 O O . LEU B 1 116 ? 20.031 16.453 3.846 1 92.94 116 LEU B O 1
ATOM 2912 N N . ALA B 1 117 ? 21.062 17.344 2.057 1 95.38 117 ALA B N 1
ATOM 2913 C CA . ALA B 1 117 ? 20.734 16.188 1.229 1 95.38 117 ALA B CA 1
ATOM 2914 C C . ALA B 1 117 ? 21.312 14.898 1.823 1 95.38 117 ALA B C 1
ATOM 2916 O O . ALA B 1 117 ? 20.609 13.883 1.896 1 95.38 117 ALA B O 1
ATOM 2917 N N . ALA B 1 118 ? 22.484 14.977 2.248 1 96.56 118 ALA B N 1
ATOM 2918 C CA . ALA B 1 118 ? 23.156 13.805 2.803 1 96.56 118 ALA B CA 1
ATOM 2919 C C . ALA B 1 118 ? 22.453 13.312 4.059 1 96.56 118 ALA B C 1
ATOM 2921 O O . ALA B 1 118 ? 22.297 12.102 4.258 1 96.56 118 ALA B O 1
ATOM 2922 N N . ALA B 1 119 ? 22.047 14.195 4.863 1 95.69 119 ALA B N 1
ATOM 2923 C CA . ALA B 1 119 ? 21.391 13.82 6.113 1 95.69 119 ALA B CA 1
ATOM 2924 C C . ALA B 1 119 ? 20.078 13.102 5.852 1 95.69 119 ALA B C 1
ATOM 2926 O O . ALA B 1 119 ? 19.797 12.047 6.434 1 95.69 119 ALA B O 1
ATOM 2927 N N . TYR B 1 120 ? 19.328 13.688 4.918 1 96.38 120 TYR B N 1
ATOM 2928 C CA . TYR B 1 120 ? 18.047 13.078 4.582 1 96.38 120 TYR B CA 1
ATOM 2929 C C . TYR B 1 120 ? 18.25 11.711 3.941 1 96.38 120 TYR B C 1
ATOM 2931 O O . TYR B 1 120 ? 17.562 10.75 4.289 1 96.38 120 TYR B O 1
ATOM 2939 N N . VAL B 1 121 ? 19.141 11.672 3.064 1 97.94 121 VAL B N 1
ATOM 2940 C CA . VAL B 1 121 ? 19.391 10.438 2.332 1 97.94 121 VAL B CA 1
ATOM 2941 C C . VAL B 1 121 ? 19.922 9.359 3.289 1 97.94 121 VAL B C 1
ATOM 2943 O O . VAL B 1 121 ? 19.5 8.203 3.211 1 97.94 121 VAL B O 1
ATOM 2946 N N . MET B 1 122 ? 20.781 9.75 4.188 1 98.06 122 MET B N 1
ATOM 2947 C CA . MET B 1 122 ? 21.297 8.789 5.156 1 98.06 122 MET B CA 1
ATOM 2948 C C . MET B 1 122 ? 20.172 8.258 6.043 1 98.06 122 MET B C 1
ATOM 2950 O O . MET B 1 122 ? 20.172 7.086 6.422 1 98.06 122 MET B O 1
ATOM 2954 N N . GLY B 1 123 ? 19.281 9.133 6.359 1 97.69 123 GLY B N 1
ATOM 2955 C CA . GLY B 1 123 ? 18.109 8.68 7.098 1 97.69 123 GLY B CA 1
ATOM 2956 C C . GLY B 1 123 ? 17.281 7.66 6.34 1 97.69 123 GLY B C 1
ATOM 2957 O O . GLY B 1 123 ? 16.906 6.621 6.895 1 97.69 123 GLY B O 1
ATOM 2958 N N . GLY B 1 124 ? 17.062 7.957 5.059 1 98.25 124 GLY B N 1
ATOM 2959 C CA . GLY B 1 124 ? 16.312 7.039 4.211 1 98.25 124 GLY B CA 1
ATOM 2960 C C . GLY B 1 124 ? 17.016 5.711 4.008 1 98.25 124 GLY B C 1
ATOM 2961 O O . GLY B 1 124 ? 16.391 4.652 4.051 1 98.25 124 GLY B O 1
ATOM 2962 N N . VAL B 1 125 ? 18.281 5.809 3.836 1 98.56 125 VAL B N 1
ATOM 2963 C CA . VAL B 1 125 ? 19.078 4.602 3.645 1 98.56 125 VAL B CA 1
ATOM 2964 C C . VAL B 1 125 ? 19.047 3.754 4.914 1 98.56 125 VAL B C 1
ATOM 2966 O O . VAL B 1 125 ? 18.891 2.533 4.848 1 98.56 125 VAL B O 1
ATOM 2969 N N . ALA B 1 126 ? 19.141 4.383 6.012 1 98.56 126 ALA B N 1
ATOM 2970 C CA . ALA B 1 126 ? 19.141 3.668 7.285 1 98.56 126 ALA B CA 1
ATOM 2971 C C . ALA B 1 126 ? 17.828 2.916 7.488 1 98.56 126 ALA B C 1
ATOM 2973 O O . ALA B 1 126 ? 17.828 1.73 7.828 1 98.56 126 ALA B O 1
ATOM 2974 N N . ARG B 1 127 ? 16.797 3.586 7.23 1 98.31 127 ARG B N 1
ATOM 2975 C CA . ARG B 1 127 ? 15.5 2.932 7.391 1 98.31 127 ARG B CA 1
ATOM 2976 C C . ARG B 1 127 ? 15.328 1.807 6.375 1 98.31 127 ARG B C 1
ATOM 2978 O O . ARG B 1 127 ? 14.891 0.708 6.727 1 98.31 127 ARG B O 1
ATOM 2985 N N . GLY B 1 128 ? 15.633 2.117 5.152 1 98.44 128 GLY B N 1
ATOM 2986 C CA . GLY B 1 128 ? 15.516 1.096 4.125 1 98.44 128 GLY B CA 1
ATOM 2987 C C . GLY B 1 128 ? 16.312 -0.157 4.438 1 98.44 128 GLY B C 1
ATOM 2988 O O . GLY B 1 128 ? 15.789 -1.27 4.352 1 98.44 128 GLY B O 1
ATOM 2989 N N . LEU B 1 129 ? 17.484 0.055 4.828 1 98.56 129 LEU B N 1
ATOM 2990 C CA . LEU B 1 129 ? 18.344 -1.084 5.109 1 98.56 129 LEU B CA 1
ATOM 2991 C C . LEU B 1 129 ? 17.859 -1.841 6.344 1 98.56 129 LEU B C 1
ATOM 2993 O O . LEU B 1 129 ? 17.953 -3.068 6.398 1 98.56 129 LEU B O 1
ATOM 2997 N N . LEU B 1 130 ? 17.438 -1.131 7.297 1 98.5 130 LEU B N 1
ATOM 2998 C CA . LEU B 1 130 ? 16.922 -1.782 8.5 1 98.5 130 LEU B CA 1
ATOM 2999 C C . LEU B 1 130 ? 15.727 -2.66 8.18 1 98.5 130 LEU B C 1
ATOM 3001 O O . LEU B 1 130 ? 15.664 -3.818 8.609 1 98.5 130 LEU B O 1
ATOM 3005 N N . VAL B 1 131 ? 14.805 -2.133 7.422 1 98 131 VAL B N 1
ATOM 3006 C CA . VAL B 1 131 ? 13.617 -2.883 7.035 1 98 131 VAL B CA 1
ATOM 3007 C C . VAL B 1 131 ? 14.016 -4.07 6.16 1 98 131 VAL B C 1
ATOM 3009 O O . VAL B 1 131 ? 13.492 -5.176 6.328 1 98 131 VAL B O 1
ATOM 3012 N N . GLY B 1 132 ? 14.938 -3.803 5.242 1 97.94 132 GLY B N 1
ATOM 3013 C CA . GLY B 1 132 ? 15.422 -4.871 4.383 1 97.94 132 GLY B CA 1
ATOM 3014 C C . GLY B 1 132 ? 16.078 -6.004 5.152 1 97.94 132 GLY B C 1
ATOM 3015 O O . GLY B 1 132 ? 15.82 -7.18 4.871 1 97.94 132 GLY B O 1
ATOM 3016 N N . LEU B 1 133 ? 16.875 -5.641 6.09 1 97.62 133 LEU B N 1
ATOM 3017 C CA . LEU B 1 133 ? 17.562 -6.645 6.898 1 97.62 133 LEU B CA 1
ATOM 3018 C C . LEU B 1 133 ? 16.562 -7.453 7.719 1 97.62 133 LEU B C 1
ATOM 3020 O O . LEU B 1 133 ? 16.672 -8.68 7.812 1 97.62 133 LEU B O 1
ATOM 3024 N N . ALA B 1 134 ? 15.672 -6.789 8.305 1 97.75 134 ALA B N 1
ATOM 3025 C CA . ALA B 1 134 ? 14.648 -7.469 9.094 1 97.75 134 ALA B CA 1
ATOM 3026 C C . ALA B 1 134 ? 13.805 -8.398 8.227 1 97.75 134 ALA B C 1
ATOM 3028 O O . ALA B 1 134 ? 13.5 -9.523 8.633 1 97.75 134 ALA B O 1
ATOM 3029 N N . THR B 1 135 ? 13.461 -7.922 7.082 1 96.94 135 THR B N 1
ATOM 3030 C CA . THR B 1 135 ? 12.648 -8.719 6.164 1 96.94 135 THR B CA 1
ATOM 3031 C C . THR B 1 135 ? 13.43 -9.938 5.68 1 96.94 135 THR B C 1
ATOM 3033 O O . THR B 1 135 ? 12.898 -11.055 5.648 1 96.94 135 THR B O 1
ATOM 3036 N N . ALA B 1 136 ? 14.672 -9.695 5.301 1 96.31 136 ALA B N 1
ATOM 3037 C CA . ALA B 1 136 ? 15.516 -10.789 4.848 1 96.31 136 ALA B CA 1
ATOM 3038 C C . ALA B 1 136 ? 15.68 -11.852 5.934 1 96.31 136 ALA B C 1
ATOM 3040 O O . ALA B 1 136 ? 15.617 -13.047 5.656 1 96.31 136 ALA B O 1
ATOM 3041 N N . ALA B 1 137 ? 15.883 -11.422 7.113 1 95.94 137 ALA B N 1
ATOM 3042 C CA . ALA B 1 137 ? 16.016 -12.344 8.242 1 95.94 137 ALA B CA 1
ATOM 3043 C C . ALA B 1 137 ? 14.75 -13.156 8.445 1 95.94 137 ALA B C 1
ATOM 3045 O O . ALA B 1 137 ? 14.812 -14.359 8.711 1 95.94 137 ALA B O 1
ATOM 3046 N N . ALA B 1 138 ? 13.664 -12.539 8.297 1 95.25 138 ALA B N 1
ATOM 3047 C CA . ALA B 1 138 ? 12.391 -13.219 8.477 1 95.25 138 ALA B CA 1
ATOM 3048 C C . ALA B 1 138 ? 12.164 -14.258 7.383 1 95.25 138 ALA B C 1
ATOM 3050 O O . ALA B 1 138 ? 11.727 -15.383 7.664 1 95.25 138 ALA B O 1
ATOM 3051 N N . ILE B 1 139 ? 12.414 -13.867 6.152 1 92.81 139 ILE B N 1
ATOM 3052 C CA . ILE B 1 139 ? 12.219 -14.781 5.031 1 92.81 139 ILE B CA 1
ATOM 3053 C C . ILE B 1 139 ? 13.203 -15.945 5.133 1 92.81 139 ILE B C 1
ATOM 3055 O O . ILE B 1 139 ? 12.859 -17.078 4.793 1 92.81 139 ILE B O 1
ATOM 3059 N N . TRP B 1 140 ? 14.398 -15.625 5.648 1 91.31 140 TRP B N 1
ATOM 3060 C CA . TRP B 1 140 ? 15.445 -16.641 5.777 1 91.31 140 TRP B CA 1
ATOM 3061 C C . TRP B 1 140 ? 15.008 -17.766 6.703 1 91.31 140 TRP B C 1
ATOM 3063 O O . TRP B 1 140 ? 15.492 -18.891 6.594 1 91.31 140 TRP B O 1
ATOM 3073 N N . ILE B 1 141 ? 14.125 -17.484 7.543 1 88.62 141 ILE B N 1
ATOM 3074 C CA . ILE B 1 141 ? 13.602 -18.484 8.453 1 88.62 141 ILE B CA 1
ATOM 3075 C C . ILE B 1 141 ? 12.781 -19.516 7.68 1 88.62 141 ILE B C 1
ATOM 3077 O O . ILE B 1 141 ? 12.758 -20.703 8.023 1 88.62 141 ILE B O 1
ATOM 3081 N N . PHE B 1 142 ? 12.203 -19.156 6.547 1 82.56 142 PHE B N 1
ATOM 3082 C CA . PHE B 1 142 ? 11.297 -20.016 5.801 1 82.56 142 PHE B CA 1
ATOM 3083 C C . PHE B 1 142 ? 11.977 -20.578 4.559 1 82.56 142 PHE B C 1
ATOM 3085 O O . PHE B 1 142 ? 11.633 -21.656 4.09 1 82.56 142 PHE B O 1
ATOM 3092 N N . VAL B 1 143 ? 12.781 -19.766 4.016 1 82.19 143 VAL B N 1
ATOM 3093 C CA . VAL B 1 143 ? 13.461 -20.172 2.789 1 82.19 143 VAL B CA 1
ATOM 3094 C C . VAL B 1 143 ? 14.961 -19.938 2.924 1 82.19 143 VAL B C 1
ATOM 3096 O O . VAL B 1 143 ? 15.391 -18.875 3.387 1 82.19 143 VAL B O 1
ATOM 3099 N N . PRO B 1 144 ? 15.625 -20.875 2.555 1 82.31 144 PRO B N 1
ATOM 3100 C CA . PRO B 1 144 ? 17.078 -20.703 2.621 1 82.31 144 PRO B CA 1
ATOM 3101 C C . PRO B 1 144 ? 17.609 -19.734 1.562 1 82.31 144 PRO B C 1
ATOM 3103 O O . PRO B 1 144 ? 17.609 -20.062 0.371 1 82.31 144 PRO B O 1
ATOM 3106 N N . LEU B 1 145 ? 17.812 -18.625 2.006 1 80.88 145 LEU B N 1
ATOM 3107 C CA . LEU B 1 145 ? 18.438 -17.672 1.096 1 80.88 145 LEU B CA 1
ATOM 3108 C C . LEU B 1 145 ? 19.953 -17.844 1.098 1 80.88 145 LEU B C 1
ATOM 3110 O O . LEU B 1 145 ? 20.578 -17.844 2.158 1 80.88 145 LEU B O 1
ATOM 3114 N N . GLY B 1 146 ? 20.516 -18.172 -0.044 1 82.19 146 GLY B N 1
ATOM 3115 C CA . GLY B 1 146 ? 21.969 -18.297 -0.145 1 82.19 146 GLY B CA 1
ATOM 3116 C C . GLY B 1 146 ? 22.672 -16.953 -0.222 1 82.19 146 GLY B C 1
ATOM 3117 O O . GLY B 1 146 ? 22.031 -15.906 -0.262 1 82.19 146 GLY B O 1
ATOM 3118 N N . LEU B 1 147 ? 23.984 -16.922 0.038 1 89.06 147 LEU B N 1
ATOM 3119 C CA . LEU B 1 147 ? 24.844 -15.758 -0.124 1 89.06 147 LEU B CA 1
ATOM 3120 C C . LEU B 1 147 ? 25.938 -16.016 -1.164 1 89.06 147 LEU B C 1
ATOM 3122 O O . LEU B 1 147 ? 27.078 -16.344 -0.813 1 89.06 147 LEU B O 1
ATOM 3126 N N . TYR B 1 148 ? 25.594 -15.789 -2.387 1 90.38 148 TYR B N 1
ATOM 3127 C CA . TYR B 1 148 ? 26.5 -16.078 -3.496 1 90.38 148 TYR B CA 1
ATOM 3128 C C . TYR B 1 148 ? 27.516 -14.945 -3.67 1 90.38 148 TYR B C 1
ATOM 3130 O O . TYR B 1 148 ? 28.719 -15.195 -3.773 1 90.38 148 TYR B O 1
ATOM 3138 N N . ALA B 1 149 ? 27.078 -13.703 -3.641 1 93.69 149 ALA B N 1
ATOM 3139 C CA . ALA B 1 149 ? 27.938 -12.539 -3.836 1 93.69 149 ALA B CA 1
ATOM 3140 C C . ALA B 1 149 ? 27.516 -11.383 -2.938 1 93.69 149 ALA B C 1
ATOM 3142 O O . ALA B 1 149 ? 26.859 -10.445 -3.393 1 93.69 149 ALA B O 1
ATOM 3143 N N . PRO B 1 150 ? 28.031 -11.297 -1.727 1 94.06 150 PRO B N 1
ATOM 3144 C CA . PRO B 1 150 ? 27.609 -10.305 -0.736 1 94.06 150 PRO B CA 1
ATOM 3145 C C . PRO B 1 150 ? 27.922 -8.867 -1.169 1 94.06 150 PRO B C 1
ATOM 3147 O O . PRO B 1 150 ? 27.219 -7.938 -0.774 1 94.06 150 PRO B O 1
ATOM 3150 N N . GLN B 1 151 ? 28.984 -8.758 -1.963 1 93.94 151 GLN B N 1
ATOM 3151 C CA . GLN B 1 151 ? 29.344 -7.418 -2.418 1 93.94 151 GLN B CA 1
ATOM 3152 C C . GLN B 1 151 ? 28.234 -6.828 -3.289 1 93.94 151 GLN B C 1
ATOM 3154 O O . GLN B 1 151 ? 27.969 -5.621 -3.236 1 93.94 151 GLN B O 1
ATOM 3159 N N . PHE B 1 152 ? 27.594 -7.66 -4.098 1 94 152 PHE B N 1
ATOM 3160 C CA . PHE B 1 152 ? 26.5 -7.203 -4.945 1 94 152 PHE B CA 1
ATOM 3161 C C . PHE B 1 152 ? 25.25 -6.898 -4.113 1 94 152 PHE B C 1
ATOM 3163 O O . PHE B 1 152 ? 24.516 -5.953 -4.41 1 94 152 PHE B O 1
ATOM 3170 N N . ILE B 1 153 ? 25.047 -7.637 -3.057 1 95.69 153 ILE B N 1
ATOM 3171 C CA . ILE B 1 153 ? 23.906 -7.418 -2.164 1 95.69 153 ILE B CA 1
ATOM 3172 C C . ILE B 1 153 ? 24.031 -6.051 -1.498 1 95.69 153 ILE B C 1
ATOM 3174 O O . ILE B 1 153 ? 23.109 -5.246 -1.533 1 95.69 153 ILE B O 1
ATOM 3178 N N . LEU B 1 154 ? 25.188 -5.828 -1.017 1 96.5 154 LEU B N 1
ATOM 3179 C CA . LEU B 1 154 ? 25.422 -4.582 -0.295 1 96.5 154 LEU B CA 1
ATOM 3180 C C . LEU B 1 154 ? 25.359 -3.389 -1.242 1 96.5 154 LEU B C 1
ATOM 3182 O O . LEU B 1 154 ? 24.719 -2.379 -0.937 1 96.5 154 LEU B O 1
ATOM 3186 N N . PHE B 1 155 ? 26.016 -3.494 -2.367 1 96.38 155 PHE B N 1
ATOM 3187 C CA . PHE B 1 155 ? 26.062 -2.396 -3.326 1 96.38 155 PHE B CA 1
ATOM 3188 C C . PHE B 1 155 ? 24.656 -2.027 -3.781 1 96.38 155 PHE B C 1
ATOM 3190 O O . PHE B 1 155 ? 24.266 -0.857 -3.744 1 96.38 155 PHE B O 1
ATOM 3197 N N . HIS B 1 156 ? 23.906 -3.002 -4.199 1 96.25 156 HIS B N 1
ATOM 3198 C CA . HIS B 1 156 ? 22.594 -2.725 -4.773 1 96.25 156 HIS B CA 1
ATOM 3199 C C . HIS B 1 156 ? 21.609 -2.303 -3.693 1 96.25 156 HIS B C 1
ATOM 3201 O O . HIS B 1 156 ? 20.719 -1.489 -3.949 1 96.25 156 HIS B O 1
ATOM 3207 N N . ALA B 1 157 ? 21.75 -2.826 -2.479 1 97.81 157 ALA B N 1
ATOM 3208 C CA . ALA B 1 157 ? 20.891 -2.402 -1.371 1 97.81 157 ALA B CA 1
ATOM 3209 C C . ALA B 1 157 ? 21.094 -0.92 -1.062 1 97.81 157 ALA B C 1
ATOM 3211 O O . ALA B 1 157 ? 20.109 -0.164 -0.972 1 97.81 157 ALA B O 1
ATOM 3212 N N . VAL B 1 158 ? 22.312 -0.55 -0.998 1 98.12 158 VAL B N 1
ATOM 3213 C CA . VAL B 1 158 ? 22.625 0.832 -0.654 1 98.12 158 VAL B CA 1
ATOM 3214 C C . VAL B 1 158 ? 22.266 1.75 -1.823 1 98.12 158 VAL B C 1
ATOM 3216 O O . VAL B 1 158 ? 21.688 2.82 -1.629 1 98.12 158 VAL B O 1
ATOM 3219 N N . ALA B 1 159 ? 22.625 1.312 -2.982 1 97.44 159 ALA B N 1
ATOM 3220 C CA . ALA B 1 159 ? 22.359 2.123 -4.168 1 97.44 159 ALA B CA 1
ATOM 3221 C C . ALA B 1 159 ? 20.859 2.348 -4.363 1 97.44 159 ALA B C 1
ATOM 3223 O O . ALA B 1 159 ? 20.438 3.451 -4.707 1 97.44 159 ALA B O 1
ATOM 3224 N N . ALA B 1 160 ? 20.109 1.322 -4.176 1 97.38 160 ALA B N 1
ATOM 3225 C CA . ALA B 1 160 ? 18.656 1.428 -4.32 1 97.38 160 ALA B CA 1
ATOM 3226 C C . ALA B 1 160 ? 18.062 2.332 -3.244 1 97.38 160 ALA B C 1
ATOM 3228 O O . ALA B 1 160 ? 17.203 3.16 -3.531 1 97.38 160 ALA B O 1
ATOM 3229 N N . ALA B 1 161 ? 18.516 2.139 -2.031 1 98.5 161 ALA B N 1
ATOM 3230 C CA . ALA B 1 161 ? 18.047 2.982 -0.936 1 98.5 161 ALA B CA 1
ATOM 3231 C C . ALA B 1 161 ? 18.375 4.449 -1.195 1 98.5 161 ALA B C 1
ATOM 3233 O O . ALA B 1 161 ? 17.547 5.332 -0.932 1 98.5 161 ALA B O 1
ATOM 3234 N N . MET B 1 162 ? 19.547 4.645 -1.69 1 98.31 162 MET B N 1
ATOM 3235 C CA . MET B 1 162 ? 19.953 6.012 -2.008 1 98.31 162 MET B CA 1
ATOM 3236 C C . MET B 1 162 ? 19.094 6.594 -3.121 1 98.31 162 MET B C 1
ATOM 3238 O O . MET B 1 162 ? 18.625 7.73 -3.02 1 98.31 162 MET B O 1
ATOM 3242 N N . LEU B 1 163 ? 18.922 5.844 -4.113 1 97.88 163 LEU B N 1
ATOM 3243 C CA . LEU B 1 163 ? 18.156 6.289 -5.273 1 97.88 163 LEU B CA 1
ATOM 3244 C C . LEU B 1 163 ? 16.734 6.695 -4.867 1 97.88 163 LEU B C 1
ATOM 3246 O O . LEU B 1 163 ? 16.281 7.785 -5.211 1 97.88 163 LEU B O 1
ATOM 3250 N N . LEU B 1 164 ? 16.109 5.848 -4.137 1 98 164 LEU B N 1
ATOM 3251 C CA . LEU B 1 164 ? 14.727 6.109 -3.785 1 98 164 LEU B CA 1
ATOM 3252 C C . LEU B 1 164 ? 14.633 7.172 -2.693 1 98 164 LEU B C 1
ATOM 3254 O O . LEU B 1 164 ? 13.641 7.898 -2.609 1 98 164 LEU B O 1
ATOM 3258 N N . SER B 1 165 ? 15.648 7.262 -1.854 1 98.44 165 SER B N 1
ATOM 3259 C CA . SER B 1 165 ? 15.703 8.383 -0.92 1 98.44 165 SER B CA 1
ATOM 3260 C C . SER B 1 165 ? 15.781 9.711 -1.658 1 98.44 165 SER B C 1
ATOM 3262 O O . SER B 1 165 ? 15.117 10.68 -1.282 1 98.44 165 SER B O 1
ATOM 3264 N N . LEU B 1 166 ? 16.625 9.719 -2.654 1 98.31 166 LEU B N 1
ATOM 3265 C CA . LEU B 1 166 ? 16.781 10.93 -3.449 1 98.31 166 LEU B CA 1
ATOM 3266 C C . LEU B 1 166 ? 15.484 11.273 -4.176 1 98.31 166 LEU B C 1
ATOM 3268 O O . LEU B 1 166 ? 15.078 12.43 -4.211 1 98.31 166 LEU B O 1
ATOM 3272 N N . LEU B 1 167 ? 14.898 10.281 -4.723 1 97.38 167 LEU B N 1
ATOM 3273 C CA . LEU B 1 167 ? 13.609 10.492 -5.371 1 97.38 167 LEU B CA 1
ATOM 3274 C C . LEU B 1 167 ? 12.578 11 -4.367 1 97.38 167 LEU B C 1
ATOM 3276 O O . LEU B 1 167 ? 11.758 11.859 -4.695 1 97.38 167 LEU B O 1
ATOM 3280 N N . GLY B 1 168 ? 12.641 10.453 -3.215 1 97.25 168 GLY B N 1
ATOM 3281 C CA . GLY B 1 168 ? 11.758 10.922 -2.158 1 97.25 168 GLY B CA 1
ATOM 3282 C C . GLY B 1 168 ? 11.984 12.375 -1.789 1 97.25 168 GLY B C 1
ATOM 3283 O O . GLY B 1 168 ? 11.031 13.109 -1.526 1 97.25 168 GLY B O 1
ATOM 3284 N N . LEU B 1 169 ? 13.195 12.688 -1.717 1 96.56 169 LEU B N 1
ATOM 3285 C CA . LEU B 1 169 ? 13.531 14.078 -1.428 1 96.56 169 LEU B CA 1
ATOM 3286 C C . LEU B 1 169 ? 12.992 15.008 -2.514 1 96.56 169 LEU B C 1
ATOM 3288 O O . LEU B 1 169 ? 12.398 16.047 -2.213 1 96.56 169 LEU B O 1
ATOM 3292 N N . ILE B 1 170 ? 13.195 14.648 -3.709 1 96.81 170 ILE B N 1
ATOM 3293 C CA . ILE B 1 170 ? 12.711 15.43 -4.84 1 96.81 170 ILE B CA 1
ATOM 3294 C C . ILE B 1 170 ? 11.188 15.555 -4.766 1 96.81 170 ILE B C 1
ATOM 3296 O O . ILE B 1 170 ? 10.641 16.656 -4.879 1 96.81 170 ILE B O 1
ATOM 3300 N N . GLY B 1 171 ? 10.562 14.414 -4.605 1 94.94 171 GLY B N 1
ATOM 3301 C CA . GLY B 1 171 ? 9.117 14.43 -4.465 1 94.94 171 GLY B CA 1
ATOM 3302 C C . GLY B 1 171 ? 8.633 15.266 -3.295 1 94.94 171 GLY B C 1
ATOM 3303 O O . GLY B 1 171 ? 7.652 16 -3.414 1 94.94 171 GLY B O 1
ATOM 3304 N N . GLY B 1 172 ? 9.297 15.133 -2.197 1 93.19 172 GLY B N 1
ATOM 3305 C CA . GLY B 1 172 ? 8.938 15.898 -1.015 1 93.19 172 GLY B CA 1
ATOM 3306 C C . GLY B 1 172 ? 9.078 17.391 -1.209 1 93.19 172 GLY B C 1
ATOM 3307 O O . GLY B 1 172 ? 8.242 18.172 -0.729 1 93.19 172 GLY B O 1
ATOM 3308 N N . ILE B 1 173 ? 10.109 17.75 -1.878 1 92.75 173 ILE B N 1
ATOM 3309 C CA . ILE B 1 173 ? 10.352 19.156 -2.129 1 92.75 173 ILE B CA 1
ATOM 3310 C C . ILE B 1 173 ? 9.312 19.703 -3.107 1 92.75 173 ILE B C 1
ATOM 3312 O O . ILE B 1 173 ? 8.797 20.812 -2.93 1 92.75 173 ILE B O 1
ATOM 3316 N N . TRP B 1 174 ? 8.984 18.906 -4.008 1 93.38 174 TRP B N 1
ATOM 3317 C CA . TRP B 1 174 ? 8.062 19.312 -5.066 1 93.38 174 TRP B CA 1
ATOM 3318 C C . TRP B 1 174 ? 6.625 19.328 -4.559 1 93.38 174 TRP B C 1
ATOM 3320 O O . TRP B 1 174 ? 5.852 20.234 -4.91 1 93.38 174 TRP B O 1
ATOM 3330 N N . ALA B 1 175 ? 6.266 18.406 -3.766 1 91.44 175 ALA B N 1
ATOM 3331 C CA . ALA B 1 175 ? 4.887 18.219 -3.312 1 91.44 175 ALA B CA 1
ATOM 3332 C C . ALA B 1 175 ? 4.496 19.297 -2.305 1 91.44 175 ALA B C 1
ATOM 3334 O O . ALA B 1 175 ? 5.293 19.656 -1.438 1 91.44 175 ALA B O 1
ATOM 3335 N N . GLU B 1 176 ? 3.25 19.734 -2.424 1 87.5 176 GLU B N 1
ATOM 3336 C CA . GLU B 1 176 ? 2.727 20.734 -1.495 1 87.5 176 GLU B CA 1
ATOM 3337 C C . GLU B 1 176 ? 1.682 20.125 -0.563 1 87.5 176 GLU B C 1
ATOM 3339 O O . GLU B 1 176 ? 1.45 20.641 0.535 1 87.5 176 GLU B O 1
ATOM 3344 N N . LYS B 1 177 ? 1.113 19.109 -1.121 1 83.62 177 LYS B N 1
ATOM 3345 C CA . LYS B 1 177 ? 0.075 18.422 -0.36 1 83.62 177 LYS B CA 1
ATOM 3346 C C . LYS B 1 177 ? 0.303 16.922 -0.361 1 83.62 177 LYS B C 1
ATOM 3348 O O . LYS B 1 177 ? 1.083 16.406 -1.165 1 83.62 177 LYS B O 1
ATOM 3353 N N . PHE B 1 178 ? -0.359 16.344 0.451 1 78.69 178 PHE B N 1
ATOM 3354 C CA . PHE B 1 178 ? -0.223 14.898 0.583 1 78.69 178 PHE B CA 1
ATOM 3355 C C . PHE B 1 178 ? -0.691 14.195 -0.684 1 78.69 178 PHE B C 1
ATOM 3357 O O . PHE B 1 178 ? -0.157 13.148 -1.05 1 78.69 178 PHE B O 1
ATOM 3364 N N . ASP B 1 179 ? -1.603 14.836 -1.348 1 81.12 179 ASP B N 1
ATOM 3365 C CA . ASP B 1 179 ? -2.123 14.203 -2.559 1 81.12 179 ASP B CA 1
ATOM 3366 C C . ASP B 1 179 ? -1.075 14.203 -3.67 1 81.12 179 ASP B C 1
ATOM 3368 O O . ASP B 1 179 ? -1.035 13.281 -4.488 1 81.12 179 ASP B O 1
ATOM 3372 N N . HIS B 1 180 ? -0.251 15.203 -3.645 1 86.75 180 HIS B N 1
ATOM 3373 C CA . HIS B 1 180 ? 0.842 15.227 -4.609 1 86.75 180 HIS B CA 1
ATOM 3374 C C . HIS B 1 180 ? 1.8 14.062 -4.395 1 86.75 180 HIS B C 1
ATOM 3376 O O . HIS B 1 180 ? 2.189 13.391 -5.352 1 86.75 180 HIS B O 1
ATOM 3382 N N . MET B 1 181 ? 2.088 13.906 -3.146 1 87.56 181 MET B N 1
ATOM 3383 C CA . MET B 1 181 ? 3.018 12.828 -2.822 1 87.56 181 MET B CA 1
ATOM 3384 C C . MET B 1 181 ? 2.396 11.461 -3.109 1 87.56 181 MET B C 1
ATOM 3386 O O . MET B 1 181 ? 3.082 10.547 -3.568 1 87.56 181 MET B O 1
ATOM 3390 N N . ALA B 1 182 ? 1.162 11.336 -2.834 1 85.31 182 ALA B N 1
ATOM 3391 C CA . ALA B 1 182 ? 0.444 10.102 -3.137 1 85.31 182 ALA B CA 1
ATOM 3392 C C . ALA B 1 182 ? 0.481 9.805 -4.633 1 85.31 182 ALA B C 1
ATOM 3394 O O . ALA B 1 182 ? 0.631 8.648 -5.035 1 85.31 182 ALA B O 1
ATOM 3395 N N . ALA B 1 183 ? 0.37 10.828 -5.391 1 87.31 183 ALA B N 1
ATOM 3396 C CA . ALA B 1 183 ? 0.44 10.664 -6.84 1 87.31 183 ALA B CA 1
ATOM 3397 C C . ALA B 1 183 ? 1.801 10.117 -7.266 1 87.31 183 ALA B C 1
ATOM 3399 O O . ALA B 1 183 ? 1.881 9.195 -8.086 1 87.31 183 ALA B O 1
ATOM 3400 N N . VAL B 1 184 ? 2.797 10.688 -6.695 1 91.25 184 VAL B N 1
ATOM 3401 C CA . VAL B 1 184 ? 4.145 10.234 -7.02 1 91.25 184 VAL B CA 1
ATOM 3402 C C . VAL B 1 184 ? 4.309 8.766 -6.625 1 91.25 184 VAL B C 1
ATOM 3404 O O . VAL B 1 184 ? 4.816 7.961 -7.406 1 91.25 184 VAL B O 1
ATOM 3407 N N . THR B 1 185 ? 3.879 8.469 -5.461 1 92.12 185 THR B N 1
ATOM 3408 C CA . THR B 1 185 ? 3.992 7.105 -4.961 1 92.12 185 THR B CA 1
ATOM 3409 C C . THR B 1 185 ? 3.219 6.137 -5.852 1 92.12 185 THR B C 1
ATOM 3411 O O . THR B 1 185 ? 3.77 5.137 -6.312 1 92.12 185 THR B O 1
ATOM 3414 N N . ASN B 1 186 ? 2.07 6.484 -6.266 1 90.19 186 ASN B N 1
ATOM 3415 C CA . ASN B 1 186 ? 1.158 5.547 -6.906 1 90.19 186 ASN B CA 1
ATOM 3416 C C . ASN B 1 186 ? 1.394 5.477 -8.414 1 90.19 186 ASN B C 1
ATOM 3418 O O . ASN B 1 186 ? 1.16 4.441 -9.039 1 90.19 186 ASN B O 1
ATOM 3422 N N . PHE B 1 187 ? 1.915 6.551 -8.938 1 91.06 187 PHE B N 1
ATOM 3423 C CA . PHE B 1 187 ? 2.01 6.562 -10.391 1 91.06 187 PHE B CA 1
ATOM 3424 C C . PHE B 1 187 ? 3.459 6.418 -10.844 1 91.06 187 PHE B C 1
ATOM 3426 O O . PHE B 1 187 ? 3.727 6.18 -12.023 1 91.06 187 PHE B O 1
ATOM 3433 N N . ILE B 1 188 ? 4.316 6.551 -9.922 1 91.12 188 ILE B N 1
ATOM 3434 C CA . ILE B 1 188 ? 5.719 6.43 -10.312 1 91.12 188 ILE B CA 1
ATOM 3435 C C . ILE B 1 188 ? 6.367 5.266 -9.57 1 91.12 188 ILE B C 1
ATOM 3437 O O . ILE B 1 188 ? 6.707 4.246 -10.172 1 91.12 188 ILE B O 1
ATOM 3441 N N . VAL B 1 189 ? 6.324 5.324 -8.305 1 92.44 189 VAL B N 1
ATOM 3442 C CA . VAL B 1 189 ? 7.082 4.375 -7.496 1 92.44 189 VAL B CA 1
ATOM 3443 C C . VAL B 1 189 ? 6.453 2.99 -7.598 1 92.44 189 VAL B C 1
ATOM 3445 O O . VAL B 1 189 ? 7.141 2.01 -7.895 1 92.44 189 VAL B O 1
ATOM 3448 N N . THR B 1 190 ? 5.164 2.941 -7.48 1 91.38 190 THR B N 1
ATOM 3449 C CA . THR B 1 190 ? 4.484 1.652 -7.426 1 91.38 190 THR B CA 1
ATOM 3450 C C . THR B 1 190 ? 4.555 0.943 -8.773 1 91.38 190 THR B C 1
ATOM 3452 O O . THR B 1 190 ? 5.016 -0.197 -8.859 1 91.38 190 THR B O 1
ATOM 3455 N N . PRO B 1 191 ? 4.246 1.599 -9.82 1 89.62 191 PRO B N 1
ATOM 3456 C CA . PRO B 1 191 ? 4.355 0.908 -11.102 1 89.62 191 PRO B CA 1
ATOM 3457 C C . PRO B 1 191 ? 5.781 0.454 -11.414 1 89.62 191 PRO B C 1
ATOM 3459 O O . PRO B 1 191 ? 5.984 -0.659 -11.906 1 89.62 191 PRO B O 1
ATOM 3462 N N . LEU B 1 192 ? 6.703 1.284 -11.109 1 89.88 192 LEU B N 1
ATOM 3463 C CA . LEU B 1 192 ? 8.094 0.919 -11.375 1 89.88 192 LEU B CA 1
ATOM 3464 C C . LEU B 1 192 ? 8.508 -0.274 -10.516 1 89.88 192 LEU B C 1
ATOM 3466 O O . LEU B 1 192 ? 9.281 -1.124 -10.969 1 89.88 192 LEU B O 1
ATOM 3470 N N . SER B 1 193 ? 8.008 -0.3 -9.328 1 89.81 193 SER B N 1
ATOM 3471 C CA . SER B 1 193 ? 8.32 -1.409 -8.438 1 89.81 193 SER B CA 1
ATOM 3472 C C . SER B 1 193 ? 7.727 -2.717 -8.945 1 89.81 193 SER B C 1
ATOM 3474 O O . SER B 1 193 ? 8.391 -3.756 -8.93 1 89.81 193 SER B O 1
ATOM 3476 N N . PHE B 1 194 ? 6.551 -2.658 -9.438 1 86.62 194 PHE B N 1
ATOM 3477 C CA . PHE B 1 194 ? 5.867 -3.863 -9.898 1 86.62 194 PHE B CA 1
ATOM 3478 C C . PHE B 1 194 ? 6.426 -4.324 -11.234 1 86.62 194 PHE B C 1
ATOM 3480 O O . PHE B 1 194 ? 6.414 -5.52 -11.539 1 86.62 194 PHE B O 1
ATOM 3487 N N . LEU B 1 195 ? 6.941 -3.4 -11.961 1 84.56 195 LEU B N 1
ATOM 3488 C CA . LEU B 1 195 ? 7.488 -3.738 -13.266 1 84.56 195 LEU B CA 1
ATOM 3489 C C . LEU B 1 195 ? 8.992 -3.955 -13.188 1 84.56 195 LEU B C 1
ATOM 3491 O O . LEU B 1 195 ? 9.695 -3.871 -14.203 1 84.56 195 LEU B O 1
ATOM 3495 N N . SER B 1 196 ? 9.539 -4.223 -12.023 1 87.44 196 SER B N 1
ATOM 3496 C CA . SER B 1 196 ? 10.977 -4.266 -11.797 1 87.44 196 SER B CA 1
ATOM 3497 C C . SER B 1 196 ? 11.516 -5.688 -11.93 1 87.44 196 SER B C 1
ATOM 3499 O O . SER B 1 196 ? 12.719 -5.922 -11.789 1 87.44 196 SER B O 1
ATOM 3501 N N . GLY B 1 197 ? 10.75 -6.684 -12.117 1 84.12 197 GLY B N 1
ATOM 3502 C CA . GLY B 1 197 ? 11.188 -8.07 -12.211 1 84.12 197 GLY B CA 1
ATOM 3503 C C . GLY B 1 197 ? 11.242 -8.773 -10.875 1 84.12 197 GLY B C 1
ATOM 3504 O O . GLY B 1 197 ? 11.93 -9.781 -10.719 1 84.12 197 GLY B O 1
ATOM 3505 N N . THR B 1 198 ? 10.625 -8.211 -9.93 1 87.44 198 THR B N 1
ATOM 3506 C CA . THR B 1 198 ? 10.562 -8.82 -8.602 1 87.44 198 THR B CA 1
ATOM 3507 C C . THR B 1 198 ? 9.844 -10.164 -8.664 1 87.44 198 THR B C 1
ATOM 3509 O O . THR B 1 198 ? 10.242 -11.125 -8 1 87.44 198 THR B O 1
ATOM 3512 N N . PHE B 1 199 ? 8.891 -10.219 -9.555 1 85.44 199 PHE B N 1
ATOM 3513 C CA . PHE B 1 199 ? 7.984 -11.359 -9.516 1 85.44 199 PHE B CA 1
ATOM 3514 C C . PHE B 1 199 ? 8.148 -12.219 -10.766 1 85.44 199 PHE B C 1
ATOM 3516 O O . PHE B 1 199 ? 7.512 -13.273 -10.891 1 85.44 199 PHE B O 1
ATOM 3523 N N . TYR B 1 200 ? 8.938 -11.758 -11.641 1 82.31 200 TYR B N 1
ATOM 3524 C CA . TYR B 1 200 ? 9.07 -12.453 -12.914 1 82.31 200 TYR B CA 1
ATOM 3525 C C . TYR B 1 200 ? 10.461 -12.234 -13.516 1 82.31 200 TYR B C 1
ATOM 3527 O O . TYR B 1 200 ? 11.188 -11.328 -13.102 1 82.31 200 TYR B O 1
ATOM 3535 N N . THR B 1 201 ? 10.703 -13.109 -14.375 1 80.69 201 THR B N 1
ATOM 3536 C CA . THR B 1 201 ? 11.922 -12.93 -15.148 1 80.69 201 THR B CA 1
ATOM 3537 C C . THR B 1 201 ? 11.633 -12.188 -16.453 1 80.69 201 THR B C 1
ATOM 3539 O O . THR B 1 201 ? 10.508 -12.219 -16.953 1 80.69 201 THR B O 1
ATOM 3542 N N . ILE B 1 202 ? 12.586 -11.492 -16.859 1 77.44 202 ILE B N 1
ATOM 3543 C CA . ILE B 1 202 ? 12.43 -10.672 -18.047 1 77.44 202 ILE B CA 1
ATOM 3544 C C . ILE B 1 202 ? 12.039 -11.555 -19.234 1 77.44 202 ILE B C 1
ATOM 3546 O O . ILE B 1 202 ? 11.344 -11.109 -20.156 1 77.44 202 ILE B O 1
ATOM 3550 N N . ASP B 1 203 ? 12.383 -12.758 -19.219 1 75.25 203 ASP B N 1
ATOM 3551 C CA . ASP B 1 203 ? 12.117 -13.664 -20.328 1 75.25 203 ASP B CA 1
ATOM 3552 C C . ASP B 1 203 ? 10.641 -14.078 -20.359 1 75.25 203 ASP B C 1
ATOM 3554 O O . ASP B 1 203 ? 10.141 -14.531 -21.391 1 75.25 203 ASP B O 1
ATOM 3558 N N . SER B 1 204 ? 9.969 -13.922 -19.297 1 74.75 204 SER B N 1
ATOM 3559 C CA . SER B 1 204 ? 8.57 -14.328 -19.219 1 74.75 204 SER B CA 1
ATOM 3560 C C . SER B 1 204 ? 7.641 -13.18 -19.609 1 74.75 204 SER B C 1
ATOM 3562 O O . SER B 1 204 ? 6.426 -13.367 -19.703 1 74.75 204 SER B O 1
ATOM 3564 N N . VAL B 1 205 ? 8.258 -12.055 -19.891 1 76.06 205 VAL B N 1
ATOM 3565 C CA . VAL B 1 205 ? 7.453 -10.867 -20.172 1 76.06 205 VAL B CA 1
ATOM 3566 C C . VAL B 1 205 ? 7.352 -10.648 -21.672 1 76.06 205 VAL B C 1
ATOM 3568 O O . VAL B 1 205 ? 8.32 -10.859 -22.406 1 76.06 205 VAL B O 1
ATOM 3571 N N . PRO B 1 206 ? 6.113 -10.227 -22.094 1 77.94 206 PRO B N 1
ATOM 3572 C CA . PRO B 1 206 ? 5.98 -9.898 -23.516 1 77.94 206 PRO B CA 1
ATOM 3573 C C . PRO B 1 206 ? 6.969 -8.82 -23.969 1 77.94 206 PRO B C 1
ATOM 3575 O O . PRO B 1 206 ? 7.414 -8.008 -23.156 1 77.94 206 PRO B O 1
ATOM 3578 N N . PRO B 1 207 ? 7.219 -8.781 -25.188 1 78.25 207 PRO B N 1
ATOM 3579 C CA . PRO B 1 207 ? 8.25 -7.887 -25.719 1 78.25 207 PRO B CA 1
ATOM 3580 C C . PRO B 1 207 ? 7.977 -6.418 -25.422 1 78.25 207 PRO B C 1
ATOM 3582 O O . PRO B 1 207 ? 8.898 -5.66 -25.125 1 78.25 207 PRO B O 1
ATOM 3585 N N . ALA B 1 208 ? 6.762 -6.027 -25.516 1 76.69 208 ALA B N 1
ATOM 3586 C CA . ALA B 1 208 ? 6.426 -4.629 -25.266 1 76.69 208 ALA B CA 1
ATOM 3587 C C . ALA B 1 208 ? 6.805 -4.227 -23.844 1 76.69 208 ALA B C 1
ATOM 3589 O O . ALA B 1 208 ? 7.273 -3.109 -23.609 1 76.69 208 ALA B O 1
ATOM 3590 N N . PHE B 1 209 ? 6.738 -5.137 -22.953 1 77.44 209 PHE B N 1
ATOM 3591 C CA . PHE B 1 209 ? 7.031 -4.84 -21.562 1 77.44 209 PHE B CA 1
ATOM 3592 C C . PHE B 1 209 ? 8.516 -5.039 -21.266 1 77.44 209 PHE B C 1
ATOM 3594 O O . PHE B 1 209 ? 9.039 -4.488 -20.297 1 77.44 209 PHE B O 1
ATOM 3601 N N . ARG B 1 210 ? 9.078 -5.793 -22.125 1 80.06 210 ARG B N 1
ATOM 3602 C CA . ARG B 1 210 ? 10.508 -6.035 -21.969 1 80.06 210 ARG B CA 1
ATOM 3603 C C . ARG B 1 210 ? 11.305 -4.746 -22.125 1 80.06 210 ARG B C 1
ATOM 3605 O O . ARG B 1 210 ? 12.242 -4.488 -21.375 1 80.06 210 ARG B O 1
ATOM 3612 N N . PHE B 1 211 ? 10.844 -3.986 -23.062 1 78.94 211 PHE B N 1
ATOM 3613 C CA . PHE B 1 211 ? 11.508 -2.713 -23.312 1 78.94 211 PHE B CA 1
ATOM 3614 C C . PHE B 1 211 ? 11.328 -1.767 -22.141 1 78.94 211 PHE B C 1
ATOM 3616 O O . PHE B 1 211 ? 12.281 -1.128 -21.703 1 78.94 211 PHE B O 1
ATOM 3623 N N . ILE B 1 212 ? 10.25 -1.722 -21.562 1 80 212 ILE B N 1
ATOM 3624 C CA . ILE B 1 212 ? 9.938 -0.846 -20.438 1 80 212 ILE B CA 1
ATOM 3625 C C . ILE B 1 212 ? 10.719 -1.289 -19.203 1 80 212 ILE B C 1
ATOM 3627 O O . ILE B 1 212 ? 11.219 -0.455 -18.438 1 80 212 ILE B O 1
ATOM 3631 N N . ALA B 1 213 ? 10.836 -2.492 -19.109 1 78.94 213 ALA B N 1
ATOM 3632 C CA . ALA B 1 213 ? 11.57 -3.041 -17.984 1 78.94 213 ALA B CA 1
ATOM 3633 C C . ALA B 1 213 ? 13.047 -2.646 -18.031 1 78.94 213 ALA B C 1
ATOM 3635 O O . ALA B 1 213 ? 13.648 -2.336 -17 1 78.94 213 ALA B O 1
ATOM 3636 N N . HIS B 1 214 ? 13.516 -2.557 -19.234 1 81.06 214 HIS B N 1
ATOM 3637 C CA . HIS B 1 214 ? 14.93 -2.246 -19.391 1 81.06 214 HIS B CA 1
ATOM 3638 C C . HIS B 1 214 ? 15.195 -0.764 -19.141 1 81.06 214 HIS B C 1
ATOM 3640 O O . HIS B 1 214 ? 16.328 -0.374 -18.844 1 81.06 214 HIS B O 1
ATOM 3646 N N . LEU B 1 215 ? 14.18 -0.043 -19.234 1 84.19 215 LEU B N 1
ATOM 3647 C CA . LEU B 1 215 ? 14.32 1.387 -18.984 1 84.19 215 LEU B CA 1
ATOM 3648 C C . LEU B 1 215 ? 14.117 1.704 -17.516 1 84.19 215 LEU B C 1
ATOM 3650 O O . LEU B 1 215 ? 14.445 2.803 -17.062 1 84.19 215 LEU B O 1
ATOM 3654 N N . ASN B 1 216 ? 13.703 0.752 -16.781 1 88 216 ASN B N 1
ATOM 3655 C CA . ASN B 1 216 ? 13.375 0.912 -15.367 1 88 216 ASN B CA 1
ATOM 3656 C C . ASN B 1 216 ? 14.594 0.657 -14.477 1 88 216 ASN B C 1
ATOM 3658 O O . ASN B 1 216 ? 15.062 -0.477 -14.375 1 88 216 ASN B O 1
ATOM 3662 N N . PRO B 1 217 ? 15.039 1.706 -13.82 1 89.06 217 PRO B N 1
ATOM 3663 C CA . PRO B 1 217 ? 16.188 1.48 -12.945 1 89.06 217 PRO B CA 1
ATOM 3664 C C . PRO B 1 217 ? 15.906 0.474 -11.836 1 89.06 217 PRO B C 1
ATOM 3666 O O . PRO B 1 217 ? 16.828 -0.127 -11.281 1 89.06 217 PRO B O 1
ATOM 3669 N N . PHE B 1 218 ? 14.688 0.234 -11.555 1 91.25 218 PHE B N 1
ATOM 3670 C CA . PHE B 1 218 ? 14.312 -0.712 -10.516 1 91.25 218 PHE B CA 1
ATOM 3671 C C . PHE B 1 218 ? 14.672 -2.137 -10.914 1 91.25 218 PHE B C 1
ATOM 3673 O O . PHE B 1 218 ? 15.008 -2.963 -10.062 1 91.25 218 PHE B O 1
ATOM 3680 N N . PHE B 1 219 ? 14.664 -2.33 -12.172 1 91.19 219 PHE B N 1
ATOM 3681 C CA . PHE B 1 219 ? 15 -3.654 -12.688 1 91.19 219 PHE B CA 1
ATOM 3682 C C . PHE B 1 219 ? 16.453 -4.004 -12.367 1 91.19 219 PHE B C 1
ATOM 3684 O O . PHE B 1 219 ? 16.75 -5.129 -11.961 1 91.19 219 PHE B O 1
ATOM 3691 N N . TYR B 1 220 ? 17.25 -3.076 -12.375 1 91.38 220 TYR B N 1
ATOM 3692 C CA . TYR B 1 220 ? 18.688 -3.328 -12.266 1 91.38 220 TYR B CA 1
ATOM 3693 C C . TYR B 1 220 ? 19.078 -3.561 -10.812 1 91.38 220 TYR B C 1
ATOM 3695 O O . TYR B 1 220 ? 19.938 -4.406 -10.523 1 91.38 220 TYR B O 1
ATOM 3703 N N . PHE B 1 221 ? 18.469 -2.811 -9.93 1 91.94 221 PHE B N 1
ATOM 3704 C CA . PHE B 1 221 ? 18.922 -3.059 -8.555 1 91.94 221 PHE B CA 1
ATOM 3705 C C . PHE B 1 221 ? 18.266 -4.32 -8 1 91.94 221 PHE B C 1
ATOM 3707 O O . PHE B 1 221 ? 18.859 -5.008 -7.164 1 91.94 221 PHE B O 1
ATOM 3714 N N . ILE B 1 222 ? 17.156 -4.676 -8.578 1 92.88 222 ILE B N 1
ATOM 3715 C CA . ILE B 1 222 ? 16.562 -5.93 -8.141 1 92.88 222 ILE B CA 1
ATOM 3716 C C . ILE B 1 222 ? 17.344 -7.105 -8.703 1 92.88 222 ILE B C 1
ATOM 3718 O O . ILE B 1 222 ? 17.656 -8.062 -7.988 1 92.88 222 ILE B O 1
ATOM 3722 N N . ASP B 1 223 ? 17.703 -7.004 -9.984 1 92.25 223 ASP B N 1
ATOM 3723 C CA . ASP B 1 223 ? 18.469 -8.07 -10.633 1 92.25 223 ASP B CA 1
ATOM 3724 C C . ASP B 1 223 ? 19.828 -8.258 -9.969 1 92.25 223 ASP B C 1
ATOM 3726 O O . ASP B 1 223 ? 20.25 -9.383 -9.688 1 92.25 223 ASP B O 1
ATOM 3730 N N . GLY B 1 224 ? 20.453 -7.164 -9.742 1 93.19 224 GLY B N 1
ATOM 3731 C CA . GLY B 1 224 ? 21.75 -7.238 -9.102 1 93.19 224 GLY B CA 1
ATOM 3732 C C . GLY B 1 224 ? 21.688 -7.762 -7.68 1 93.19 224 GLY B C 1
ATOM 3733 O O . GLY B 1 224 ? 22.547 -8.539 -7.258 1 93.19 224 GLY B O 1
ATOM 3734 N N . PHE B 1 225 ? 20.719 -7.336 -6.996 1 95.12 225 PHE B N 1
ATOM 3735 C CA . PHE B 1 225 ? 20.516 -7.789 -5.625 1 95.12 225 PHE B CA 1
ATOM 3736 C C . PHE B 1 225 ? 20.219 -9.281 -5.586 1 95.12 225 PHE B C 1
ATOM 3738 O O . PHE B 1 225 ? 20.797 -10.016 -4.773 1 95.12 225 PHE B O 1
ATOM 3745 N N . ARG B 1 226 ? 19.391 -9.711 -6.434 1 93.44 226 ARG B N 1
ATOM 3746 C CA . ARG B 1 226 ? 19.031 -11.125 -6.504 1 93.44 226 ARG B CA 1
ATOM 3747 C C . ARG B 1 226 ? 20.25 -11.969 -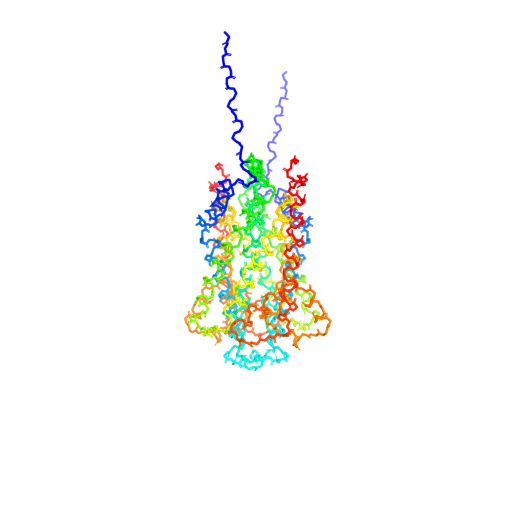6.887 1 93.44 226 ARG B C 1
ATOM 3749 O O . ARG B 1 226 ? 20.438 -13.07 -6.363 1 93.44 226 ARG B O 1
ATOM 3756 N N . TYR B 1 227 ? 21 -11.461 -7.816 1 92.81 227 TYR B N 1
ATOM 3757 C CA . TYR B 1 227 ? 22.219 -12.156 -8.203 1 92.81 227 TYR B CA 1
ATOM 3758 C C . TYR B 1 227 ? 23.094 -12.445 -6.98 1 92.81 227 TYR B C 1
ATOM 3760 O O . TYR B 1 227 ? 23.734 -13.5 -6.902 1 92.81 227 TYR B O 1
ATOM 3768 N N . GLY B 1 228 ? 23.078 -11.57 -6.09 1 93.5 228 GLY B N 1
ATOM 3769 C CA . GLY B 1 228 ? 23.875 -11.742 -4.891 1 93.5 228 GLY B CA 1
ATOM 3770 C C . GLY B 1 228 ? 23.453 -12.938 -4.055 1 93.5 228 GLY B C 1
ATOM 3771 O O . GLY B 1 228 ? 24.266 -13.508 -3.318 1 93.5 228 GLY B O 1
ATOM 3772 N N . PHE B 1 229 ? 22.234 -13.336 -4.195 1 92.81 229 PHE B N 1
ATOM 3773 C CA . PHE B 1 229 ? 21.719 -14.43 -3.389 1 92.81 229 PHE B CA 1
ATOM 3774 C C . PHE B 1 229 ? 21.719 -15.734 -4.176 1 92.81 229 PHE B C 1
ATOM 3776 O O . PHE B 1 229 ? 22.156 -16.766 -3.674 1 92.81 229 PHE B O 1
ATOM 3783 N N . ILE B 1 230 ? 21.281 -15.719 -5.418 1 87.94 230 ILE B N 1
ATOM 3784 C CA . ILE B 1 230 ? 21 -16.969 -6.129 1 87.94 230 ILE B CA 1
ATOM 3785 C C . ILE B 1 230 ? 22.047 -17.188 -7.215 1 87.94 230 ILE B C 1
ATOM 3787 O O . ILE B 1 230 ? 22.141 -18.281 -7.781 1 87.94 230 ILE B O 1
ATOM 3791 N N . GLY B 1 231 ? 22.781 -16.25 -7.516 1 86.31 231 GLY B N 1
ATOM 3792 C CA . GLY B 1 231 ? 23.859 -16.391 -8.477 1 86.31 231 GLY B CA 1
ATOM 3793 C C . GLY B 1 231 ? 23.375 -16.375 -9.914 1 86.31 231 GLY B C 1
ATOM 3794 O O . GLY B 1 231 ? 24.141 -16.688 -10.836 1 86.31 231 GLY B O 1
ATOM 3795 N N . GLN B 1 232 ? 22.109 -16.094 -10.086 1 82 232 GLN B N 1
ATOM 3796 C CA . GLN B 1 232 ? 21.547 -15.992 -11.43 1 82 232 GLN B CA 1
ATOM 3797 C C . GLN B 1 232 ? 21.156 -14.555 -11.758 1 82 232 GLN B C 1
ATOM 3799 O O . GLN B 1 232 ? 20.656 -13.828 -10.891 1 82 232 GLN B O 1
ATOM 3804 N N . THR B 1 233 ? 21.641 -14.164 -12.984 1 76.62 233 THR B N 1
ATOM 3805 C CA . THR B 1 233 ? 21.328 -12.805 -13.398 1 76.62 233 THR B CA 1
ATOM 3806 C C . THR B 1 233 ? 20.625 -12.797 -14.75 1 76.62 233 THR B C 1
ATOM 3808 O O . THR B 1 233 ? 20.766 -13.734 -15.531 1 76.62 233 THR B O 1
ATOM 3811 N N . ASP B 1 234 ? 19.828 -11.766 -14.93 1 73.31 234 ASP B N 1
ATOM 3812 C CA . ASP B 1 234 ? 19.219 -11.555 -16.234 1 73.31 234 ASP B CA 1
ATOM 3813 C C . ASP B 1 234 ? 20.172 -10.812 -17.172 1 73.31 234 ASP B C 1
ATOM 3815 O O . ASP B 1 234 ? 19.734 -10.203 -18.156 1 73.31 234 ASP B O 1
ATOM 3819 N N . GLY B 1 235 ? 21.438 -10.898 -16.906 1 64.94 235 GLY B N 1
ATOM 3820 C CA . GLY B 1 235 ? 22.469 -10.438 -17.812 1 64.94 235 GLY B CA 1
ATOM 3821 C C . GLY B 1 235 ? 22.719 -8.945 -17.719 1 64.94 235 GLY B C 1
ATOM 3822 O O . GLY B 1 235 ? 23.266 -8.336 -18.656 1 64.94 235 GLY B O 1
ATOM 3823 N N . THR B 1 236 ? 22.5 -8.383 -16.703 1 73.19 236 THR B N 1
ATOM 3824 C CA . THR B 1 236 ? 22.547 -6.926 -16.719 1 73.19 236 THR B CA 1
ATOM 3825 C C . THR B 1 236 ? 23.375 -6.406 -15.547 1 73.19 236 THR B C 1
ATOM 3827 O O . THR B 1 236 ? 23.172 -5.285 -15.078 1 73.19 236 THR B O 1
ATOM 3830 N N . LEU B 1 237 ? 24.453 -7.164 -15.172 1 83.06 237 LEU B N 1
ATOM 3831 C CA . LEU B 1 237 ? 25.094 -6.77 -13.93 1 83.06 237 LEU B CA 1
ATOM 3832 C C . LEU B 1 237 ? 25.891 -5.484 -14.117 1 83.06 237 LEU B C 1
ATOM 3834 O O . LEU B 1 237 ? 25.688 -4.508 -13.398 1 83.06 237 LEU B O 1
ATOM 3838 N N . THR B 1 238 ? 26.766 -5.504 -15.148 1 86.75 238 THR B N 1
ATOM 3839 C CA . THR B 1 238 ? 27.578 -4.316 -15.391 1 86.75 238 THR B CA 1
ATOM 3840 C C . THR B 1 238 ? 26.703 -3.135 -15.797 1 86.75 238 THR B C 1
ATOM 3842 O O . THR B 1 238 ? 26.875 -2.021 -15.297 1 86.75 238 THR B O 1
ATOM 3845 N N . THR B 1 239 ? 25.828 -3.404 -16.672 1 87.88 239 THR B N 1
ATOM 3846 C CA . THR B 1 239 ? 24.891 -2.363 -17.094 1 87.88 239 THR B CA 1
ATOM 3847 C C . THR B 1 239 ? 24.094 -1.849 -15.898 1 87.88 239 THR B C 1
ATOM 3849 O O . THR B 1 239 ? 23.812 -0.65 -15.797 1 87.88 239 THR B O 1
ATOM 3852 N N . GLY B 1 240 ? 23.812 -2.73 -14.992 1 89.44 240 GLY B N 1
ATOM 3853 C CA . GLY B 1 240 ? 23.062 -2.348 -13.805 1 89.44 240 GLY B CA 1
ATOM 3854 C C . GLY B 1 240 ? 23.828 -1.414 -12.883 1 89.44 240 GLY B C 1
ATOM 3855 O O . GLY B 1 240 ? 23.281 -0.421 -12.406 1 89.44 240 GLY B O 1
ATOM 3856 N N . ILE B 1 241 ? 25.047 -1.729 -12.742 1 92.56 241 ILE B N 1
ATOM 3857 C CA . ILE B 1 241 ? 25.891 -0.901 -11.883 1 92.56 241 ILE B CA 1
ATOM 3858 C C . ILE B 1 241 ? 26.016 0.498 -12.484 1 92.56 241 ILE B C 1
ATOM 3860 O O . ILE B 1 241 ? 25.922 1.498 -11.766 1 92.56 241 ILE B O 1
ATOM 3864 N N . LEU B 1 242 ? 26.156 0.528 -13.758 1 93.38 242 LEU B N 1
ATOM 3865 C CA . LEU B 1 242 ? 26.328 1.809 -14.438 1 93.38 242 LEU B CA 1
ATOM 3866 C C . LEU B 1 242 ? 25.047 2.625 -14.383 1 93.38 242 LEU B C 1
ATOM 3868 O O . LEU B 1 242 ? 25.078 3.828 -14.109 1 93.38 242 LEU B O 1
ATOM 3872 N N . VAL B 1 243 ? 23.984 2.016 -14.609 1 91.94 243 VAL B N 1
ATOM 3873 C CA . VAL B 1 243 ? 22.688 2.695 -14.617 1 91.94 243 VAL B CA 1
ATOM 3874 C C . VAL B 1 243 ? 22.359 3.184 -13.211 1 91.94 243 VAL B C 1
ATOM 3876 O O . VAL B 1 243 ? 21.906 4.32 -13.031 1 91.94 243 VAL B O 1
ATOM 3879 N N . MET B 1 244 ? 22.609 2.363 -12.25 1 93.19 244 MET B N 1
ATOM 3880 C CA . MET B 1 244 ? 22.281 2.729 -10.875 1 93.19 244 MET B CA 1
ATOM 3881 C C . MET B 1 244 ? 23.172 3.881 -10.398 1 93.19 244 MET B C 1
ATOM 3883 O O . MET B 1 244 ? 22.672 4.824 -9.781 1 93.19 244 MET B O 1
ATOM 3887 N N . THR B 1 245 ? 24.406 3.734 -10.703 1 95.62 245 THR B N 1
ATOM 3888 C CA . THR B 1 245 ? 25.328 4.793 -10.312 1 95.62 245 THR B CA 1
ATOM 3889 C C . THR B 1 245 ? 25 6.094 -11.039 1 95.62 245 THR B C 1
ATOM 3891 O O . THR B 1 245 ? 24.969 7.164 -10.438 1 95.62 245 THR B O 1
ATOM 3894 N N . GLY B 1 246 ? 24.766 5.961 -12.32 1 96.44 246 GLY B N 1
ATOM 3895 C CA . GLY B 1 246 ? 24.406 7.129 -13.102 1 96.44 246 GLY B CA 1
ATOM 3896 C C . GLY B 1 246 ? 23.109 7.77 -12.633 1 96.44 246 GLY B C 1
ATOM 3897 O O . GLY B 1 246 ? 23.031 8.992 -12.492 1 96.44 246 GLY B O 1
ATOM 3898 N N . ALA B 1 247 ? 22.141 6.988 -12.359 1 95.88 247 ALA B N 1
ATOM 3899 C CA . ALA B 1 247 ? 20.859 7.496 -11.898 1 95.88 247 ALA B CA 1
ATOM 3900 C C . ALA B 1 247 ? 21 8.195 -10.547 1 95.88 247 ALA B C 1
ATOM 3902 O O . ALA B 1 247 ? 20.391 9.25 -10.328 1 95.88 247 ALA B O 1
ATOM 3903 N N . ASN B 1 248 ? 21.734 7.625 -9.703 1 97.44 248 ASN B N 1
ATOM 3904 C CA . ASN B 1 248 ? 21.969 8.242 -8.398 1 97.44 248 ASN B CA 1
ATOM 3905 C C . ASN B 1 248 ? 22.656 9.594 -8.539 1 97.44 248 ASN B C 1
ATOM 3907 O O . ASN B 1 248 ? 22.297 10.555 -7.855 1 97.44 248 ASN B O 1
ATOM 3911 N N . LEU B 1 249 ? 23.625 9.672 -9.398 1 97.62 249 LEU B N 1
ATOM 3912 C CA . LEU B 1 249 ? 24.359 10.922 -9.602 1 97.62 249 LEU B CA 1
ATOM 3913 C C . LEU B 1 249 ? 23.453 11.992 -10.18 1 97.62 249 LEU B C 1
ATOM 3915 O O . LEU B 1 249 ? 23.5 13.156 -9.766 1 97.62 249 LEU B O 1
ATOM 3919 N N . VAL B 1 250 ? 22.641 11.617 -11.102 1 97.75 250 VAL B N 1
ATOM 3920 C CA . VAL B 1 250 ? 21.71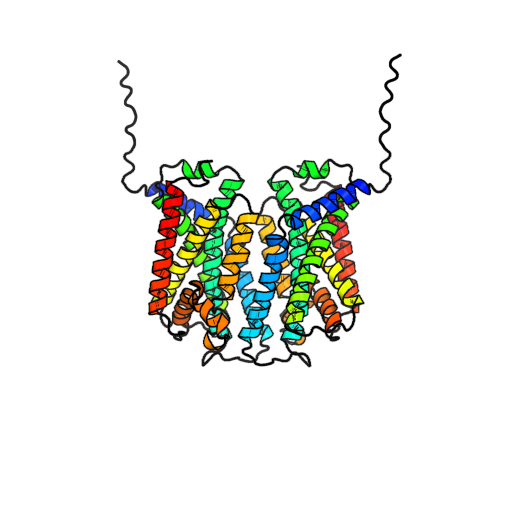9 12.562 -11.727 1 97.75 250 VAL B CA 1
ATOM 3921 C C . VAL B 1 250 ? 20.719 13.07 -10.688 1 97.75 250 VAL B C 1
ATOM 3923 O O . VAL B 1 250 ? 20.5 14.273 -10.578 1 97.75 250 VAL B O 1
ATOM 3926 N N . LEU B 1 251 ? 20.172 12.156 -9.906 1 97.75 251 LEU B N 1
ATOM 3927 C CA . LEU B 1 251 ? 19.188 12.547 -8.906 1 97.75 251 LEU B CA 1
ATOM 3928 C C . LEU B 1 251 ? 19.828 13.406 -7.824 1 97.75 251 LEU B C 1
ATOM 3930 O O . LEU B 1 251 ? 19.203 14.344 -7.316 1 97.75 251 LEU B O 1
ATOM 3934 N N . LEU B 1 252 ? 21.031 13.039 -7.488 1 97.75 252 LEU B N 1
ATOM 3935 C CA . LEU B 1 252 ? 21.75 13.852 -6.512 1 97.75 252 LEU B CA 1
ATOM 3936 C C . LEU B 1 252 ? 21.953 15.273 -7.035 1 97.75 252 LEU B C 1
ATOM 3938 O O . LEU B 1 252 ? 21.75 16.25 -6.297 1 97.75 252 LEU B O 1
ATOM 3942 N N . ALA B 1 253 ? 22.312 15.391 -8.25 1 97.81 253 ALA B N 1
ATOM 3943 C CA . ALA B 1 253 ? 22.5 16.703 -8.859 1 97.81 253 ALA B CA 1
ATOM 3944 C C . ALA B 1 253 ? 21.203 17.5 -8.844 1 97.81 253 ALA B C 1
ATOM 3946 O O . ALA B 1 253 ? 21.203 18.703 -8.555 1 97.81 253 ALA B O 1
ATOM 3947 N N . VAL B 1 254 ? 20.125 16.875 -9.117 1 97.69 254 VAL B N 1
ATOM 3948 C CA . VAL B 1 254 ? 18.828 17.531 -9.133 1 97.69 254 VAL B CA 1
ATOM 3949 C C . VAL B 1 254 ? 18.469 18.016 -7.73 1 97.69 254 VAL B C 1
ATOM 3951 O O . VAL B 1 254 ? 18.031 19.156 -7.555 1 97.69 254 VAL B O 1
ATOM 3954 N N . VAL B 1 255 ? 18.672 17.172 -6.762 1 97.25 255 VAL B N 1
ATOM 3955 C CA . VAL B 1 255 ? 18.359 17.531 -5.379 1 97.25 255 VAL B CA 1
ATOM 3956 C C . VAL B 1 255 ? 19.203 18.719 -4.945 1 97.25 255 VAL B C 1
ATOM 3958 O O . VAL B 1 255 ? 18.703 19.656 -4.324 1 97.25 255 VAL B O 1
ATOM 3961 N N . LEU B 1 256 ? 20.469 18.734 -5.289 1 96 256 LEU B N 1
ATOM 3962 C CA . LEU B 1 256 ? 21.375 19.812 -4.906 1 96 256 LEU B CA 1
ATOM 3963 C C . LEU B 1 256 ? 20.938 21.125 -5.555 1 96 256 LEU B C 1
ATOM 3965 O O . LEU B 1 256 ? 20.984 22.188 -4.918 1 96 256 LEU B O 1
ATOM 3969 N N . ARG B 1 257 ? 20.5 21.016 -6.715 1 95.62 257 ARG B N 1
ATOM 3970 C CA . ARG B 1 257 ? 20.031 22.203 -7.402 1 95.62 257 ARG B CA 1
ATOM 3971 C C . ARG B 1 257 ? 18.75 22.734 -6.762 1 95.62 257 ARG B C 1
ATOM 3973 O O . ARG B 1 257 ? 18.578 23.938 -6.578 1 95.62 257 ARG B O 1
ATOM 3980 N N . MET B 1 258 ? 17.859 21.828 -6.422 1 94.44 258 MET B N 1
ATOM 3981 C CA . MET B 1 258 ? 16.609 22.219 -5.797 1 94.44 258 MET B CA 1
ATOM 3982 C C . MET B 1 258 ? 16.844 22.859 -4.434 1 94.44 258 MET B C 1
ATOM 3984 O O . MET B 1 258 ? 16.234 23.875 -4.098 1 94.44 258 MET B O 1
ATOM 3988 N N . LEU B 1 259 ? 17.766 22.297 -3.709 1 91.38 259 LEU B N 1
ATOM 3989 C CA . LEU B 1 259 ? 18.047 22.797 -2.367 1 91.38 259 LEU B CA 1
ATOM 3990 C C . LEU B 1 259 ? 18.812 24.125 -2.426 1 91.38 259 LEU B C 1
ATOM 3992 O O . LEU B 1 259 ? 18.562 25.016 -1.615 1 91.38 259 LEU B O 1
ATOM 3996 N N . SER B 1 260 ? 19.625 24.297 -3.328 1 90.31 260 SER B N 1
ATOM 3997 C CA . SER B 1 260 ? 20.422 25.516 -3.449 1 90.31 260 SER B CA 1
ATOM 3998 C C . SER B 1 260 ? 19.578 26.688 -3.963 1 90.31 260 SER B C 1
ATOM 4000 O O . SER B 1 260 ? 19.797 27.828 -3.584 1 90.31 260 SER B O 1
ATOM 4002 N N . SER B 1 261 ? 18.641 26.359 -4.781 1 89.94 261 SER B N 1
ATOM 4003 C CA . SER B 1 261 ? 17.797 27.406 -5.344 1 89.94 261 SER B CA 1
ATOM 4004 C C . SER B 1 261 ? 16.672 27.766 -4.395 1 89.94 261 SER B C 1
ATOM 4006 O O . SER B 1 261 ? 16.016 28.797 -4.562 1 89.94 261 SER B O 1
ATOM 4008 N N . GLY B 1 262 ? 16.406 26.953 -3.467 1 82 262 GLY B N 1
ATOM 4009 C CA . GLY B 1 262 ? 15.289 27.172 -2.561 1 82 262 GLY B CA 1
ATOM 4010 C C . GLY B 1 262 ? 13.938 26.859 -3.189 1 82 262 GLY B C 1
ATOM 4011 O O . GLY B 1 262 ? 12.914 27.406 -2.771 1 82 262 GLY B O 1
ATOM 4012 N N . TYR B 1 263 ? 14 26.094 -4.105 1 79.88 263 TYR B N 1
ATOM 4013 C CA . TYR B 1 263 ? 12.797 25.719 -4.848 1 79.88 263 TYR B CA 1
ATOM 4014 C C . TYR B 1 263 ? 11.719 25.188 -3.91 1 79.88 263 TYR B C 1
ATOM 4016 O O . TYR B 1 263 ? 11.898 24.141 -3.283 1 79.88 263 TYR B O 1
ATOM 4024 N N . LYS B 1 264 ? 10.602 25.844 -3.789 1 76 264 LYS B N 1
ATOM 4025 C CA . LYS B 1 264 ? 9.391 25.531 -3.041 1 76 264 LYS B CA 1
ATOM 4026 C C . LYS B 1 264 ? 9.695 25.328 -1.559 1 76 264 LYS B C 1
ATOM 4028 O O . LYS B 1 264 ? 8.992 24.594 -0.869 1 76 264 LYS B O 1
ATOM 4033 N N . LEU B 1 265 ? 10.766 25.734 -1.121 1 74.88 265 LEU B N 1
ATOM 4034 C CA . LEU B 1 265 ? 11.125 25.625 0.288 1 74.88 265 LEU B CA 1
ATOM 4035 C C . LEU B 1 265 ? 11.102 26.984 0.977 1 74.88 265 LEU B C 1
ATOM 4037 O O . LEU B 1 265 ? 10.93 27.062 2.195 1 74.88 265 LEU B O 1
ATOM 4041 N N . LYS B 1 266 ? 11.414 28 0.325 1 62.41 266 LYS B N 1
ATOM 4042 C CA . LYS B 1 266 ? 11.508 29.359 0.876 1 62.41 266 LYS B CA 1
ATOM 4043 C C . LYS B 1 266 ? 10.258 30.172 0.56 1 62.41 266 LYS B C 1
ATOM 4045 O O . LYS B 1 266 ? 10.164 31.344 0.923 1 62.41 266 LYS B O 1
ATOM 4050 N N . ALA B 1 267 ? 9.203 29.453 0.06 1 49.78 267 ALA B N 1
ATOM 4051 C CA . ALA B 1 267 ? 8.062 30.328 -0.196 1 49.78 267 ALA B CA 1
ATOM 4052 C C . ALA B 1 267 ? 7.137 30.391 1.015 1 49.78 267 ALA B C 1
ATOM 4054 O O . ALA B 1 267 ? 7.043 29.422 1.781 1 49.78 267 ALA B O 1
#

pLDDT: mean 86.41, std 13.46, range [32.69, 98.56]

Sequence (534 aa):
MPDHSFPMPRSVGAVNWIGLWTLTRREIRRFLKVWVQTVAAPVVTTLLFYSVFALALGGVVRMVGDVPFLVFLGPGLVMMSIAQNAFANTSSSVLVSKVQGNIVDVLMPPLSAGELAAAYVMGGVARGLLVGLATAAAIWIFVPLGLYAPQFILFHAVAAAMLLSLLGLIGGIWAEKFDHMAAVTNFIVTPLSFLSGTFYTIDSVPPAFRFIAHLNPFFYFIDGFRYGFIGQTDGTLTTGILVMTGANLVLLAVVLRMLSSGYKLKAMPDHSFPMPRSVGAVNWIGLWTLTRREIRRFLKVWVQTVAAPVVTTLLFYSVFALALGGVVRMVGDVPFLVFLGPGLVMMSIAQNAFANTSSSVLVSKVQGNIVDVLMPPLSAGELAAAYVMGGVARGLLVGLATAAAIWIFVPLGLYAPQFILFHAVAAAMLLSLLGLIGGIWAEKFDHMAAVTNFIVTPLSFLSGTFYTIDSVPPAFRFIAHLNPFFYFIDGFRYGFIGQTDGTLTTGILVMTGANLVLLAVVLRMLSSGYKLKA

Radius of gyration: 25.57 Å; Cα contacts (8 Å, |Δi|>4): 795; chains: 2; bounding box: 78×79×51 Å

Organism: Rhodospirillum centenum (strain ATCC 51521 / SW) (NCBI:txid414684)

Solvent-accessible surface area (backbone atoms only — not comparable to full-atom values): 27009 Å² total; per-residue (Å²): 129,88,83,75,75,68,79,69,76,74,76,65,56,101,68,48,59,65,60,29,51,51,47,22,48,46,45,45,48,54,46,58,73,43,32,62,58,62,33,49,32,55,34,51,51,50,51,49,52,52,46,44,55,54,43,50,47,61,74,55,82,46,63,54,82,92,36,46,40,70,66,58,34,49,50,21,52,27,46,49,46,14,25,52,41,0,17,49,44,20,19,48,54,45,33,49,28,48,68,70,64,47,45,60,65,69,62,62,54,89,60,52,44,62,41,49,50,48,17,45,27,50,24,4,29,50,48,3,49,51,34,21,51,53,32,43,55,56,48,42,74,78,40,84,71,54,77,62,32,64,69,40,31,52,49,27,51,51,50,37,6,39,39,28,6,41,49,13,40,47,45,14,44,70,31,79,46,70,66,49,43,48,37,46,44,49,68,44,52,46,53,44,55,68,51,16,47,38,61,39,55,70,84,68,44,57,69,79,53,40,57,53,29,71,70,34,70,49,22,31,37,35,38,36,29,31,21,10,32,72,65,53,66,90,78,44,57,69,62,21,54,52,50,52,52,51,50,38,52,53,44,48,52,50,44,40,50,38,53,67,69,36,54,76,66,75,115,130,87,82,76,75,66,79,71,76,75,75,64,58,100,67,49,61,66,60,29,51,50,48,22,49,46,45,45,48,54,45,59,73,43,32,61,59,65,32,48,30,54,34,52,49,51,51,49,53,52,48,44,54,52,44,50,46,60,76,55,83,45,63,54,83,93,36,47,41,70,65,57,32,49,49,21,52,27,46,49,47,14,24,52,41,0,18,50,44,21,20,48,55,44,32,48,27,50,68,71,65,47,45,60,66,71,62,62,54,90,60,52,42,63,41,50,50,48,18,44,27,50,24,4,28,50,50,3,49,51,35,20,50,54,32,45,54,56,47,41,74,78,40,85,71,55,77,63,31,63,68,41,32,52,50,26,52,52,51,37,6,39,38,27,6,41,50,12,39,47,43,15,44,69,32,79,45,69,67,48,43,49,37,47,44,49,68,43,52,45,52,44,54,70,51,16,50,36,62,39,55,71,85,67,43,58,68,79,54,39,56,53,28,72,70,34,71,48,22,30,36,33,39,35,29,30,21,10,32,72,64,54,66,91,75,43,58,69,62,21,53,50,49,52,52,50,50,38,51,53,44,48,52,49,44,40,49,38,53,66,68,37,54,76,65,76,113

Secondary structure (DSSP, 8-state):
-------------SS-HHHHHHHHHHHHHHHHHTHIIIIIHHHHHHHHHHHHHHHHTTT---EETTEEHHHHHHHHHHHHHHHHHHHHHHHHHHHHHHHTT-HHHHHSS---HHHHHHHHHHHHHHHHHHHHHHHHHHHHHHS----S-HHHHHHHHHHHHHHHHHHHHHHHHH-SSHHHHHHHIIIIIHHHHHTSSSSS-GGGS-HHHHHHHHH-HHHHHHHHHHHHHHS---S-HHHHHHHHHHHHHHHHHHHHHHHHHTTTT--/-------------SS-HHHHHHHHHHHHHHHHHTHIIIIIHHHHHHHHHHHHHHHHTTT---EETTEEHHHHHHHHHHHHHHHHHHHHHHHHHHHHHHHTT-HHHHHSS---HHHHHHHHHHHHHHHHHHHHHHHHHHHHHHS----S-HHHHHHHHHHHHHHHHHHHHHHHHH-SSHHHHHHHIIIIIHHHHHTSSSSS-GGGS-HHHHHHHHH-HHHHHHHHHHHHHHS---S-HHHHHHHHHHHHHHHHHHHHHHHHHTTTT--

InterPro domains:
  IPR000412 ABC-2 transporter [PIRSF006648] (21-259)
  IPR000412 ABC-2 transporter [PR00164] (69-91)
  IPR000412 ABC-2 transporter [PR00164] (187-206)
  IPR000412 ABC-2 transporter [PR00164] (207-226)
  IPR013525 ABC-2 type transporter, transmembrane domain [PF01061] (20-229)
  IPR047817 ABC-2 type transporter, transmembrane domain, bacterial-type [PS51012] (33-262)
  IPR052522 ABC-2 integral membrane transport permease [PTHR43332] (15-266)

Foldseek 3Di:
DPPPPPPPPPPCDPANVVLLVVLLVVLQCVCVVVCCVLAVVLLVVLVVVLVVVVVVCPPDQDDDVPHTQSLLLQLLSLLLQLLLSLLVSLLCVLQVCLQVVNLVVSVPPPGALLSSLNSQLSSSLVSSVNNSVSNSVVSCVVDPWAFQAVVLQVLLSNLSSNLSNLVSNVQNLVDNDPVSSVCCCVVPSVVLSVLQQSNHDLVVDDPVSNVVNVVRLSVLSSQSNSCRTPVDGSPCPVVNSVVSVVSSVVSSVVSNVCSVVCRSSPD/DPPPPPPPPPPCDPANVVLLVVLLVVLQCVCVVVCCVLAVVLLVVLVVVLVVVVVVCPPDQDDDVPHGLSLLLQLLSLLLQLLLSLLCSLLCVLQVCLQVVNLVVSVPPPGALLSSLNSQLSSSLVSSVNNSVSNSVVSCVVDPWAFQAVVLQVLLSNLSSNLSNLVSNVQNLVDNDPVSSVCCCVVPSVVLSVLQQSNHALVVDDPVSNVVNVVRLSVLSSQSNSCRTPVDGSPCPVVNSVVSVVSSVVSSVVSNVCSVVCRSSPD

Nearest PDB structures (foldseek):
  8tun-assembly1_C  TM=6.968E-01  e=4.849E-05  Caldimonas thermodepolymerans
  8dku-assembly1_B  TM=7.008E-01  e=6.333E-04  Aquifex aeolicus VF5
  6oih-assembly2_C  TM=6.656E-01  e=4.470E-04  Aquifex aeolicus VF5
  7k2t-assembly1_B  TM=7.015E-01  e=7.539E-04  Aquifex aeolicus VF5
  7p05-assembly1_A  TM=6.337E-01  e=4.905E-03  Saccharomyces cerevisiae S288C